Protein AF-0000000079795839 (afdb_homodimer)

InterPro domains:
  IPR001299 Ependymin [PF00811] (88-207)
  IPR001299 Ependymin [PTHR10697] (4-207)

Solvent-accessible surface area (backbone atoms only — not comparable to full-atom values): 24508 Å² total; per-residue (Å²): 135,83,78,79,76,78,74,76,71,75,73,73,67,76,57,66,66,57,57,81,64,79,60,85,72,77,78,72,80,80,47,58,36,77,54,37,26,25,34,35,33,37,37,40,31,35,35,34,30,54,88,81,37,49,69,47,73,44,41,33,40,30,44,35,36,40,30,54,89,74,35,35,35,8,34,41,32,38,34,53,40,96,87,46,48,66,51,49,34,37,38,24,38,33,52,81,77,30,33,29,40,35,32,55,73,82,48,30,34,34,28,32,50,90,66,76,80,72,76,60,42,61,59,88,78,44,42,80,35,47,73,50,31,33,30,50,84,89,54,30,36,50,29,36,31,31,38,32,76,42,82,41,90,98,34,63,28,48,35,37,38,26,22,31,66,86,66,38,35,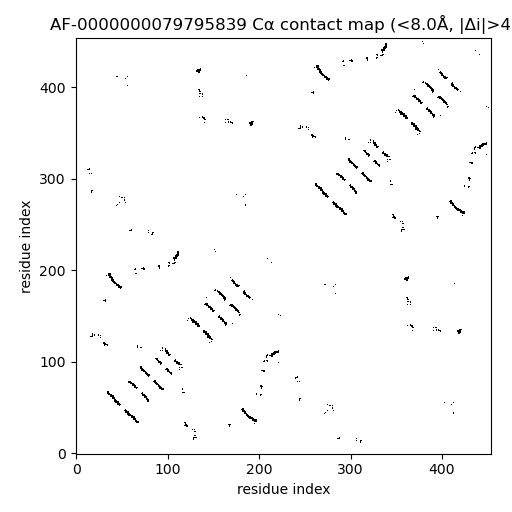56,36,41,35,38,37,42,36,56,52,95,79,14,49,30,33,40,39,37,36,36,26,58,48,37,85,38,68,92,56,64,73,48,68,41,70,54,63,58,54,80,73,46,88,46,45,80,38,57,87,42,82,58,79,82,79,80,128,135,84,78,78,76,76,74,76,72,76,74,76,66,78,56,67,66,58,57,83,65,77,59,86,73,78,77,71,80,80,49,59,36,74,54,37,25,26,33,33,34,37,37,40,31,36,36,32,30,52,88,80,37,50,71,45,73,44,40,35,40,30,43,35,36,42,29,56,90,75,32,35,37,10,33,42,32,38,34,54,40,97,87,46,46,66,50,49,35,37,38,24,38,33,52,80,77,31,33,31,40,36,33,54,74,82,48,29,34,33,27,33,48,90,68,78,80,73,75,59,40,60,58,88,78,44,42,80,38,47,72,48,30,33,30,48,84,89,55,29,37,51,28,37,30,31,36,34,78,42,83,42,88,98,32,63,28,48,33,38,40,27,21,29,66,86,66,39,35,56,36,40,35,37,36,42,36,55,52,96,79,15,48,30,33,40,38,37,37,34,25,57,48,36,84,38,66,91,58,66,72,48,68,42,71,53,63,58,55,80,72,45,88,45,47,80,38,56,89,42,82,56,78,81,79,81,130

Nearest PDB structures (foldseek):
  6e8n-assembly1_B  TM=7.707E-01  e=1.875E-11  Homo sapiens
  6jld-assembly2_C  TM=7.676E-01  e=3.237E-11  Homo sapiens
  6jld-assembly2_D  TM=7.338E-01  e=8.308E-11  Homo sapiens
  6jl9-assembly1_A  TM=7.532E-01  e=9.641E-11  Xenopus tropicalis
  8i34-assembly4_G  TM=8.263E-01  e=1.376E-08  Haliclona sp.

Secondary structure (DSSP, 8-state):
-------------------S--S---PPPP-B--SEEEEEEEEEEEEE-TTT--EEEEEEEEEEEEETTTTEEEEEEEEE-TTS-EEEEEEEEETTTTEEEEEETTEEEEEE--SPPPPSB--TTPEEEEEEEEEETTEEEEEEEEEEEEEETTEEEEEEEEEETTT--EEEEEEEEEETTEEEEEEEEEEEEEES-S-GGGGS--HHHHHS--EE-TTSPPP----/---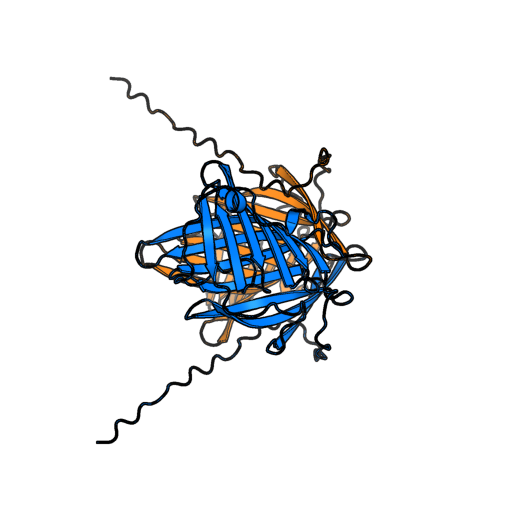----------------S--S---PPPP-B--SEEEEEEEEEEEEE-TTT--EEEEEEEEEEEEETTTTEEEEEEEEE-TTS-EEEEEEEEETTTTEEEEEETTEEEEEE--SPPPPSB--TTPEEEEEEEEEETTEEEEEEEEEEEEEETTEEEEEEEEEETTT--EEEEEEEEEETTEEEEEEEEEEEEEES-S-GGGGS--HHHHHS--EE-TTSPPP----

Foldseek 3Di:
DPPPPPPPPPPPPPPQPQPPDPDPFPDDDWDAADQWKKWKKWKWKKWAFPVVRDMDIWTWIKIWTGHVVQQKIKIWIWTADPVGHTWIKIWMQHQVVQKMWIQGVLAIAIAGHDDGDDGRIDDPQWDWRHKDWPDDDPPIFIKTKTWDWDDAPVDIKIKIWIATPPRRHTAKMWIFDAHPNIGMIMMMGIDPMGGHDPDCCSNDRPVSVVPDDHHYPHVDDDDDDPD/DPPPPPPPPPPPPPPQPQPPDPDPFPDDDWDAADQWKKWKKWKWKKWAFVVVRDMDIWTWIKIWTGHVVQQKIWIWIWTADPVGHTWIKIWMQHQVVQKMWIQGVLAIAIAGHDDGDDGRIDDPQWDWRHKDWPDDDPPIFIKTKTWDWDDAPVDIKIKIWIATPPRRHTAKMWIFDAHPNIGMIMMMGIDPMGGHDPDCVSNDRDPSVVPDDHHYPHVDDDDDDPD

Sequence (454 aa):
MTGLLLALVLNSAVVSITLGQTNPLVEPKKCCLDRQFSVSIGEIGGKAYPITGNSVFLDGVTYLAYDFYKQMIGAESHMRQPDGSDKVTRTLLDYNTMRMYVDDSGVCSILNITEPMEDPCVPANATYMGEVRFGYGTASLEVNTWEFERASGNSRILVRRSYTKTSCVPVIETYYGTVDGASTDVSHFFVNFKPGIDNPSDLVAPSAVAQSYCNDYTGQKPVEIVGMTGLLLALVLNSAVVSITLGQTNPLVEPKKCCLDRQFSVSIGEIGGKAYPITGNSVFLDGVTYLAYDFYKQMIGAESHMRQPDGSDKVTRTLLDYNTMRMYVDDSGVCSILNITEPMEDPCVPANATYMGEVRFGYGTASLEVNTWEFERASGNSRILVRRSYTKTSCVPVIETYYGTVDGASTDVSHFFVNFKPGIDNPSDLVAPSAVAQSYCNDYTGQKPVEIVG

pLDDT: mean 80.65, std 19.66, range [24.48, 97.81]

Organism: Elysia chlorotica (NCBI:txid188477)

Structure (mmCIF, N/CA/C/O backbone):
data_AF-0000000079795839-model_v1
#
loop_
_entity.id
_entity.type
_entity.pdbx_description
1 polymer 'Uncharacterized protein'
#
loop_
_atom_site.group_PDB
_atom_site.id
_atom_site.type_symbol
_atom_site.label_atom_id
_atom_site.label_alt_id
_atom_site.label_comp_id
_atom_site.label_asym_id
_atom_site.label_entity_id
_atom_site.label_seq_id
_atom_site.pdbx_PDB_ins_code
_atom_site.Cartn_x
_atom_site.Cartn_y
_atom_site.Cartn_z
_atom_site.occupancy
_atom_site.B_iso_or_equiv
_atom_site.auth_seq_id
_atom_site.auth_comp_id
_atom_site.auth_asym_id
_atom_site.auth_atom_id
_atom_site.pdbx_PDB_model_num
ATOM 1 N N . MET A 1 1 ? 28.203 33.844 -30.5 1 26.55 1 MET A N 1
ATOM 2 C CA . MET A 1 1 ? 27.859 32.438 -30.516 1 26.55 1 MET A CA 1
ATOM 3 C C . MET A 1 1 ? 26.828 32.094 -29.453 1 26.55 1 MET A C 1
ATOM 5 O O . MET A 1 1 ? 27.094 32.25 -28.25 1 26.55 1 MET A O 1
ATOM 9 N N . THR A 1 2 ? 25.5 32.406 -29.719 1 31.45 2 THR A N 1
ATOM 10 C CA . THR A 1 2 ? 24.25 32.312 -28.969 1 31.45 2 THR A CA 1
ATOM 11 C C . THR A 1 2 ? 24 30.859 -28.547 1 31.45 2 THR A C 1
ATOM 13 O O . THR A 1 2 ? 23.859 29.984 -29.391 1 31.45 2 THR A O 1
ATOM 16 N N . GLY A 1 3 ? 24.609 30.422 -27.5 1 25.08 3 GLY A N 1
ATOM 17 C CA . GLY A 1 3 ? 24.484 29.078 -26.969 1 25.08 3 GLY A CA 1
ATOM 18 C C . GLY A 1 3 ? 23.031 28.672 -26.734 1 25.08 3 GLY A C 1
ATOM 19 O O . GLY A 1 3 ? 22.297 29.344 -26.016 1 25.08 3 GLY A O 1
ATOM 20 N N . LEU A 1 4 ? 22.375 28 -27.766 1 27.27 4 LEU A N 1
ATOM 21 C CA . LEU A 1 4 ? 21.062 27.391 -27.75 1 27.27 4 LEU A CA 1
ATOM 22 C C . LEU A 1 4 ? 20.906 26.453 -26.562 1 27.27 4 LEU A C 1
ATOM 24 O O . LEU A 1 4 ? 21.594 25.438 -26.469 1 27.27 4 LEU A O 1
ATOM 28 N N . LEU A 1 5 ? 20.641 26.969 -25.406 1 25.78 5 LEU A N 1
ATOM 29 C CA . LEU A 1 5 ? 20.266 26.141 -24.266 1 25.78 5 LEU A CA 1
ATOM 30 C C . LEU A 1 5 ? 19.047 25.281 -24.594 1 25.78 5 LEU A C 1
ATOM 32 O O . LEU A 1 5 ? 17.953 25.812 -24.844 1 25.78 5 LEU A O 1
ATOM 36 N N . LEU A 1 6 ? 19.219 24.141 -25.281 1 25.11 6 LEU A N 1
ATOM 37 C CA . LEU A 1 6 ? 18.156 23.156 -25.469 1 25.11 6 LEU A CA 1
ATOM 38 C C . LEU A 1 6 ? 17.578 22.734 -24.125 1 25.11 6 LEU A C 1
ATOM 40 O O . LEU A 1 6 ? 18.266 22.141 -23.297 1 25.11 6 LEU A O 1
ATOM 44 N N . ALA A 1 7 ? 16.672 23.516 -23.609 1 24.88 7 ALA A N 1
ATOM 45 C CA . ALA A 1 7 ? 15.844 23.062 -22.484 1 24.88 7 ALA A CA 1
ATOM 46 C C . ALA A 1 7 ? 15.148 21.75 -22.812 1 24.88 7 ALA A C 1
ATOM 48 O O . ALA A 1 7 ? 14.32 21.672 -23.719 1 24.88 7 ALA A O 1
ATOM 49 N N . LEU A 1 8 ? 15.891 20.641 -22.641 1 25.52 8 LEU A N 1
ATOM 50 C CA . LEU A 1 8 ? 15.219 19.344 -22.641 1 25.52 8 LEU A CA 1
ATOM 51 C C . LEU A 1 8 ? 14.023 19.359 -21.688 1 25.52 8 LEU A C 1
ATOM 53 O O . LEU A 1 8 ? 14.195 19.469 -20.469 1 25.52 8 LEU A O 1
ATOM 57 N N . VAL A 1 9 ? 12.961 19.984 -22.172 1 27.44 9 VAL A N 1
ATOM 58 C CA . VAL A 1 9 ? 11.672 19.797 -21.516 1 27.44 9 VAL A CA 1
ATOM 59 C C . VAL A 1 9 ? 11.414 18.297 -21.297 1 27.44 9 VAL A C 1
ATOM 61 O O . VAL A 1 9 ? 11.344 17.531 -22.266 1 27.44 9 VAL A O 1
ATOM 64 N N . LEU A 1 10 ? 11.953 17.797 -20.25 1 27.61 10 LEU A N 1
ATOM 65 C CA . LEU A 1 10 ? 11.516 16.484 -19.797 1 27.61 10 LEU A CA 1
ATOM 66 C C . LEU A 1 10 ? 9.992 16.406 -19.75 1 27.61 10 LEU A C 1
ATOM 68 O O . LEU A 1 10 ? 9.359 17.062 -18.922 1 27.61 10 LEU A O 1
ATOM 72 N N . ASN A 1 11 ? 9.375 16.266 -20.906 1 30.09 11 ASN A N 1
ATOM 73 C CA . ASN A 1 11 ? 7.988 15.812 -20.969 1 30.09 11 ASN A CA 1
ATOM 74 C C . ASN A 1 11 ? 7.758 14.617 -20.047 1 30.09 11 ASN A C 1
ATOM 76 O O . ASN A 1 11 ? 8.258 13.523 -20.312 1 30.09 11 ASN A O 1
ATOM 80 N N . SER A 1 12 ? 7.617 14.922 -18.812 1 32.09 12 SER A N 1
ATOM 81 C CA . SER A 1 12 ? 7.164 13.867 -17.906 1 32.09 12 SER A CA 1
ATOM 82 C C . SER A 1 12 ? 5.844 13.266 -18.375 1 32.09 12 SER A C 1
ATOM 84 O O . SER A 1 12 ? 4.785 13.867 -18.203 1 32.09 12 SER A O 1
ATOM 86 N N . ALA A 1 13 ? 5.895 12.555 -19.469 1 31.09 13 ALA A N 1
ATOM 87 C CA . ALA A 1 13 ? 4.723 11.734 -19.766 1 31.09 13 ALA A CA 1
ATOM 88 C C . ALA A 1 13 ? 4.242 10.992 -18.516 1 31.09 13 ALA A C 1
ATOM 90 O O . ALA A 1 13 ? 5 10.227 -17.922 1 31.09 13 ALA A O 1
ATOM 91 N N . VAL A 1 14 ? 3.225 11.555 -17.922 1 33.88 14 VAL A N 1
ATOM 92 C CA . VAL A 1 14 ? 2.492 10.938 -16.812 1 33.88 14 VAL A CA 1
ATOM 93 C C . VAL A 1 14 ? 2.115 9.508 -17.188 1 33.88 14 VAL A C 1
ATOM 95 O O . VAL A 1 14 ? 1.392 9.281 -18.156 1 33.88 14 VAL A O 1
ATOM 98 N N . VAL A 1 15 ? 2.973 8.625 -17.031 1 34.72 15 VAL A N 1
ATOM 99 C CA . VAL A 1 15 ? 2.795 7.184 -17.203 1 34.72 15 VAL A CA 1
ATOM 100 C C . VAL A 1 15 ? 1.595 6.707 -16.391 1 34.72 15 VAL A C 1
ATOM 102 O O . VAL A 1 15 ? 1.576 6.844 -15.164 1 34.72 15 VAL A O 1
ATOM 105 N N . SER A 1 16 ? 0.323 6.82 -16.953 1 37.41 16 SER A N 1
ATOM 106 C CA . SER A 1 16 ? -0.933 6.371 -16.359 1 37.41 16 SER A CA 1
ATOM 107 C C . SER A 1 16 ? -0.887 4.887 -16.031 1 37.41 16 SER A C 1
ATOM 109 O O . SER A 1 16 ? -0.554 4.062 -16.891 1 37.41 16 SER A O 1
ATOM 111 N N . ILE A 1 17 ? -0.516 4.574 -14.992 1 39.62 17 ILE A N 1
ATOM 112 C CA . ILE A 1 17 ? -0.891 3.225 -14.586 1 39.62 17 ILE A CA 1
ATOM 113 C C . ILE A 1 17 ? -2.381 3.006 -14.836 1 39.62 17 ILE A C 1
ATOM 115 O O . ILE A 1 17 ? -3.225 3.592 -14.156 1 39.62 17 ILE A O 1
ATOM 119 N N . THR A 1 18 ? -2.762 2.93 -16.156 1 43.28 18 THR A N 1
ATOM 120 C CA . THR A 1 18 ? -4.172 2.619 -16.375 1 43.28 18 THR A CA 1
ATOM 121 C C . THR A 1 18 ? -4.527 1.271 -15.758 1 43.28 18 THR A C 1
ATOM 123 O O . THR A 1 18 ? -3.904 0.254 -16.062 1 43.28 18 THR A O 1
ATOM 126 N N . LEU A 1 19 ? -4.84 1.32 -14.547 1 45.38 19 LEU A N 1
ATOM 127 C CA . LEU A 1 19 ? -5.555 0.113 -14.148 1 45.38 19 LEU A CA 1
ATOM 128 C C . LEU A 1 19 ? -6.504 -0.349 -15.242 1 45.38 19 LEU A C 1
ATOM 130 O O . LEU A 1 19 ? -7.012 0.468 -16.016 1 45.38 19 LEU A O 1
ATOM 134 N N . GLY A 1 20 ? -6.215 -1.463 -15.859 1 42.69 20 GLY A N 1
ATOM 135 C CA . GLY A 1 20 ? -6.82 -2.16 -16.984 1 42.69 20 GLY A CA 1
ATOM 136 C C . GLY A 1 20 ? -8.281 -1.811 -17.188 1 42.69 20 GLY A C 1
ATOM 137 O O . GLY A 1 20 ? -9.055 -2.615 -17.719 1 42.69 20 GLY A O 1
ATOM 138 N N . GLN A 1 21 ? -8.766 -0.779 -16.656 1 44.47 21 GLN A N 1
ATOM 139 C CA . GLN A 1 21 ? -10.188 -0.792 -16.969 1 44.47 21 GLN A CA 1
ATOM 140 C C . GLN A 1 21 ? -10.438 -0.287 -18.391 1 44.47 21 GLN A C 1
ATOM 142 O O . GLN A 1 21 ? -9.891 0.739 -18.797 1 44.47 21 GLN A O 1
ATOM 147 N N . THR A 1 22 ? -10.852 -1.174 -19.234 1 39.97 22 THR A N 1
ATOM 148 C CA . THR A 1 22 ? -11.305 -1.034 -20.625 1 39.97 22 THR A CA 1
ATOM 149 C C . THR A 1 22 ? -12.375 0.049 -20.734 1 39.97 22 THR A C 1
ATOM 151 O O . THR A 1 22 ? -12.797 0.398 -21.844 1 39.97 22 THR A O 1
ATOM 154 N N . ASN A 1 23 ? -13.211 0.194 -19.875 1 46.62 23 ASN A N 1
ATOM 155 C CA . ASN A 1 23 ? -14.359 0.986 -20.297 1 46.62 23 ASN A CA 1
ATOM 156 C C . ASN A 1 23 ? -14.031 2.475 -20.359 1 46.62 23 ASN A C 1
ATOM 158 O O . ASN A 1 23 ? -13.172 2.949 -19.609 1 46.62 23 ASN A O 1
ATOM 162 N N . PRO A 1 24 ? -14.43 3.111 -21.406 1 50.97 24 PRO A N 1
ATOM 163 C CA . PRO A 1 24 ? -14.258 4.566 -21.484 1 50.97 24 PRO A CA 1
ATOM 164 C C . PRO A 1 24 ? -14.5 5.254 -20.141 1 50.97 24 PRO A C 1
ATOM 166 O O . PRO A 1 24 ? -15.586 5.141 -19.562 1 50.97 24 PRO A O 1
ATOM 169 N N . LEU A 1 25 ? -13.539 5.309 -19.312 1 59.69 25 LEU A N 1
ATOM 170 C CA . LEU A 1 25 ? -13.625 5.73 -17.922 1 59.69 25 LEU A CA 1
ATOM 171 C C . LEU A 1 25 ? -14.156 7.152 -17.812 1 59.69 25 LEU A C 1
ATOM 173 O O . LEU A 1 25 ? -13.594 8.078 -18.391 1 59.69 25 LEU A O 1
ATOM 177 N N . VAL A 1 26 ? -15.508 7.348 -17.859 1 78.25 26 VAL A N 1
ATOM 178 C CA . VAL A 1 26 ? -16 8.672 -17.516 1 78.25 26 VAL A CA 1
ATOM 179 C C . VAL A 1 26 ? -15.32 9.156 -16.234 1 78.25 26 VAL A C 1
ATOM 181 O O . VAL A 1 26 ? -15.398 8.508 -15.195 1 78.25 26 VAL A O 1
ATOM 184 N N . GLU A 1 27 ? -14.484 10.219 -16.406 1 89.38 27 GLU A N 1
ATOM 185 C CA . GLU A 1 27 ? -13.812 10.82 -15.266 1 89.38 27 GLU A CA 1
ATOM 186 C C . GLU A 1 27 ? -14.812 11.414 -14.281 1 89.38 27 GLU A C 1
ATOM 188 O O . GLU A 1 27 ? -15.633 12.25 -14.656 1 89.38 27 GLU A O 1
ATOM 193 N N . PRO A 1 28 ? -14.812 10.969 -13.117 1 94 28 PRO A N 1
ATOM 194 C CA . PRO A 1 28 ? -15.711 11.562 -12.125 1 94 28 PRO A CA 1
ATOM 195 C C . PRO A 1 28 ? -15.273 12.969 -11.711 1 94 28 PRO A C 1
ATOM 197 O O . PRO A 1 28 ? -14.133 13.359 -11.953 1 94 28 PRO A O 1
ATOM 200 N N . LYS A 1 29 ? -16.234 13.672 -11.156 1 94.69 29 LYS A N 1
ATOM 201 C CA . LYS A 1 29 ? -15.891 14.961 -10.57 1 94.69 29 LYS A CA 1
ATOM 202 C C . LYS A 1 29 ? -14.969 14.789 -9.367 1 94.69 29 LYS A C 1
ATOM 204 O O . LYS A 1 29 ? -15.164 13.891 -8.555 1 94.69 29 LYS A O 1
ATOM 209 N N . LYS A 1 30 ? -13.992 15.664 -9.305 1 96.94 30 LYS A N 1
ATOM 210 C CA . LYS A 1 30 ? -13.148 15.688 -8.117 1 96.94 30 LYS A CA 1
ATOM 211 C C . LYS A 1 30 ? -13.961 16.031 -6.871 1 96.94 30 LYS A C 1
ATOM 213 O O . LYS A 1 30 ? -14.805 16.938 -6.906 1 96.94 30 LYS A O 1
ATOM 218 N N . CYS A 1 31 ? -13.719 15.352 -5.812 1 97.25 31 CYS A N 1
ATOM 219 C CA . CYS A 1 31 ? -14.562 15.453 -4.629 1 97.25 31 CYS A CA 1
ATOM 220 C C . CYS A 1 31 ? -13.781 16 -3.441 1 97.25 31 CYS A C 1
ATOM 222 O O . CYS A 1 31 ? -12.562 16.156 -3.518 1 97.25 31 CYS A O 1
ATOM 224 N N . CYS A 1 32 ? -14.523 16.328 -2.361 1 96.38 32 CYS A N 1
ATOM 225 C CA . CYS A 1 32 ? -13.945 16.812 -1.111 1 96.38 32 CYS A CA 1
ATOM 226 C C . CYS A 1 32 ? -14.539 16.078 0.083 1 96.38 32 CYS A C 1
ATOM 228 O O . CYS A 1 32 ? -15.656 15.555 0.007 1 96.38 32 CYS A O 1
ATOM 230 N N . LEU A 1 33 ? -13.75 16.016 1.114 1 95.38 33 LEU A N 1
ATOM 231 C CA . LEU A 1 33 ? -14.219 15.531 2.406 1 95.38 33 LEU A CA 1
ATOM 232 C C . LEU A 1 33 ? -14.664 16.688 3.299 1 95.38 33 LEU A C 1
ATOM 234 O O . LEU A 1 33 ? -14.359 17.844 3.014 1 95.38 33 LEU A O 1
ATOM 238 N N . ASP A 1 34 ? -15.359 16.141 4.344 1 92.06 34 ASP A N 1
ATOM 239 C CA . ASP A 1 34 ? -15.594 17.141 5.391 1 92.06 34 ASP A CA 1
ATOM 240 C C . ASP A 1 34 ? -14.273 17.703 5.906 1 92.06 34 ASP A C 1
ATOM 242 O O . ASP A 1 34 ? -13.273 17 5.996 1 92.06 34 ASP A O 1
ATOM 246 N N . ARG A 1 35 ? -14.344 18.875 6.352 1 95.88 35 ARG A N 1
ATOM 247 C CA . ARG A 1 35 ? -13.141 19.656 6.629 1 95.88 35 ARG A CA 1
ATOM 248 C C . ARG A 1 35 ? -12.617 19.375 8.031 1 95.88 35 ARG A C 1
ATOM 250 O O . ARG A 1 35 ? -11.609 19.953 8.453 1 95.88 35 ARG A O 1
ATOM 257 N N . GLN A 1 36 ? -13.25 18.562 8.781 1 95.88 36 GLN A N 1
ATOM 258 C CA . GLN A 1 36 ? -12.773 18.125 10.094 1 95.88 36 GLN A CA 1
ATOM 259 C C . GLN A 1 36 ? -12.922 16.625 10.258 1 95.88 36 GLN A C 1
ATOM 261 O O . GLN A 1 36 ? -14.016 16.078 10.125 1 95.88 36 GLN A O 1
ATOM 266 N N . PHE A 1 37 ? -11.773 15.945 10.57 1 96.38 37 PHE A N 1
ATOM 267 C CA . PHE A 1 37 ? -11.828 14.492 10.711 1 96.38 37 PHE A CA 1
ATOM 268 C C . PHE A 1 37 ? -10.594 13.969 11.438 1 96.38 37 PHE A C 1
ATOM 270 O O . PHE A 1 37 ? -9.625 14.711 11.633 1 96.38 37 PHE A O 1
ATOM 277 N N . SER A 1 38 ? -10.664 12.758 11.898 1 95.19 38 SER A N 1
ATOM 278 C CA . SER A 1 38 ? -9.531 11.992 12.398 1 95.19 38 SER A CA 1
ATOM 279 C C . SER A 1 38 ? -9.344 10.695 11.609 1 95.19 38 SER A C 1
ATOM 281 O O . SER A 1 38 ? -10.305 10.164 11.055 1 95.19 38 SER A O 1
ATOM 283 N N . VAL A 1 39 ? -8.102 10.273 11.578 1 94.94 39 VAL A N 1
ATOM 284 C CA . VAL A 1 39 ? -7.789 9.094 10.789 1 94.94 39 VAL A CA 1
ATOM 285 C C . VAL A 1 39 ? -6.488 8.469 11.281 1 94.94 39 VAL A C 1
ATOM 287 O O . VAL A 1 39 ? -5.641 9.156 11.859 1 94.94 39 VAL A O 1
ATOM 290 N N . SER A 1 40 ? -6.402 7.16 11.172 1 94.5 40 SER A N 1
ATOM 291 C CA . SER A 1 40 ? -5.133 6.469 11.352 1 94.5 40 SER A CA 1
ATOM 292 C C . SER A 1 40 ? -4.473 6.168 10.016 1 94.5 40 SER A C 1
ATOM 294 O O . SER A 1 40 ? -5.137 5.727 9.07 1 94.5 40 SER A O 1
ATOM 296 N N . ILE A 1 41 ? -3.217 6.406 9.953 1 95 41 ILE A N 1
ATOM 297 C CA . ILE A 1 41 ? -2.48 6.207 8.711 1 95 41 ILE A CA 1
ATOM 298 C C . ILE A 1 41 ? -1.365 5.188 8.93 1 95 41 ILE A C 1
ATOM 300 O O . ILE A 1 41 ? -0.355 5.492 9.57 1 95 41 ILE A O 1
ATOM 304 N N . GLY A 1 42 ? -1.625 3.975 8.414 1 90.94 42 GLY A N 1
ATOM 305 C CA . GLY A 1 42 ? -0.506 3.047 8.344 1 90.94 42 GLY A CA 1
ATOM 306 C C . GLY A 1 42 ? 0.529 3.439 7.305 1 90.94 42 GLY A C 1
ATOM 307 O O . GLY A 1 42 ? 0.181 3.904 6.219 1 90.94 42 GLY A O 1
ATOM 308 N N . GLU A 1 43 ? 1.791 3.199 7.648 1 91.56 43 GLU A N 1
ATOM 309 C CA . GLU A 1 43 ? 2.885 3.592 6.766 1 91.56 43 GLU A CA 1
ATOM 310 C C . GLU A 1 43 ? 3.873 2.447 6.57 1 91.56 43 GLU A C 1
ATOM 312 O O . GLU A 1 43 ? 4.309 1.824 7.539 1 91.56 43 GLU A O 1
ATOM 317 N N . ILE A 1 44 ? 4.121 2.16 5.348 1 85.69 44 ILE A N 1
ATOM 318 C CA . ILE A 1 44 ? 5.215 1.263 4.992 1 85.69 44 ILE A CA 1
ATOM 319 C C . ILE A 1 44 ? 6.027 1.87 3.852 1 85.69 44 ILE A C 1
ATOM 321 O O . ILE A 1 44 ? 5.477 2.541 2.975 1 85.69 44 ILE A O 1
ATOM 325 N N . GLY A 1 45 ? 7.336 1.622 3.934 1 86.75 45 GLY A N 1
ATOM 326 C CA . GLY A 1 45 ? 8.148 2.156 2.852 1 86.75 45 GLY A CA 1
ATOM 327 C C . GLY A 1 45 ? 9.633 1.938 3.059 1 86.75 45 GLY A C 1
ATOM 328 O O . GLY A 1 45 ? 10.039 1.089 3.855 1 86.75 45 GLY A O 1
ATOM 329 N N . GLY A 1 46 ? 10.336 2.635 2.186 1 83.38 46 GLY A N 1
ATOM 330 C CA . GLY A 1 46 ? 11.789 2.547 2.256 1 83.38 46 GLY A CA 1
ATOM 331 C C . GLY A 1 46 ? 12.484 3.816 1.801 1 83.38 46 GLY A C 1
ATOM 332 O O . GLY A 1 46 ? 11.945 4.57 0.987 1 83.38 46 GLY A O 1
ATOM 333 N N . LYS A 1 47 ? 13.578 3.977 2.381 1 83.56 47 LYS A N 1
ATOM 334 C CA . LYS A 1 47 ? 14.508 5.027 1.965 1 83.56 47 LYS A CA 1
ATOM 335 C C . LYS A 1 47 ? 15.883 4.453 1.644 1 83.56 47 LYS A C 1
ATOM 337 O O . LYS A 1 47 ? 16.406 3.615 2.385 1 83.56 47 LYS A O 1
ATOM 342 N N . ALA A 1 48 ? 16.359 4.875 0.505 1 82.31 48 ALA A N 1
ATOM 343 C CA . ALA A 1 48 ? 17.703 4.473 0.12 1 82.31 48 ALA A CA 1
ATOM 344 C C . ALA A 1 48 ? 18.609 5.691 -0.08 1 82.31 48 ALA A C 1
ATOM 346 O O . ALA A 1 48 ? 18.266 6.598 -0.846 1 82.31 48 ALA A O 1
ATOM 347 N N . TYR A 1 49 ? 19.656 5.637 0.618 1 80.44 49 TYR A N 1
ATOM 348 C CA . TYR A 1 49 ? 20.625 6.73 0.529 1 80.44 49 TYR A CA 1
ATOM 349 C C . TYR A 1 49 ? 21.766 6.379 -0.421 1 80.44 49 TYR A C 1
ATOM 351 O O . TYR A 1 49 ? 22.625 5.574 -0.082 1 80.44 49 TYR A O 1
ATOM 359 N N . PRO A 1 50 ? 21.781 6.988 -1.541 1 73.31 50 PRO A N 1
ATOM 360 C CA . PRO A 1 50 ? 22.719 6.555 -2.58 1 73.31 50 PRO A CA 1
ATOM 361 C C . PRO A 1 50 ? 24.188 6.785 -2.191 1 73.31 50 PRO A C 1
ATOM 363 O O . PRO A 1 50 ? 25.062 6.051 -2.637 1 73.31 50 PRO A O 1
ATOM 366 N N . ILE A 1 51 ? 24.406 7.809 -1.419 1 73.69 51 ILE A N 1
ATOM 367 C CA . ILE A 1 51 ? 25.797 8.164 -1.093 1 73.69 51 ILE A CA 1
ATOM 368 C C . ILE A 1 51 ? 26.375 7.133 -0.121 1 73.69 51 ILE A C 1
ATOM 370 O O . ILE A 1 51 ? 27.469 6.621 -0.333 1 73.69 51 ILE A O 1
ATOM 374 N N . THR A 1 52 ? 25.641 6.703 0.88 1 74.94 52 THR A N 1
ATOM 375 C CA . THR A 1 52 ? 26.156 5.805 1.906 1 74.94 52 THR A CA 1
ATOM 376 C C . THR A 1 52 ? 25.812 4.355 1.582 1 74.94 52 THR A C 1
ATOM 378 O O . THR A 1 52 ? 26.406 3.43 2.137 1 74.94 52 THR A O 1
ATOM 381 N N . GLY A 1 53 ? 24.859 4.203 0.717 1 72.88 53 GLY A N 1
ATOM 382 C CA . GLY A 1 53 ? 24.391 2.861 0.402 1 72.88 53 GLY A CA 1
ATOM 383 C C . GLY A 1 53 ? 23.453 2.299 1.448 1 72.88 53 GLY A C 1
ATOM 384 O O . GLY A 1 53 ? 23.016 1.149 1.347 1 72.88 53 GLY A O 1
ATOM 385 N N . ASN A 1 54 ? 23.109 3.115 2.496 1 78.5 54 ASN A N 1
ATOM 386 C CA . ASN A 1 54 ? 22.219 2.678 3.564 1 78.5 54 ASN A CA 1
ATOM 387 C C . ASN A 1 54 ? 20.766 2.709 3.127 1 78.5 54 ASN A C 1
ATOM 389 O O . ASN A 1 54 ? 20.375 3.561 2.328 1 78.5 54 ASN A O 1
ATOM 393 N N . SER A 1 55 ? 20 1.641 3.49 1 81.94 55 SER A N 1
ATOM 394 C CA . SER A 1 55 ? 18.562 1.648 3.289 1 81.94 55 SER A CA 1
ATOM 395 C C . SER A 1 55 ? 17.812 1.506 4.613 1 81.94 55 SER A C 1
ATOM 397 O O . SER A 1 55 ? 18.266 0.778 5.504 1 81.94 55 SER A O 1
ATOM 399 N N . VAL A 1 56 ? 16.734 2.234 4.766 1 82.44 56 VAL A N 1
ATOM 400 C CA . VAL A 1 56 ? 15.875 2.203 5.949 1 82.44 56 VAL A CA 1
ATOM 401 C C . VAL A 1 56 ? 14.461 1.782 5.555 1 82.44 56 VAL A C 1
ATOM 403 O O . VAL A 1 56 ? 13.93 2.252 4.547 1 82.44 56 VAL A O 1
ATOM 406 N N . PHE A 1 57 ? 13.984 0.871 6.281 1 84.06 57 PHE A N 1
ATOM 407 C CA . PHE A 1 57 ? 12.586 0.479 6.113 1 84.06 57 PHE A CA 1
ATOM 408 C C . PHE A 1 57 ? 11.68 1.271 7.051 1 84.06 57 PHE A C 1
ATOM 410 O O . PHE A 1 57 ? 12.023 1.481 8.219 1 84.06 57 PHE A O 1
ATOM 417 N N . LEU A 1 58 ? 10.633 1.776 6.496 1 88.31 58 LEU A N 1
ATOM 418 C CA . LEU A 1 58 ? 9.648 2.516 7.277 1 88.31 58 LEU A CA 1
ATOM 419 C C . LEU A 1 58 ? 8.445 1.637 7.613 1 88.31 58 LEU A C 1
ATOM 421 O O . LEU A 1 58 ? 7.953 0.9 6.754 1 88.31 58 LEU A O 1
ATOM 425 N N . ASP A 1 59 ? 8.086 1.604 8.766 1 88.06 59 ASP A N 1
ATOM 426 C CA . ASP A 1 59 ? 6.926 0.884 9.281 1 88.06 59 ASP A CA 1
ATOM 427 C C . ASP A 1 59 ? 6.332 1.599 10.492 1 88.06 59 ASP A C 1
ATOM 429 O O . ASP A 1 59 ? 6.992 1.74 11.523 1 88.06 59 ASP A O 1
ATOM 433 N N . GLY A 1 60 ? 5.098 2.037 10.336 1 91.5 60 GLY A N 1
ATOM 434 C CA . GLY A 1 60 ? 4.531 2.766 11.461 1 91.5 60 GLY A CA 1
ATOM 435 C C . GLY A 1 60 ? 3.078 3.143 11.258 1 91.5 60 GLY A C 1
ATOM 436 O O . GLY A 1 60 ? 2.457 2.732 10.273 1 91.5 60 GLY A O 1
ATOM 437 N N . VAL A 1 61 ? 2.562 3.846 12.266 1 92.06 61 VAL A N 1
ATOM 438 C CA . VAL A 1 61 ? 1.197 4.363 12.227 1 92.06 61 VAL A CA 1
ATOM 439 C C . VAL A 1 61 ? 1.176 5.805 12.727 1 92.06 61 VAL A C 1
ATOM 441 O O . VAL A 1 61 ? 1.917 6.16 13.648 1 92.06 61 VAL A O 1
ATOM 444 N N . THR A 1 62 ? 0.425 6.578 12.109 1 92.94 62 THR A N 1
ATOM 445 C CA . THR A 1 62 ? 0.191 7.953 12.531 1 92.94 62 THR A CA 1
ATOM 446 C C . THR A 1 62 ? -1.287 8.18 12.836 1 92.94 62 THR A C 1
ATOM 448 O O . THR A 1 62 ? -2.15 7.875 12.016 1 92.94 62 THR A O 1
ATOM 451 N N . TYR A 1 63 ? -1.555 8.656 14.008 1 93 63 TYR A N 1
ATOM 452 C CA . TYR A 1 63 ? -2.887 9.148 14.352 1 93 63 TYR A CA 1
ATOM 453 C C . TYR A 1 63 ? -3.021 10.633 14.039 1 93 63 TYR A C 1
ATOM 455 O O . TYR A 1 63 ? -2.316 11.461 14.617 1 93 63 TYR A O 1
ATOM 463 N N . LEU A 1 64 ? -3.932 10.922 13.172 1 94.19 64 LEU A N 1
ATOM 464 C CA . LEU A 1 64 ? -3.982 12.273 12.633 1 94.19 64 LEU A CA 1
ATOM 465 C C . LEU A 1 64 ? -5.336 12.922 12.906 1 94.19 64 LEU A C 1
ATOM 467 O O . LEU A 1 64 ? -6.379 12.281 12.742 1 94.19 64 LEU A O 1
ATOM 471 N N . ALA A 1 65 ? -5.27 14.141 13.344 1 94.69 65 ALA A N 1
ATOM 472 C CA . ALA A 1 65 ? -6.434 15.016 13.438 1 94.69 65 ALA A CA 1
ATOM 473 C C . ALA A 1 65 ? -6.328 16.172 12.445 1 94.69 65 ALA A C 1
ATOM 475 O O . ALA A 1 65 ? -5.344 16.922 12.453 1 94.69 65 ALA A O 1
ATOM 476 N N . TYR A 1 66 ? -7.285 16.297 11.625 1 95.44 66 TYR A N 1
ATOM 477 C CA . TYR A 1 66 ? -7.359 17.344 10.602 1 95.44 66 TYR A CA 1
ATOM 478 C C . TYR A 1 66 ? -8.5 18.312 10.891 1 95.44 66 TYR A C 1
ATOM 480 O O . TYR A 1 66 ? -9.672 17.938 10.836 1 95.44 66 TYR A O 1
ATOM 488 N N . ASP A 1 67 ? -8.156 19.547 11.148 1 95.62 67 ASP A N 1
ATOM 489 C CA . ASP A 1 67 ? -9.164 20.562 11.438 1 95.62 67 ASP A CA 1
ATOM 490 C C . ASP A 1 67 ? -8.945 21.797 10.578 1 95.62 67 ASP A C 1
ATOM 492 O O . ASP A 1 67 ? -8.297 22.75 11.008 1 95.62 67 ASP A O 1
ATOM 496 N N . PHE A 1 68 ? -9.578 21.766 9.461 1 95.56 68 PHE A N 1
ATOM 497 C CA . PHE A 1 68 ? -9.414 22.875 8.531 1 95.56 68 PHE A CA 1
ATOM 498 C C . PHE A 1 68 ? -10.062 24.141 9.078 1 95.56 68 PHE A C 1
ATOM 500 O O . PHE A 1 68 ? -9.602 25.25 8.805 1 95.56 68 PHE A O 1
ATOM 507 N N . TYR A 1 69 ? -11.148 24.031 9.805 1 94.69 69 TYR A N 1
ATOM 508 C CA . TYR A 1 69 ? -11.805 25.203 10.375 1 94.69 69 TYR A CA 1
ATOM 509 C C . TYR A 1 69 ? -10.875 25.938 11.328 1 94.69 69 TYR A C 1
ATOM 511 O O . TYR A 1 69 ? -10.852 27.172 11.352 1 94.69 69 TYR A O 1
ATOM 519 N N . LYS A 1 70 ? -10.086 25.172 12.047 1 94.25 70 LYS A N 1
ATOM 520 C CA . LYS A 1 70 ? -9.141 25.766 12.977 1 94.25 70 LYS A CA 1
ATOM 521 C C . LYS A 1 70 ? -7.789 26.016 12.32 1 94.25 70 LYS A C 1
ATOM 523 O O . LYS A 1 70 ? -6.883 26.578 12.93 1 94.25 70 LYS A O 1
ATOM 528 N N . GLN A 1 71 ? -7.652 25.531 11.086 1 95 71 GLN A N 1
ATOM 529 C CA . GLN A 1 71 ? -6.395 25.625 10.359 1 95 71 GLN A CA 1
ATOM 530 C C . GLN A 1 71 ? -5.254 24.969 11.141 1 95 71 GLN A C 1
ATOM 532 O O . GLN A 1 71 ? -4.195 25.578 11.328 1 95 71 GLN A O 1
ATOM 537 N N . MET A 1 72 ? -5.516 23.688 11.602 1 94.31 72 MET A N 1
ATOM 538 C CA . MET A 1 72 ? -4.535 22.953 12.383 1 94.31 72 MET A CA 1
ATOM 539 C C . MET A 1 72 ? -4.562 21.469 12.016 1 94.31 72 MET A C 1
ATOM 541 O O . MET A 1 72 ? -5.625 20.906 11.742 1 94.31 72 MET A O 1
ATOM 545 N N . ILE A 1 73 ? -3.42 20.859 12.094 1 94.69 73 ILE A N 1
ATOM 546 C CA . ILE A 1 73 ? -3.277 19.406 11.992 1 94.69 73 ILE A CA 1
ATOM 547 C C . ILE A 1 73 ? -2.453 18.891 13.164 1 94.69 73 ILE A C 1
ATOM 549 O O . ILE A 1 73 ? -1.388 19.422 13.469 1 94.69 73 ILE A O 1
ATOM 553 N N . GLY A 1 74 ? -2.959 18 13.867 1 93.19 74 GLY A N 1
ATOM 554 C CA . GLY A 1 74 ? -2.215 17.297 14.891 1 93.19 74 GLY A CA 1
ATOM 555 C C . GLY A 1 74 ? -1.939 15.844 14.531 1 93.19 74 GLY A C 1
ATOM 556 O O . GLY A 1 74 ? -2.791 15.172 13.945 1 93.19 74 GLY A O 1
ATOM 557 N N . ALA A 1 75 ? -0.748 15.375 14.906 1 93.06 75 ALA A N 1
ATOM 558 C CA . ALA A 1 75 ? -0.385 14.008 14.562 1 93.06 75 ALA A CA 1
ATOM 559 C C . ALA A 1 75 ? 0.502 13.383 15.633 1 93.06 75 ALA A C 1
ATOM 561 O O . ALA A 1 75 ? 1.373 14.055 16.188 1 93.06 75 ALA A O 1
ATOM 562 N N . GLU A 1 76 ? 0.24 12.18 15.93 1 90.81 76 GLU A N 1
ATOM 563 C CA . GLU A 1 76 ? 1.127 11.328 16.719 1 90.81 76 GLU A CA 1
ATOM 564 C C . GLU A 1 76 ? 1.565 10.102 15.922 1 90.81 76 GLU A C 1
ATOM 566 O O . GLU A 1 76 ? 0.733 9.289 15.516 1 90.81 76 GLU A O 1
ATOM 571 N N . SER A 1 77 ? 2.852 10.016 15.719 1 91.94 77 SER A N 1
ATOM 572 C CA . SER A 1 77 ? 3.393 8.938 14.898 1 91.94 77 SER A CA 1
ATOM 573 C C . SER A 1 77 ? 4.164 7.934 15.75 1 91.94 77 SER A C 1
ATOM 575 O O . SER A 1 77 ? 4.93 8.32 16.641 1 91.94 77 SER A O 1
ATOM 577 N N . HIS A 1 78 ? 3.887 6.711 15.516 1 91.25 78 HIS A N 1
ATOM 578 C CA . HIS A 1 78 ? 4.621 5.582 16.078 1 91.25 78 HIS A CA 1
ATOM 579 C C . HIS A 1 78 ? 5.375 4.824 14.984 1 91.25 78 HIS A C 1
ATOM 581 O O . HIS A 1 78 ? 4.766 4.141 14.156 1 91.25 78 HIS A O 1
ATOM 587 N N . MET A 1 79 ? 6.703 4.977 14.961 1 90.94 79 MET A N 1
ATOM 588 C CA . MET A 1 79 ? 7.52 4.316 13.938 1 90.94 79 MET A CA 1
ATOM 589 C C . MET A 1 79 ? 8.32 3.174 14.547 1 90.94 79 MET A C 1
ATOM 591 O O . MET A 1 79 ? 9.062 3.371 15.516 1 90.94 79 MET A O 1
ATOM 595 N N . ARG A 1 80 ? 8.227 2.1 13.914 1 88.62 80 ARG A N 1
ATOM 596 C CA . ARG A 1 80 ? 8.922 0.917 14.406 1 88.62 80 ARG A CA 1
ATOM 597 C C . ARG A 1 80 ? 10.422 1.023 14.172 1 88.62 80 ARG A C 1
ATOM 599 O O . ARG A 1 80 ? 10.859 1.377 13.07 1 88.62 80 ARG A O 1
ATOM 606 N N . GLN A 1 81 ? 11.133 0.606 15.211 1 86.94 81 GLN A N 1
ATOM 607 C CA . GLN A 1 81 ? 12.594 0.611 15.133 1 86.94 81 GLN A CA 1
ATOM 608 C C . GLN A 1 81 ? 13.141 -0.804 14.969 1 86.94 81 GLN A C 1
ATOM 610 O O . GLN A 1 81 ? 12.445 -1.781 15.25 1 86.94 81 GLN A O 1
ATOM 615 N N . PRO A 1 82 ? 14.375 -0.914 14.508 1 79.38 82 PRO A N 1
ATOM 616 C CA . PRO A 1 82 ? 14.953 -2.24 14.289 1 79.38 82 PRO A CA 1
ATOM 617 C C . PRO A 1 82 ? 14.961 -3.098 15.555 1 79.38 82 PRO A C 1
ATOM 619 O O . PRO A 1 82 ? 14.867 -4.324 15.469 1 79.38 82 PRO A O 1
ATOM 622 N N . ASP A 1 83 ? 14.992 -2.492 16.719 1 85 83 ASP A N 1
ATOM 623 C CA . ASP A 1 83 ? 15.07 -3.25 17.953 1 85 83 ASP A CA 1
ATOM 624 C C . ASP A 1 83 ? 13.68 -3.639 18.453 1 85 83 ASP A C 1
ATOM 626 O O . ASP A 1 83 ? 13.531 -4.176 19.547 1 85 83 ASP A O 1
ATOM 630 N N . GLY A 1 84 ? 12.727 -3.244 17.719 1 82.5 84 GLY A N 1
ATOM 631 C CA . GLY A 1 84 ? 11.367 -3.645 18.031 1 82.5 84 GLY A CA 1
ATOM 632 C C . GLY A 1 84 ? 10.594 -2.58 18.781 1 82.5 84 GLY A C 1
ATOM 633 O O . GLY A 1 84 ? 9.375 -2.686 18.938 1 82.5 84 GLY A O 1
ATOM 634 N N . SER A 1 85 ? 11.25 -1.594 19.203 1 89.12 85 SER A N 1
ATOM 635 C CA . SER A 1 85 ? 10.562 -0.5 19.875 1 89.12 85 SER A CA 1
ATOM 636 C C . SER A 1 85 ? 9.961 0.48 18.875 1 89.12 85 SER A C 1
ATOM 638 O O . SER A 1 85 ? 10.211 0.378 17.672 1 89.12 85 SER A O 1
ATOM 640 N N . ASP A 1 86 ? 9.094 1.376 19.438 1 89.81 86 ASP A N 1
ATOM 641 C CA . ASP A 1 86 ? 8.539 2.438 18.609 1 89.81 86 ASP A CA 1
ATOM 642 C C . ASP A 1 86 ? 9.141 3.793 18.969 1 89.81 86 ASP A C 1
ATOM 644 O O . ASP A 1 86 ? 9.266 4.125 20.156 1 89.81 86 ASP A O 1
ATOM 648 N N . LYS A 1 87 ? 9.539 4.457 18.031 1 91.56 87 LYS A N 1
ATOM 649 C CA . LYS A 1 87 ? 9.805 5.883 18.203 1 91.56 87 LYS A CA 1
ATOM 650 C C . LYS A 1 87 ? 8.523 6.699 18.062 1 91.56 87 LYS A C 1
ATOM 652 O O . LYS A 1 87 ? 7.848 6.629 17.031 1 91.56 87 LYS A O 1
ATOM 657 N N . VAL A 1 88 ? 8.188 7.5 19.078 1 90.56 88 VAL A N 1
ATOM 658 C CA . VAL A 1 88 ? 6.949 8.273 19.062 1 90.56 88 VAL A CA 1
ATOM 659 C C . VAL A 1 88 ? 7.266 9.742 18.781 1 90.56 88 VAL A C 1
ATOM 661 O O . VAL A 1 88 ? 8.133 10.336 19.438 1 90.56 88 VAL A O 1
ATOM 664 N N . THR A 1 89 ? 6.605 10.344 17.844 1 91.25 89 THR A N 1
ATOM 665 C CA . THR A 1 89 ? 6.738 11.75 17.5 1 91.25 89 THR A CA 1
ATOM 666 C C . THR A 1 89 ? 5.371 12.43 17.453 1 91.25 89 THR A C 1
ATOM 668 O O . THR A 1 89 ? 4.441 11.922 16.828 1 91.25 89 THR A O 1
ATOM 671 N N . ARG A 1 90 ? 5.324 13.547 18.109 1 91.31 90 ARG A N 1
ATOM 672 C CA . ARG A 1 90 ? 4.109 14.352 18.047 1 91.31 90 ARG A CA 1
ATOM 673 C C . ARG A 1 90 ? 4.355 15.648 17.266 1 91.31 90 ARG A C 1
ATOM 675 O O . ARG A 1 90 ? 5.402 16.281 17.422 1 91.31 90 ARG A O 1
ATOM 682 N N . THR A 1 91 ? 3.383 15.969 16.469 1 91.94 91 THR A N 1
ATOM 683 C CA . THR A 1 91 ? 3.508 17.156 15.641 1 91.94 91 THR A CA 1
ATOM 684 C C . THR A 1 91 ? 2.209 17.969 15.656 1 91.94 91 THR A C 1
ATOM 686 O O . THR A 1 91 ? 1.118 17.391 15.617 1 91.94 91 THR A O 1
ATOM 689 N N . LEU A 1 92 ? 2.404 19.234 15.703 1 91.81 92 LEU A N 1
ATOM 690 C CA . LEU A 1 92 ? 1.295 20.156 15.5 1 91.81 92 LEU A CA 1
ATOM 691 C C . LEU A 1 92 ? 1.606 21.156 14.391 1 91.81 92 LEU A C 1
ATOM 693 O O . LEU A 1 92 ? 2.611 21.875 14.445 1 91.81 92 LEU A O 1
ATOM 697 N N . LEU A 1 93 ? 0.808 21.141 13.391 1 92.94 93 LEU A N 1
ATOM 698 C CA . LEU A 1 93 ? 0.863 22.156 12.359 1 92.94 93 LEU A CA 1
ATOM 699 C C . LEU A 1 93 ? -0.189 23.234 12.609 1 92.94 93 LEU A C 1
ATOM 701 O O . LEU A 1 93 ? -1.39 22.953 12.57 1 92.94 93 LEU A O 1
ATOM 705 N N . ASP A 1 94 ? 0.282 24.344 12.852 1 92.44 94 ASP A N 1
ATOM 706 C CA . ASP A 1 94 ? -0.586 25.5 13.055 1 92.44 94 ASP A CA 1
ATOM 707 C C . ASP A 1 94 ? -0.477 26.484 11.891 1 92.44 94 ASP A C 1
ATOM 709 O O . ASP A 1 94 ? 0.458 27.281 11.836 1 92.44 94 ASP A O 1
ATOM 713 N N . TYR A 1 95 ? -1.477 26.516 11.055 1 93.06 95 TYR A N 1
ATOM 714 C CA . TYR A 1 95 ? -1.425 27.312 9.828 1 93.06 95 TYR A CA 1
ATOM 715 C C . TYR A 1 95 ? -1.816 28.75 10.094 1 93.06 95 TYR A C 1
ATOM 717 O O . TYR A 1 95 ? -1.651 29.609 9.227 1 93.06 95 TYR A O 1
ATOM 725 N N . ASN A 1 96 ? -2.287 29.016 11.297 1 93.94 96 ASN A N 1
ATOM 726 C CA . ASN A 1 96 ? -2.514 30.406 11.664 1 93.94 96 ASN A CA 1
ATOM 727 C C . ASN A 1 96 ? -1.199 31.156 11.859 1 93.94 96 ASN A C 1
ATOM 729 O O . ASN A 1 96 ? -1.061 32.281 11.43 1 93.94 96 ASN A O 1
ATOM 733 N N . THR A 1 97 ? -0.294 30.5 12.5 1 91.06 97 THR A N 1
ATOM 734 C CA . THR A 1 97 ? 0.997 31.125 12.773 1 91.06 97 THR A CA 1
ATOM 735 C C . THR A 1 97 ? 2.047 30.656 11.773 1 91.06 97 THR A C 1
ATOM 737 O O . THR A 1 97 ? 3.184 31.141 11.789 1 91.06 97 THR A O 1
ATOM 740 N N . MET A 1 98 ? 1.608 29.656 10.961 1 91.25 98 MET A N 1
ATOM 741 C CA . MET A 1 98 ? 2.5 29.062 9.969 1 91.25 98 MET A CA 1
ATOM 742 C C . MET A 1 98 ? 3.711 28.438 10.641 1 91.25 98 MET A C 1
ATOM 744 O O . MET A 1 98 ? 4.844 28.625 10.195 1 91.25 98 MET A O 1
ATOM 748 N N . ARG A 1 99 ? 3.418 27.75 11.742 1 89.31 99 ARG A N 1
ATOM 749 C CA . ARG A 1 99 ? 4.461 27.078 12.492 1 89.31 99 ARG A CA 1
ATOM 750 C C . ARG A 1 99 ? 4.121 25.594 12.688 1 89.31 99 ARG A C 1
ATOM 752 O O . ARG A 1 99 ? 2.953 25.234 12.852 1 89.31 99 ARG A O 1
ATOM 759 N N . MET A 1 100 ? 5.176 24.812 12.711 1 91.19 100 MET A N 1
ATOM 760 C CA . MET A 1 100 ? 5.102 23.406 13.047 1 91.19 100 MET A CA 1
ATOM 761 C C . MET A 1 100 ? 5.859 23.109 14.344 1 91.19 100 MET A C 1
ATOM 763 O O . MET A 1 100 ? 7.012 23.516 14.5 1 91.19 100 MET A O 1
ATOM 767 N N . TYR A 1 101 ? 5.207 22.5 15.219 1 89.75 101 TYR A N 1
ATOM 768 C CA . TYR A 1 101 ? 5.809 22.062 16.469 1 89.75 101 TYR A CA 1
ATOM 769 C C . TYR A 1 101 ? 6.02 20.562 16.5 1 89.75 101 TYR A C 1
ATOM 771 O O . TYR A 1 101 ? 5.094 19.797 16.219 1 89.75 101 TYR A O 1
ATOM 779 N N . VAL A 1 102 ? 7.223 20.156 16.797 1 89.81 102 VAL A N 1
ATOM 780 C CA . VAL A 1 102 ? 7.547 18.734 16.781 1 89.81 102 VAL A CA 1
ATOM 781 C C . VAL A 1 102 ? 8.125 18.328 18.141 1 89.81 102 VAL A C 1
ATOM 783 O O . VAL A 1 102 ? 9.016 19 18.656 1 89.81 102 VAL A O 1
ATOM 786 N N . ASP A 1 103 ? 7.598 17.328 18.688 1 88.94 103 ASP A N 1
ATOM 787 C CA . ASP A 1 103 ? 8.164 16.656 19.859 1 88.94 103 ASP A CA 1
ATOM 788 C C . ASP A 1 103 ? 8.672 15.258 19.484 1 88.94 103 ASP A C 1
ATOM 790 O O . ASP A 1 103 ? 7.887 14.328 19.297 1 88.94 103 ASP A O 1
ATOM 794 N N . ASP A 1 104 ? 9.898 15.188 19.328 1 87.88 104 ASP A N 1
ATOM 795 C CA . ASP A 1 104 ? 10.547 13.93 18.984 1 87.88 104 ASP A CA 1
ATOM 796 C C . ASP A 1 104 ? 11.125 13.242 20.219 1 87.88 104 ASP A C 1
ATOM 798 O O . ASP A 1 104 ? 12.32 13.352 20.484 1 87.88 104 ASP A O 1
ATOM 802 N N . SER A 1 105 ? 10.242 12.383 20.766 1 80.69 105 SER A N 1
ATOM 803 C CA . SER A 1 105 ? 10.633 11.648 21.969 1 80.69 105 SER A CA 1
ATOM 804 C C . SER A 1 105 ? 11.234 12.578 23.016 1 80.69 105 SER A C 1
ATOM 806 O O . SER A 1 105 ? 12.305 12.312 23.562 1 80.69 105 SER A O 1
ATOM 808 N N . GLY A 1 106 ? 10.68 13.719 23.219 1 79.5 106 GLY A N 1
ATOM 809 C CA . GLY A 1 106 ? 11.055 14.641 24.281 1 79.5 106 GLY A CA 1
ATOM 810 C C . GLY A 1 106 ? 11.852 15.828 23.781 1 79.5 106 GLY A C 1
ATOM 811 O O . GLY A 1 106 ? 12.078 16.781 24.516 1 79.5 106 GLY A O 1
ATOM 812 N N . VAL A 1 107 ? 12.359 15.781 22.562 1 83.19 107 VAL A N 1
ATOM 813 C CA . VAL A 1 107 ? 13.102 16.906 21.984 1 83.19 107 VAL A CA 1
ATOM 814 C C . VAL A 1 107 ? 12.156 17.766 21.156 1 83.19 107 VAL A C 1
ATOM 816 O O . VAL A 1 107 ? 11.609 17.297 20.156 1 83.19 107 VAL A O 1
ATOM 819 N N . CYS A 1 108 ? 12.062 19 21.562 1 86.25 108 CYS A N 1
ATOM 820 C CA . CYS A 1 108 ? 11.109 19.891 20.906 1 86.25 108 CYS A CA 1
ATOM 821 C C . CYS A 1 108 ? 11.797 20.719 19.828 1 86.25 108 CYS A C 1
ATOM 823 O O . CYS A 1 108 ? 12.922 21.188 20.016 1 86.25 108 CYS A O 1
ATOM 825 N N . SER A 1 109 ? 11.117 20.859 18.703 1 87.69 109 SER A N 1
ATOM 826 C CA . SER A 1 109 ? 11.578 21.734 17.609 1 87.69 109 SER A CA 1
ATOM 827 C C . SER A 1 109 ? 10.414 22.516 17.016 1 87.69 109 SER A C 1
ATOM 829 O O . SER A 1 109 ? 9.273 22.062 17.031 1 87.69 109 SER A O 1
ATOM 831 N N . ILE A 1 110 ? 10.812 23.672 16.547 1 88 110 ILE A N 1
ATOM 832 C CA . ILE A 1 110 ? 9.852 24.516 15.852 1 88 110 ILE A CA 1
ATOM 833 C C . ILE A 1 110 ? 10.352 24.797 14.438 1 88 110 ILE A C 1
ATOM 835 O O . ILE A 1 110 ? 11.523 25.125 14.242 1 88 110 ILE A O 1
ATOM 839 N N . LEU A 1 111 ? 9.453 24.594 13.508 1 87.75 111 LEU A N 1
ATOM 840 C CA . LEU A 1 111 ? 9.766 24.859 12.109 1 87.75 111 LEU A CA 1
ATOM 841 C C . LEU A 1 111 ? 8.719 25.766 11.469 1 87.75 111 LEU A C 1
ATOM 843 O O . LEU A 1 111 ? 7.637 25.953 12.031 1 87.75 111 LEU A O 1
ATOM 847 N N . ASN A 1 112 ? 9.078 26.312 10.297 1 88.25 112 ASN A N 1
ATOM 848 C CA . ASN A 1 112 ? 8.109 27.094 9.539 1 88.25 112 ASN A CA 1
ATOM 849 C C . ASN A 1 112 ? 7.324 26.234 8.562 1 88.25 112 ASN A C 1
ATOM 851 O O . ASN A 1 112 ? 7.887 25.312 7.953 1 88.25 112 ASN A O 1
ATOM 855 N N . ILE A 1 113 ? 6.039 26.547 8.5 1 86 113 ILE A N 1
ATOM 856 C CA . ILE A 1 113 ? 5.207 26.016 7.422 1 86 113 ILE A CA 1
ATOM 857 C C . ILE A 1 113 ? 5.207 27 6.25 1 86 113 ILE A C 1
ATOM 859 O O . ILE A 1 113 ? 5.09 28.219 6.445 1 86 113 ILE A O 1
ATOM 863 N N . THR A 1 114 ? 5.371 26.578 5.02 1 83.62 114 THR A N 1
ATOM 864 C CA . THR A 1 114 ? 5.57 27.484 3.9 1 83.62 114 THR A CA 1
ATOM 865 C C . THR A 1 114 ? 4.34 27.516 2.998 1 83.62 114 THR A C 1
ATOM 867 O O . THR A 1 114 ? 4.207 28.391 2.145 1 83.62 114 THR A O 1
ATOM 870 N N . GLU A 1 115 ? 3.441 26.594 3.201 1 83.5 115 GLU A N 1
ATOM 871 C CA . GLU A 1 115 ? 2.23 26.531 2.387 1 83.5 115 GLU A CA 1
ATOM 872 C C . GLU A 1 115 ? 0.979 26.531 3.26 1 83.5 115 GLU A C 1
ATOM 874 O O . GLU A 1 115 ? 0.988 25.969 4.359 1 83.5 115 GLU A O 1
ATOM 879 N N . PRO A 1 116 ? -0.048 27.109 2.732 1 89.12 116 PRO A N 1
ATOM 880 C CA . PRO A 1 116 ? -1.281 27.094 3.523 1 89.12 116 PRO A CA 1
ATOM 881 C C . PRO A 1 116 ? -1.883 25.703 3.662 1 89.12 116 PRO A C 1
ATOM 883 O O . PRO A 1 116 ? -1.54 24.797 2.895 1 89.12 116 PRO A O 1
ATOM 886 N N . MET A 1 117 ? -2.729 25.609 4.613 1 92.62 117 MET A N 1
ATOM 887 C CA . MET A 1 1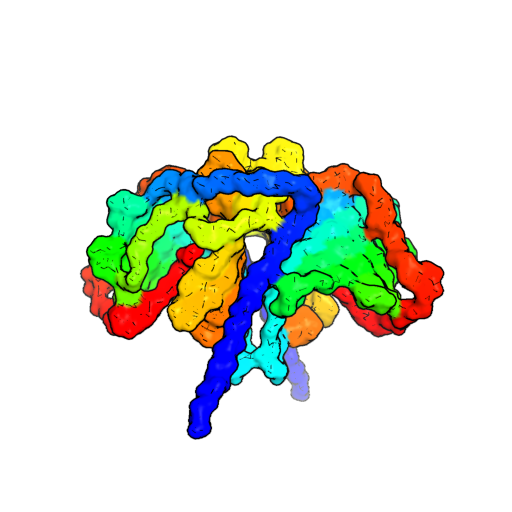17 ? -3.451 24.344 4.777 1 92.62 117 MET A CA 1
ATOM 888 C C . MET A 1 117 ? -4.336 24.062 3.568 1 92.62 117 MET A C 1
ATOM 890 O O . MET A 1 117 ? -4.949 24.984 3.016 1 92.62 117 MET A O 1
ATOM 894 N N . GLU A 1 118 ? -4.453 22.844 3.211 1 89.88 118 GLU A N 1
ATOM 895 C CA . GLU A 1 118 ? -5.227 22.484 2.029 1 89.88 118 GLU A CA 1
ATOM 896 C C . GLU A 1 118 ? -6.598 21.938 2.416 1 89.88 118 GLU A C 1
ATOM 898 O O . GLU A 1 118 ? -6.73 21.219 3.416 1 89.88 118 GLU A O 1
ATOM 903 N N . ASP A 1 119 ? -7.531 22.328 1.509 1 94.06 119 ASP A N 1
ATOM 904 C CA . ASP A 1 119 ? -8.82 21.656 1.622 1 94.06 119 ASP A CA 1
ATOM 905 C C . ASP A 1 119 ? -8.672 20.156 1.346 1 94.06 119 ASP A C 1
ATOM 907 O O . ASP A 1 119 ? -7.926 19.75 0.454 1 94.06 119 ASP A O 1
ATOM 911 N N . PRO A 1 120 ? -9.328 19.391 2.184 1 96.12 120 PRO A N 1
ATOM 912 C CA . PRO A 1 120 ? -9.203 17.938 1.963 1 96.12 120 PRO A CA 1
ATOM 913 C C . PRO A 1 120 ? -10 17.453 0.752 1 96.12 120 PRO A C 1
ATOM 915 O O . PRO A 1 120 ? -10.984 16.734 0.907 1 96.12 120 PRO A O 1
ATOM 918 N N . CYS A 1 121 ? -9.523 17.875 -0.431 1 96.88 121 CYS A N 1
ATOM 919 C CA . CYS A 1 121 ? -10.117 17.531 -1.718 1 96.88 121 CYS A CA 1
ATOM 920 C C . CYS A 1 121 ? -9.117 16.781 -2.594 1 96.88 121 CYS A C 1
ATOM 922 O O . CYS A 1 121 ? -7.918 16.812 -2.334 1 96.88 121 CYS A O 1
ATOM 924 N N . VAL A 1 122 ? -9.664 16.031 -3.555 1 97.06 122 VAL A N 1
ATOM 925 C CA . VAL A 1 122 ? -8.781 15.609 -4.641 1 97.06 122 VAL A CA 1
ATOM 926 C C . VAL A 1 122 ? -8.078 16.828 -5.238 1 97.06 122 VAL A C 1
ATOM 928 O O . VAL A 1 122 ? -8.719 17.812 -5.605 1 97.06 122 VAL A O 1
ATOM 931 N N . PRO A 1 123 ? -6.754 16.781 -5.246 1 94.88 123 PRO A N 1
ATOM 932 C CA . PRO A 1 123 ? -6.027 17.953 -5.734 1 94.88 123 PRO A CA 1
ATOM 933 C C . PRO A 1 123 ? -6.453 18.375 -7.137 1 94.88 123 PRO A C 1
ATOM 935 O O . PRO A 1 123 ? -6.75 17.516 -7.977 1 94.88 123 PRO A O 1
ATOM 938 N N . ALA A 1 124 ? -6.355 19.641 -7.406 1 94.38 124 ALA A N 1
ATOM 939 C CA . ALA A 1 124 ? -6.797 20.203 -8.68 1 94.38 124 ALA A CA 1
ATOM 940 C C . ALA A 1 124 ? -5.953 19.656 -9.836 1 94.38 124 ALA A C 1
ATOM 942 O O . ALA A 1 124 ? -6.457 19.469 -10.945 1 94.38 124 ALA A O 1
ATOM 943 N N . ASN A 1 125 ? -4.723 19.391 -9.633 1 93.69 125 ASN A N 1
ATOM 944 C CA . ASN A 1 125 ? -3.818 18.969 -10.688 1 93.69 125 ASN A CA 1
ATOM 945 C C . ASN A 1 125 ? -3.809 17.438 -10.836 1 93.69 125 ASN A C 1
ATOM 947 O O . ASN A 1 125 ? -2.953 16.891 -11.523 1 93.69 125 ASN A O 1
ATOM 951 N N . ALA A 1 126 ? -4.773 16.781 -10.164 1 95.69 126 ALA A N 1
ATOM 952 C CA . ALA A 1 126 ? -4.773 15.328 -10.188 1 95.69 126 ALA A CA 1
ATOM 953 C C . ALA A 1 126 ? -5.367 14.789 -11.484 1 95.69 126 ALA A C 1
ATOM 955 O O . ALA A 1 126 ? -6.348 15.336 -12 1 95.69 126 ALA A O 1
ATOM 956 N N . THR A 1 127 ? -4.777 13.734 -12.055 1 94.38 127 THR A N 1
ATOM 957 C CA . THR A 1 127 ? -5.262 13.016 -13.227 1 94.38 127 THR A CA 1
ATOM 958 C C . THR A 1 127 ? -5.961 11.727 -12.82 1 94.38 127 THR A C 1
ATOM 960 O O . THR A 1 127 ? -5.438 10.961 -12.008 1 94.38 127 THR A O 1
ATOM 963 N N . TYR A 1 128 ? -7.059 11.523 -13.398 1 95.25 128 TYR A N 1
ATOM 964 C CA . TYR A 1 128 ? -7.844 10.336 -13.07 1 95.25 128 TYR A CA 1
ATOM 965 C C . TYR A 1 128 ? -7.199 9.086 -13.656 1 95.25 128 TYR A C 1
ATOM 967 O O . TYR A 1 128 ? -6.895 9.039 -14.852 1 95.25 128 TYR A O 1
ATOM 975 N N . MET A 1 129 ? -7 8.094 -12.805 1 91.75 129 MET A N 1
ATOM 976 C CA . MET A 1 129 ? -6.332 6.871 -13.234 1 91.75 129 MET A CA 1
ATOM 977 C C . MET A 1 129 ? -7.344 5.75 -13.461 1 91.75 129 MET A C 1
ATOM 979 O O . MET A 1 129 ? -7.098 4.836 -14.25 1 91.75 129 MET A O 1
ATOM 983 N N . GLY A 1 130 ? -8.461 5.762 -12.688 1 92.56 130 GLY A N 1
ATOM 984 C CA . GLY A 1 130 ? -9.461 4.73 -12.883 1 92.56 130 GLY A CA 1
ATOM 985 C C . GLY A 1 130 ? -10.148 4.32 -11.594 1 92.56 130 GLY A C 1
ATOM 986 O O . GLY A 1 130 ? -9.875 4.883 -10.531 1 92.56 130 GLY A O 1
ATOM 987 N N . GLU A 1 131 ? -11.094 3.387 -11.82 1 94.38 131 GLU A N 1
ATOM 988 C CA . GLU A 1 131 ? -11.875 2.838 -10.719 1 94.38 131 GLU A CA 1
ATOM 989 C C . GLU A 1 131 ? -11.547 1.366 -10.484 1 94.38 131 GLU A C 1
ATOM 991 O O . GLU A 1 131 ? -11.383 0.601 -11.438 1 94.38 131 GLU A O 1
ATOM 996 N N . VAL A 1 132 ? -11.359 1.059 -9.195 1 94.44 132 VAL A N 1
ATOM 997 C CA . VAL A 1 132 ? -11.18 -0.351 -8.867 1 94.44 132 VAL A CA 1
ATOM 998 C C . VAL A 1 132 ? -12.023 -0.708 -7.645 1 94.44 132 VAL A C 1
ATOM 1000 O O . VAL A 1 132 ? -12.555 0.176 -6.969 1 94.44 132 VAL A O 1
ATOM 1003 N N . ARG A 1 133 ? -12.156 -2.014 -7.477 1 96.44 133 ARG A N 1
ATOM 1004 C CA . ARG A 1 133 ? -12.922 -2.529 -6.348 1 96.44 133 ARG A CA 1
ATOM 1005 C C . ARG A 1 133 ? -12.062 -3.424 -5.461 1 96.44 133 ARG A C 1
ATOM 1007 O O . ARG A 1 133 ? -11.477 -4.395 -5.938 1 96.44 133 ARG A O 1
ATOM 1014 N N . PHE A 1 134 ? -11.984 -3.074 -4.172 1 96.81 134 PHE A N 1
ATOM 1015 C CA . PHE A 1 134 ? -11.406 -3.961 -3.168 1 96.81 134 PHE A CA 1
ATOM 1016 C C . PHE A 1 134 ? -12.453 -4.934 -2.641 1 96.81 134 PHE A C 1
ATOM 1018 O O . PHE A 1 134 ? -13.625 -4.578 -2.504 1 96.81 134 PHE A O 1
ATOM 1025 N N . GLY A 1 135 ? -11.992 -6.109 -2.33 1 96.56 135 GLY A N 1
ATOM 1026 C CA . GLY A 1 135 ? -12.914 -7.094 -1.787 1 96.56 135 GLY A CA 1
ATOM 1027 C C . GLY A 1 135 ? -13.836 -7.699 -2.836 1 96.56 135 GLY A C 1
ATOM 1028 O O . GLY A 1 135 ? -13.492 -7.73 -4.02 1 96.56 135 GLY A O 1
ATOM 1029 N N . TYR A 1 136 ? -14.922 -8.195 -2.301 1 95.44 136 TYR A N 1
ATOM 1030 C CA . TYR A 1 136 ? -15.859 -8.883 -3.184 1 95.44 136 TYR A CA 1
ATOM 1031 C C . TYR A 1 136 ? -17.234 -8.969 -2.549 1 95.44 136 TYR A C 1
ATOM 1033 O O . TYR A 1 136 ? -17.359 -9.031 -1.323 1 95.44 136 TYR A O 1
ATOM 1041 N N . GLY A 1 137 ? -18.266 -8.945 -3.449 1 93.19 137 GLY A N 1
ATOM 1042 C CA . GLY A 1 137 ? -19.625 -9.055 -2.969 1 93.19 137 GLY A CA 1
ATOM 1043 C C . GLY A 1 137 ? -20.031 -7.91 -2.062 1 93.19 137 GLY A C 1
ATOM 1044 O O . GLY A 1 137 ? -19.844 -6.742 -2.4 1 93.19 137 GLY A O 1
ATOM 1045 N N . THR A 1 138 ? -20.578 -8.242 -0.891 1 91.44 138 THR A N 1
ATOM 1046 C CA . THR A 1 138 ? -21.062 -7.219 0.025 1 91.44 138 THR A CA 1
ATOM 1047 C C . THR A 1 138 ? -19.906 -6.617 0.83 1 91.44 138 THR A C 1
ATOM 1049 O O . THR A 1 138 ? -20.047 -5.539 1.408 1 91.44 138 THR A O 1
ATOM 1052 N N . ALA A 1 139 ? -18.891 -7.391 0.888 1 93.25 139 ALA A N 1
ATOM 1053 C CA . ALA A 1 139 ? -17.688 -6.883 1.536 1 93.25 139 ALA A CA 1
ATOM 1054 C C . ALA A 1 139 ? -16.719 -6.305 0.512 1 93.25 139 ALA A C 1
ATOM 1056 O O . ALA A 1 139 ? -15.695 -6.926 0.195 1 93.25 139 ALA A O 1
ATOM 1057 N N . SER A 1 140 ? -17.141 -5.129 0.023 1 95.94 140 SER A N 1
ATOM 1058 C CA . SER A 1 140 ? -16.312 -4.512 -1.017 1 95.94 140 SER A CA 1
ATOM 1059 C C . SER A 1 140 ? -16.312 -2.992 -0.89 1 95.94 140 SER A C 1
ATOM 1061 O O . SER A 1 140 ? -17.156 -2.418 -0.206 1 95.94 140 SER A O 1
ATOM 1063 N N . LEU A 1 141 ? -15.375 -2.402 -1.436 1 97.31 141 LEU A N 1
ATOM 1064 C CA . LEU A 1 141 ? -15.18 -0.957 -1.423 1 97.31 141 LEU A CA 1
ATOM 1065 C C . LEU A 1 141 ? -14.68 -0.465 -2.777 1 97.31 141 LEU A C 1
ATOM 1067 O O . LEU A 1 141 ? -13.602 -0.853 -3.225 1 97.31 141 LEU A O 1
ATOM 1071 N N . GLU A 1 142 ? -15.453 0.331 -3.426 1 96.62 142 GLU A N 1
ATOM 1072 C CA . GLU A 1 142 ? -15.039 0.928 -4.691 1 96.62 142 GLU A CA 1
ATOM 1073 C C . GLU A 1 142 ? -14.289 2.238 -4.469 1 96.62 142 GLU A C 1
ATOM 1075 O O . GLU A 1 142 ? -14.703 3.062 -3.648 1 96.62 142 GLU A O 1
ATOM 1080 N N . VAL A 1 143 ? -13.188 2.359 -5.219 1 97 143 VAL A N 1
ATOM 1081 C CA . VAL A 1 143 ? -12.383 3.561 -5.039 1 97 143 VAL A CA 1
ATOM 1082 C C . VAL A 1 143 ? -12.008 4.145 -6.402 1 97 143 VAL A C 1
ATOM 1084 O O . VAL A 1 143 ? -11.938 3.418 -7.395 1 97 143 VAL A O 1
ATOM 1087 N N . ASN A 1 144 ? -11.859 5.469 -6.457 1 96.06 144 ASN A N 1
ATOM 1088 C CA . ASN A 1 144 ? -11.234 6.184 -7.566 1 96.06 144 ASN A CA 1
ATOM 1089 C C . ASN A 1 144 ? -9.797 6.566 -7.254 1 96.06 144 ASN A C 1
ATOM 1091 O O . ASN A 1 144 ? -9.508 7.082 -6.168 1 96.06 144 ASN A O 1
ATOM 1095 N N . THR A 1 145 ? -8.977 6.305 -8.188 1 95.12 145 THR A N 1
ATOM 1096 C CA . THR A 1 145 ? -7.566 6.613 -7.977 1 95.12 145 THR A CA 1
ATOM 1097 C C . THR A 1 145 ? -7.129 7.781 -8.859 1 95.12 145 THR A C 1
ATOM 1099 O O . THR A 1 145 ? -7.52 7.867 -10.023 1 95.12 145 THR A O 1
ATOM 1102 N N . TRP A 1 146 ? -6.328 8.648 -8.227 1 95.56 146 TRP A N 1
ATOM 1103 C CA . TRP A 1 146 ? -5.805 9.844 -8.875 1 95.56 146 TRP A CA 1
ATOM 1104 C C . TRP A 1 146 ? -4.289 9.922 -8.734 1 95.56 146 TRP A C 1
ATOM 1106 O O . TRP A 1 146 ? -3.732 9.484 -7.723 1 95.56 146 TRP A O 1
ATOM 1116 N N . GLU A 1 147 ? -3.658 10.5 -9.719 1 92.56 147 GLU A N 1
ATOM 1117 C CA . GLU A 1 147 ? -2.219 10.742 -9.703 1 92.56 147 GLU A CA 1
ATOM 1118 C C . GLU A 1 147 ? -1.907 12.234 -9.812 1 92.56 147 GLU A C 1
ATOM 1120 O O . GLU A 1 147 ? -2.533 12.945 -10.602 1 92.56 147 GLU A O 1
ATOM 1125 N N . PHE A 1 148 ? -0.956 12.68 -9 1 92.94 148 PHE A N 1
ATOM 1126 C CA . PHE A 1 148 ? -0.576 14.086 -9.039 1 92.94 148 PHE A CA 1
ATOM 1127 C C . PHE A 1 148 ? 0.833 14.281 -8.492 1 92.94 148 PHE A C 1
ATOM 1129 O O . PHE A 1 148 ? 1.389 13.383 -7.859 1 92.94 148 PHE A O 1
ATOM 1136 N N . GLU A 1 149 ? 1.364 15.445 -8.766 1 88.44 149 GLU A N 1
ATOM 1137 C CA . GLU A 1 149 ? 2.666 15.82 -8.219 1 88.44 149 GLU A CA 1
ATOM 1138 C C . GLU A 1 149 ? 2.516 16.75 -7.016 1 88.44 149 GLU A C 1
ATOM 1140 O O . GLU A 1 149 ? 1.6 17.562 -6.973 1 88.44 149 GLU A O 1
ATOM 1145 N N . ARG A 1 150 ? 3.367 16.484 -6.07 1 84.5 150 ARG A N 1
ATOM 1146 C CA . ARG A 1 150 ? 3.424 17.359 -4.906 1 84.5 150 ARG A CA 1
ATOM 1147 C C . ARG A 1 150 ? 4.848 17.828 -4.645 1 84.5 150 ARG A C 1
ATOM 1149 O O . ARG A 1 150 ? 5.809 17.109 -4.922 1 84.5 150 ARG A O 1
ATOM 1156 N N . ALA A 1 151 ? 4.922 19.047 -4.18 1 76.5 151 ALA A N 1
ATOM 1157 C CA . ALA A 1 151 ? 6.234 19.594 -3.84 1 76.5 151 ALA A CA 1
ATOM 1158 C C . ALA A 1 151 ? 6.816 18.891 -2.615 1 76.5 151 ALA A C 1
ATOM 1160 O O . ALA A 1 151 ? 6.094 18.594 -1.663 1 76.5 151 ALA A O 1
ATOM 1161 N N . SER A 1 152 ? 8.008 18.5 -2.652 1 74 152 SER A N 1
ATOM 1162 C CA . SER A 1 152 ? 8.797 17.969 -1.542 1 74 152 SER A CA 1
ATOM 1163 C C . SER A 1 152 ? 10.172 18.625 -1.488 1 74 152 SER A C 1
ATOM 1165 O O . SER A 1 152 ? 11.117 18.156 -2.123 1 74 152 SER A O 1
ATOM 1167 N N . GLY A 1 153 ? 10.25 19.609 -0.609 1 68.38 153 GLY A N 1
ATOM 1168 C CA . GLY A 1 153 ? 11.469 20.406 -0.645 1 68.38 153 GLY A CA 1
ATOM 1169 C C . GLY A 1 153 ? 11.758 21 -2.014 1 68.38 153 GLY A C 1
ATOM 1170 O O . GLY A 1 153 ? 10.914 21.688 -2.588 1 68.38 153 GLY A O 1
ATOM 1171 N N . ASN A 1 154 ? 13.023 20.625 -2.496 1 67.25 154 ASN A N 1
ATOM 1172 C CA . ASN A 1 154 ? 13.445 21.141 -3.793 1 67.25 154 ASN A CA 1
ATOM 1173 C C . ASN A 1 154 ? 13.086 20.172 -4.922 1 67.25 154 ASN A C 1
ATOM 1175 O O . ASN A 1 154 ? 13.523 20.359 -6.059 1 67.25 154 ASN A O 1
ATOM 1179 N N . SER A 1 155 ? 12.289 19.203 -4.527 1 75.38 155 SER A N 1
ATOM 1180 C CA . SER A 1 155 ? 11.93 18.203 -5.523 1 75.38 155 SER A CA 1
ATOM 1181 C C . SER A 1 155 ? 10.422 18.016 -5.602 1 75.38 155 SER A C 1
ATOM 1183 O O . SER A 1 155 ? 9.664 18.75 -4.961 1 75.38 155 SER A O 1
ATOM 1185 N N . ARG A 1 156 ? 10.078 17.328 -6.602 1 80.19 156 ARG A N 1
ATOM 1186 C CA . ARG A 1 156 ? 8.688 16.922 -6.73 1 80.19 156 ARG A CA 1
ATOM 1187 C C . ARG A 1 156 ? 8.555 15.398 -6.625 1 80.19 156 ARG A C 1
ATOM 1189 O O . ARG A 1 156 ? 9.438 14.664 -7.07 1 80.19 156 ARG A O 1
ATOM 1196 N N . ILE A 1 157 ? 7.41 15.031 -5.949 1 85.5 157 ILE A N 1
ATOM 1197 C CA . ILE A 1 157 ? 7.168 13.594 -5.852 1 85.5 157 ILE A CA 1
ATOM 1198 C C . ILE A 1 157 ? 5.84 13.25 -6.527 1 85.5 157 ILE A C 1
ATOM 1200 O O . ILE A 1 157 ? 4.926 14.078 -6.57 1 85.5 157 ILE A O 1
ATOM 1204 N N . LEU A 1 158 ? 5.855 12.117 -7.133 1 86.44 158 LEU A N 1
ATOM 1205 C CA . LEU A 1 158 ? 4.637 11.586 -7.734 1 86.44 158 LEU A CA 1
ATOM 1206 C C . LEU A 1 158 ? 3.797 10.844 -6.695 1 86.44 158 LEU A C 1
ATOM 1208 O O . LEU A 1 158 ? 4.293 9.945 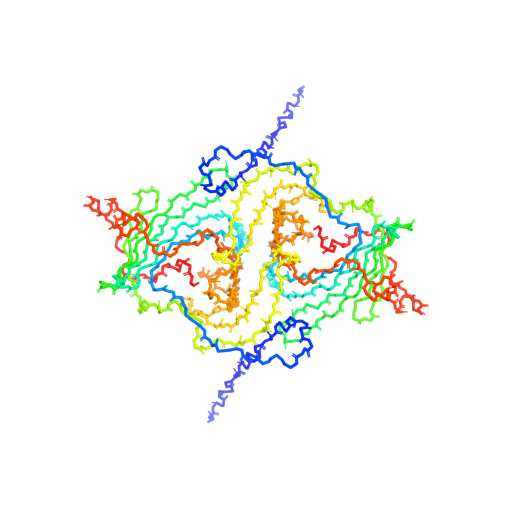-6.016 1 86.44 158 LEU A O 1
ATOM 1212 N N . VAL A 1 159 ? 2.529 11.258 -6.598 1 91.69 159 VAL A N 1
ATOM 1213 C CA . VAL A 1 159 ? 1.626 10.695 -5.598 1 91.69 159 VAL A CA 1
ATOM 1214 C C . VAL A 1 159 ? 0.43 10.047 -6.289 1 91.69 159 VAL A C 1
ATOM 1216 O O . VAL A 1 159 ? -0.124 10.602 -7.238 1 91.69 159 VAL A O 1
ATOM 1219 N N . ARG A 1 160 ? 0.132 8.922 -5.902 1 92 160 ARG A N 1
ATOM 1220 C CA . ARG A 1 160 ? -1.135 8.281 -6.246 1 92 160 ARG A CA 1
ATOM 1221 C C . ARG A 1 160 ? -1.996 8.07 -5.004 1 92 160 ARG A C 1
ATOM 1223 O O . ARG A 1 160 ? -1.52 7.551 -3.994 1 92 160 ARG A O 1
ATOM 1230 N N . ARG A 1 161 ? -3.186 8.531 -5.137 1 95.88 161 ARG A N 1
ATOM 1231 C CA . ARG A 1 161 ? -4.09 8.398 -4 1 95.88 161 ARG A CA 1
ATOM 1232 C C . ARG A 1 161 ? -5.465 7.91 -4.445 1 95.88 161 ARG A C 1
ATOM 1234 O O . ARG A 1 161 ? -5.98 8.352 -5.473 1 95.88 161 ARG A O 1
ATOM 1241 N N . SER A 1 162 ? -5.992 7.02 -3.693 1 96.31 162 SER A N 1
ATOM 1242 C CA . SER A 1 162 ? -7.34 6.516 -3.934 1 96.31 162 SER A CA 1
ATOM 1243 C C . SER A 1 162 ? -8.328 7.055 -2.902 1 96.31 162 SER A C 1
ATOM 1245 O O . SER A 1 162 ? -7.992 7.18 -1.722 1 96.31 162 SER A O 1
ATOM 1247 N N . TYR A 1 163 ? -9.477 7.32 -3.398 1 97.5 163 TYR A N 1
ATOM 1248 C CA . TYR A 1 163 ? -10.586 7.773 -2.57 1 97.5 163 TYR A CA 1
ATOM 1249 C C . TYR A 1 163 ? -11.805 6.883 -2.762 1 97.5 163 TYR A C 1
ATOM 1251 O O . TYR A 1 163 ? -12.07 6.406 -3.869 1 97.5 163 TYR A O 1
ATOM 1259 N N . THR A 1 164 ? -12.523 6.723 -1.605 1 97.81 164 THR A N 1
ATOM 1260 C CA . THR A 1 164 ? -13.797 6.027 -1.793 1 97.81 164 THR A CA 1
ATOM 1261 C C . THR A 1 164 ? -14.656 6.75 -2.822 1 97.81 164 THR A C 1
ATOM 1263 O O . THR A 1 164 ? -14.695 7.984 -2.854 1 97.81 164 THR A O 1
ATOM 1266 N N . LYS A 1 165 ? -15.305 6 -3.619 1 94.56 165 LYS A N 1
ATOM 1267 C CA . LYS A 1 165 ? -16.109 6.543 -4.711 1 94.56 165 LYS A CA 1
ATOM 1268 C C . LYS A 1 165 ? -17.25 7.398 -4.184 1 94.56 165 LYS A C 1
ATOM 1270 O O . LYS A 1 165 ? -17.578 8.438 -4.762 1 94.56 165 LYS A O 1
ATOM 1275 N N . THR A 1 166 ? -17.828 7.062 -3.066 1 91.88 166 THR A N 1
ATOM 1276 C CA . THR A 1 166 ? -19.078 7.707 -2.65 1 91.88 166 THR A CA 1
ATOM 1277 C C . THR A 1 166 ? -18.797 8.758 -1.579 1 91.88 166 THR A C 1
ATOM 1279 O O . THR A 1 166 ? -19.438 9.812 -1.557 1 91.88 166 THR A O 1
ATOM 1282 N N . SER A 1 167 ? -17.812 8.547 -0.708 1 93.19 167 SER A N 1
ATOM 1283 C CA . SER A 1 167 ? -17.656 9.43 0.439 1 93.19 167 SER A CA 1
ATOM 1284 C C . SER A 1 167 ? -16.344 10.203 0.355 1 93.19 167 SER A C 1
ATOM 1286 O O . SER A 1 167 ? -16.047 11.031 1.214 1 93.19 167 SER A O 1
ATOM 1288 N N . CYS A 1 168 ? -15.57 9.969 -0.541 1 96.88 168 CYS A N 1
ATOM 1289 C CA . CYS A 1 168 ? -14.328 10.656 -0.848 1 96.88 168 CYS A CA 1
ATOM 1290 C C . CYS A 1 168 ? -13.32 10.5 0.286 1 96.88 168 CYS A C 1
ATOM 1292 O O . CYS A 1 168 ? -12.484 11.375 0.509 1 96.88 168 CYS A O 1
ATOM 1294 N N . VAL A 1 169 ? -13.438 9.461 1.062 1 97.5 169 VAL A N 1
ATOM 1295 C CA . VAL A 1 169 ? -12.477 9.156 2.113 1 97.5 169 VAL A CA 1
ATOM 1296 C C . VAL A 1 169 ? -11.211 8.562 1.498 1 97.5 169 VAL A C 1
ATOM 1298 O O . VAL A 1 169 ? -11.281 7.637 0.69 1 97.5 169 VAL A O 1
ATOM 1301 N N . PRO A 1 170 ? -10.008 9.141 1.823 1 97.38 170 PRO A N 1
ATOM 1302 C CA . PRO A 1 170 ? -8.789 8.508 1.304 1 97.38 170 PRO A CA 1
ATOM 1303 C C . PRO A 1 170 ? -8.617 7.074 1.791 1 97.38 170 PRO A C 1
ATOM 13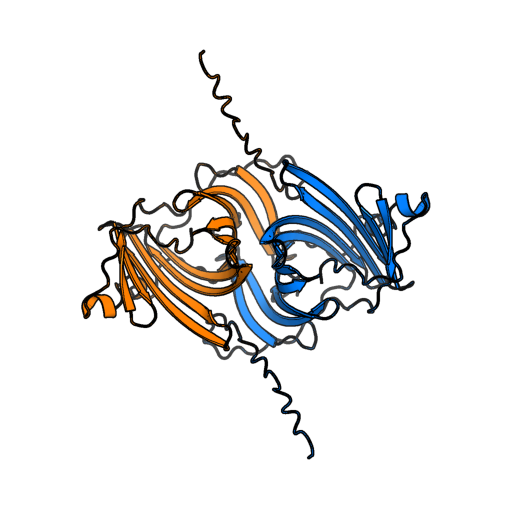05 O O . PRO A 1 170 ? -8.992 6.75 2.92 1 97.38 170 PRO A O 1
ATOM 1308 N N . VAL A 1 171 ? -8.055 6.273 0.932 1 96.88 171 VAL A N 1
ATOM 1309 C CA . VAL A 1 171 ? -7.91 4.859 1.266 1 96.88 171 VAL A CA 1
ATOM 1310 C C . VAL A 1 171 ? -6.434 4.465 1.216 1 96.88 171 VAL A C 1
ATOM 1312 O O . VAL A 1 171 ? -5.883 3.977 2.205 1 96.88 171 VAL A O 1
ATOM 1315 N N . ILE A 1 172 ? -5.777 4.715 0.082 1 94.94 172 ILE A N 1
ATOM 1316 C CA . ILE A 1 172 ? -4.371 4.387 -0.124 1 94.94 172 ILE A CA 1
ATOM 1317 C C . ILE A 1 172 ? -3.66 5.559 -0.795 1 94.94 172 ILE A C 1
ATOM 1319 O O . ILE A 1 172 ? -4.215 6.203 -1.688 1 94.94 172 ILE A O 1
ATOM 1323 N N . GLU A 1 173 ? -2.449 5.77 -0.343 1 94.31 173 GLU A N 1
ATOM 1324 C CA . GLU A 1 173 ? -1.561 6.727 -0.996 1 94.31 173 GLU A CA 1
ATOM 1325 C C . GLU A 1 173 ? -0.162 6.145 -1.18 1 94.31 173 GLU A C 1
ATOM 1327 O O . GLU A 1 173 ? 0.372 5.5 -0.273 1 94.31 173 GLU A O 1
ATOM 1332 N N . THR A 1 174 ? 0.328 6.254 -2.32 1 89.88 174 THR A N 1
ATOM 1333 C CA . THR A 1 174 ? 1.716 5.883 -2.57 1 89.88 174 THR A CA 1
ATOM 1334 C C . THR A 1 174 ? 2.484 7.051 -3.186 1 89.88 174 THR A C 1
ATOM 1336 O O . THR A 1 174 ? 1.928 7.824 -3.969 1 89.88 174 THR A O 1
ATOM 1339 N N . TYR A 1 175 ? 3.688 7.152 -2.775 1 87.69 175 TYR A N 1
ATOM 1340 C CA . TYR A 1 175 ? 4.508 8.141 -3.465 1 87.69 175 TYR A CA 1
ATOM 1341 C C . TYR A 1 175 ? 5.949 7.66 -3.588 1 87.69 175 TYR A C 1
ATOM 1343 O O . TYR A 1 175 ? 6.402 6.824 -2.799 1 87.69 175 TYR A O 1
ATOM 1351 N N . TYR A 1 176 ? 6.527 8.133 -4.586 1 83.44 176 TYR A N 1
ATOM 1352 C CA . TYR A 1 176 ? 7.93 7.824 -4.844 1 83.44 176 TYR A CA 1
ATOM 1353 C C . TYR A 1 176 ? 8.672 9.047 -5.371 1 83.44 176 TYR A C 1
ATOM 1355 O O . TYR A 1 176 ? 8.086 9.883 -6.07 1 83.44 176 TYR A O 1
ATOM 1363 N N . GLY A 1 177 ? 9.922 9.094 -5.004 1 82 177 GLY A N 1
ATOM 1364 C CA . GLY A 1 177 ? 10.797 10.172 -5.43 1 82 177 GLY A CA 1
ATOM 1365 C C . GLY A 1 177 ? 11.961 10.406 -4.484 1 82 177 GLY A C 1
ATOM 1366 O O . GLY A 1 177 ? 12.297 9.531 -3.684 1 82 177 GLY A O 1
ATOM 1367 N N . THR A 1 178 ? 12.594 11.477 -4.734 1 81.88 178 THR A N 1
ATOM 1368 C CA . THR A 1 178 ? 13.68 11.852 -3.842 1 81.88 178 THR A CA 1
ATOM 1369 C C . THR A 1 178 ? 13.18 12.758 -2.719 1 81.88 178 THR A C 1
ATOM 1371 O O . THR A 1 178 ? 12.625 13.828 -2.977 1 81.88 178 THR A O 1
ATOM 1374 N N . VAL A 1 179 ? 13.281 12.25 -1.485 1 80.25 179 VAL A N 1
ATOM 1375 C CA . VAL A 1 179 ? 12.922 13.008 -0.293 1 80.25 179 VAL A CA 1
ATOM 1376 C C . VAL A 1 179 ? 14.133 13.148 0.621 1 80.25 179 VAL A C 1
ATOM 1378 O O . VAL A 1 179 ? 14.711 12.148 1.057 1 80.25 179 VAL A O 1
ATOM 1381 N N . ASP A 1 180 ? 14.5 14.422 0.861 1 77.62 180 ASP A N 1
ATOM 1382 C CA . ASP A 1 180 ? 15.648 14.703 1.719 1 77.62 180 ASP A CA 1
ATOM 1383 C C . ASP A 1 180 ? 16.891 13.938 1.25 1 77.62 180 ASP A C 1
ATOM 1385 O O . ASP A 1 180 ? 17.562 13.289 2.053 1 77.62 180 ASP A O 1
ATOM 1389 N N . GLY A 1 181 ? 17.094 13.797 0.022 1 77.19 181 GLY A N 1
ATOM 1390 C CA . GLY A 1 181 ? 18.281 13.211 -0.584 1 77.19 181 GLY A CA 1
ATOM 1391 C C . GLY A 1 181 ? 18.219 11.703 -0.693 1 77.19 181 GLY A C 1
ATOM 1392 O O . GLY A 1 181 ? 19.141 11.07 -1.183 1 77.19 181 GLY A O 1
ATOM 1393 N N . ALA A 1 182 ? 17.141 11.164 -0.266 1 82.62 182 ALA A N 1
ATOM 1394 C CA . ALA A 1 182 ? 17 9.711 -0.3 1 82.62 182 ALA A CA 1
ATOM 1395 C C . ALA A 1 182 ? 15.953 9.289 -1.32 1 82.62 182 ALA A C 1
ATOM 1397 O O . ALA A 1 182 ? 14.906 9.93 -1.451 1 82.62 182 ALA A O 1
ATOM 1398 N N . SER A 1 183 ? 16.312 8.266 -2.146 1 82.81 183 SER A N 1
ATOM 1399 C CA . SER A 1 183 ? 15.258 7.617 -2.926 1 82.81 183 SER A CA 1
ATOM 1400 C C . SER A 1 183 ? 14.211 6.988 -2.02 1 82.81 183 SER A C 1
ATOM 1402 O O . SER A 1 183 ? 14.523 6.133 -1.191 1 82.81 183 SER A O 1
ATOM 1404 N N . THR A 1 184 ? 12.992 7.457 -2.166 1 85.44 184 THR A N 1
ATOM 1405 C CA . THR A 1 184 ? 11.969 7.133 -1.177 1 85.44 184 THR A CA 1
ATOM 1406 C C . THR A 1 184 ? 10.727 6.555 -1.851 1 85.44 184 THR A C 1
ATOM 1408 O O . THR A 1 184 ? 10.305 7.039 -2.904 1 85.44 184 THR A O 1
ATOM 1411 N N . ASP A 1 185 ? 10.227 5.52 -1.357 1 85.31 185 ASP A N 1
ATOM 1412 C CA . ASP A 1 185 ? 8.914 4.984 -1.694 1 85.31 185 ASP A CA 1
ATOM 1413 C C . ASP A 1 185 ? 8.102 4.695 -0.436 1 85.31 185 ASP A C 1
ATOM 1415 O O . ASP A 1 185 ? 8.57 4.012 0.474 1 85.31 185 ASP A O 1
ATOM 1419 N N . VAL A 1 186 ? 6.93 5.254 -0.38 1 89.62 186 VAL A N 1
ATOM 1420 C CA . VAL A 1 186 ? 6.121 5.113 0.825 1 89.62 186 VAL A CA 1
ATOM 1421 C C . VAL A 1 186 ? 4.668 4.844 0.441 1 89.62 186 VAL A C 1
ATOM 1423 O O . VAL A 1 186 ? 4.152 5.422 -0.52 1 89.62 186 VAL A O 1
ATOM 1426 N N . SER A 1 187 ? 4.062 3.934 1.119 1 89.44 187 SER A N 1
ATOM 1427 C CA . SER A 1 187 ? 2.627 3.686 1.019 1 89.44 187 SER A CA 1
ATOM 1428 C C . SER A 1 187 ? 1.914 4.023 2.324 1 89.44 187 SER A C 1
ATOM 1430 O O . SER A 1 187 ? 2.365 3.629 3.402 1 89.44 187 SER A O 1
ATOM 1432 N N . HIS A 1 188 ? 0.852 4.738 2.186 1 93.25 188 HIS A N 1
ATOM 1433 C CA . HIS A 1 188 ? -0.018 5.074 3.307 1 93.25 188 HIS A CA 1
ATOM 1434 C C . HIS A 1 188 ? -1.362 4.367 3.193 1 93.25 188 HIS A C 1
ATOM 1436 O O . HIS A 1 188 ? -1.945 4.297 2.109 1 93.25 188 HIS A O 1
ATOM 1442 N N . PHE A 1 189 ? -1.804 3.879 4.297 1 94 189 PHE A N 1
ATOM 1443 C CA . PHE A 1 189 ? -3.121 3.264 4.418 1 94 189 PHE A CA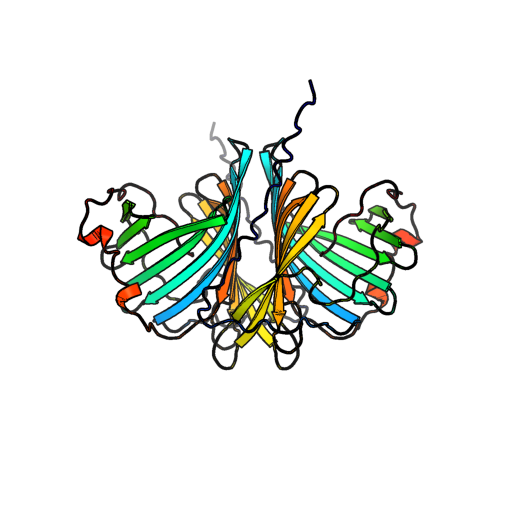 1
ATOM 1444 C C . PHE A 1 189 ? -3.994 4.035 5.398 1 94 189 PHE A C 1
ATOM 1446 O O . PHE A 1 189 ? -3.707 4.074 6.598 1 94 189 PHE A O 1
ATOM 1453 N N . PHE A 1 190 ? -5.047 4.605 4.867 1 96.31 190 PHE A N 1
ATOM 1454 C CA . PHE A 1 190 ? -5.934 5.398 5.711 1 96.31 190 PHE A CA 1
ATOM 1455 C C . PHE A 1 190 ? -7.043 4.531 6.297 1 96.31 190 PHE A C 1
ATOM 1457 O O . PHE A 1 190 ? -7.895 4.027 5.562 1 96.31 190 PHE A O 1
ATOM 1464 N N . VAL A 1 191 ? -7.039 4.465 7.605 1 96.06 191 VAL A N 1
ATOM 1465 C CA . VAL A 1 191 ? -7.988 3.543 8.219 1 96.06 191 VAL A CA 1
ATOM 1466 C C . VAL A 1 191 ? -8.641 4.203 9.43 1 96.06 191 VAL A C 1
ATOM 1468 O O . VAL A 1 191 ? -8.141 5.199 9.953 1 96.06 191 VAL A O 1
ATOM 1471 N N . ASN A 1 192 ? -9.758 3.68 9.805 1 95.38 192 ASN A N 1
ATOM 1472 C CA . ASN A 1 192 ? -10.508 4.117 10.969 1 95.38 192 ASN A CA 1
ATOM 1473 C C . ASN A 1 192 ? -10.844 5.605 10.898 1 95.38 192 ASN A C 1
ATOM 1475 O O . ASN A 1 192 ? -10.664 6.332 11.883 1 95.38 192 ASN A O 1
ATOM 1479 N N . PHE A 1 193 ? -11.227 5.957 9.719 1 96.06 193 PHE A N 1
ATOM 1480 C CA . PHE A 1 193 ? -11.648 7.336 9.484 1 96.06 193 PHE A CA 1
ATOM 1481 C C . PHE A 1 193 ? -12.875 7.68 10.32 1 96.06 193 PHE A C 1
ATOM 1483 O O . PHE A 1 193 ? -13.797 6.871 10.438 1 96.06 193 PHE A O 1
ATOM 1490 N N . LYS A 1 194 ? -12.906 8.906 10.852 1 94.88 194 LYS A N 1
ATOM 1491 C CA . LYS A 1 194 ? -14.047 9.43 11.602 1 94.88 194 LYS A CA 1
ATOM 1492 C C . LYS A 1 194 ? -14.25 10.914 11.336 1 94.88 194 LYS A C 1
ATOM 1494 O O . LYS A 1 194 ? -13.328 11.719 11.539 1 94.88 194 LYS A O 1
ATOM 1499 N N . PRO A 1 195 ? -15.5 11.195 10.867 1 94.56 195 PRO A N 1
ATOM 1500 C CA . PRO A 1 195 ? -15.773 12.633 10.828 1 94.56 195 PRO A CA 1
ATOM 1501 C C . PRO A 1 195 ? -15.703 13.281 12.211 1 94.56 195 PRO A C 1
ATOM 1503 O O . PRO A 1 195 ? -16.109 12.68 13.203 1 94.56 195 PRO A O 1
ATOM 1506 N N . GLY A 1 196 ? -15.117 14.391 12.227 1 93.81 196 GLY A N 1
ATOM 1507 C CA . GLY A 1 196 ? -14.953 15.094 13.492 1 93.81 196 GLY A CA 1
ATOM 1508 C C . GLY A 1 196 ? -13.711 14.68 14.25 1 93.81 196 GLY A C 1
ATOM 1509 O O . GLY A 1 196 ? -12.938 13.844 13.781 1 93.81 196 GLY A O 1
ATOM 1510 N N . ILE A 1 197 ? -13.453 15.352 15.281 1 91.75 197 ILE A N 1
ATOM 1511 C CA . ILE A 1 197 ? -12.32 15.078 16.156 1 91.75 197 ILE A CA 1
ATOM 1512 C C . ILE A 1 197 ? -12.805 14.867 17.578 1 91.75 197 ILE A C 1
ATOM 1514 O O . ILE A 1 197 ? -13.383 15.773 18.188 1 91.75 197 ILE A O 1
ATOM 1518 N N . ASP A 1 198 ? -12.602 13.672 18.094 1 81.38 198 ASP A N 1
ATOM 1519 C CA . ASP A 1 198 ? -13.102 13.344 19.422 1 81.38 198 ASP A CA 1
ATOM 1520 C C . ASP A 1 198 ? -12.227 13.961 20.5 1 81.38 198 ASP A C 1
ATOM 1522 O O . ASP A 1 198 ? -12.727 14.391 21.547 1 81.38 198 ASP A O 1
ATOM 1526 N N . ASN A 1 199 ? -10.883 13.953 20.25 1 77.62 199 ASN A N 1
ATOM 1527 C CA . ASN A 1 199 ? -9.938 14.43 21.25 1 77.62 199 ASN A CA 1
ATOM 1528 C C . ASN A 1 199 ? -9.219 15.695 20.797 1 77.62 199 ASN A C 1
ATOM 1530 O O . ASN A 1 199 ? -8.148 15.617 20.188 1 77.62 199 ASN A O 1
ATOM 1534 N N . PRO A 1 200 ? -9.781 16.75 21.188 1 70.31 200 PRO A N 1
ATOM 1535 C CA . PRO A 1 200 ? -9.18 18.016 20.75 1 70.31 200 PRO A CA 1
ATOM 1536 C C . PRO A 1 200 ? -7.734 18.172 21.203 1 70.31 200 PRO A C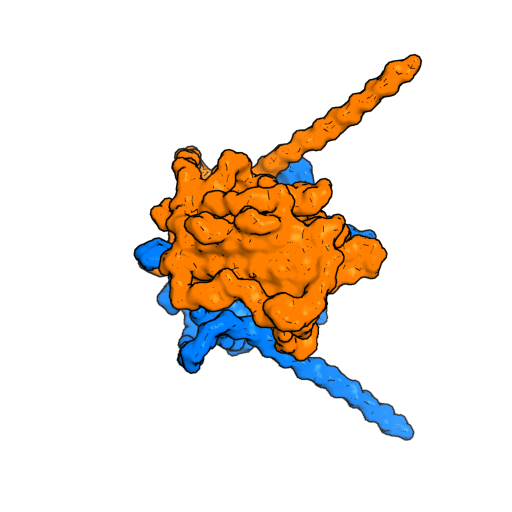 1
ATOM 1538 O O . PRO A 1 200 ? -6.988 18.969 20.625 1 70.31 200 PRO A O 1
ATOM 1541 N N . SER A 1 201 ? -7.379 17.422 22.266 1 70.38 201 SER A N 1
ATOM 1542 C CA . SER A 1 201 ? -6.004 17.531 22.734 1 70.38 201 SER A CA 1
ATOM 1543 C C . SER A 1 201 ? -5.012 17.094 21.656 1 70.38 201 SER A C 1
ATOM 1545 O O . SER A 1 201 ? -3.824 17.406 21.734 1 70.38 201 SER A O 1
ATOM 1547 N N . ASP A 1 202 ? -5.602 16.547 20.609 1 71.56 202 ASP A N 1
ATOM 1548 C CA . ASP A 1 202 ? -4.742 16.125 19.5 1 71.56 202 ASP A CA 1
ATOM 1549 C C . ASP A 1 202 ? -4.258 17.328 18.688 1 71.56 202 ASP A C 1
ATOM 1551 O O . ASP A 1 202 ? -3.303 17.219 17.922 1 71.56 202 ASP A O 1
ATOM 1555 N N . LEU A 1 203 ? -4.945 18.438 18.938 1 77.12 203 LEU A N 1
ATOM 1556 C CA . LEU A 1 203 ? -4.613 19.656 18.203 1 77.12 203 LEU A CA 1
ATOM 1557 C C . LEU A 1 203 ? -3.957 20.688 19.125 1 77.12 203 LEU A C 1
ATOM 1559 O O . LEU A 1 203 ? -4.211 21.875 19 1 77.12 203 LEU A O 1
ATOM 1563 N N . VAL A 1 204 ? -3.303 20.125 20.094 1 72.69 204 VAL A N 1
ATOM 1564 C CA . VAL A 1 204 ? -2.572 21.016 20.984 1 72.69 204 VAL A CA 1
ATOM 1565 C C . VAL A 1 204 ? -1.076 20.734 20.906 1 72.69 204 VAL A C 1
ATOM 1567 O O . VAL A 1 204 ? -0.668 19.594 20.703 1 72.69 204 VAL A O 1
ATOM 1570 N N . ALA A 1 205 ? -0.422 21.906 20.953 1 73.25 205 ALA A N 1
ATOM 1571 C CA . ALA A 1 205 ? 1.032 21.781 20.906 1 73.25 205 ALA A CA 1
ATOM 1572 C C . ALA A 1 205 ? 1.526 20.844 22.016 1 73.25 205 ALA A C 1
ATOM 1574 O O . ALA A 1 205 ? 0.983 20.828 23.109 1 73.25 205 ALA A O 1
ATOM 1575 N N . PRO A 1 206 ? 2.404 20.062 21.594 1 71.06 206 PRO A N 1
ATOM 1576 C CA . PRO A 1 206 ? 2.93 19.141 22.625 1 71.06 206 PRO A CA 1
ATOM 1577 C C . PRO A 1 206 ? 3.48 19.875 23.844 1 71.06 206 PRO A C 1
ATOM 1579 O O . PRO A 1 206 ? 3.959 21.016 23.719 1 71.06 206 PRO A O 1
ATOM 1582 N N . SER A 1 207 ? 3.119 19.328 24.922 1 60.81 207 SER A N 1
ATOM 1583 C CA . SER A 1 207 ? 3.449 19.938 26.219 1 60.81 207 SER A CA 1
ATOM 1584 C C . SER A 1 207 ? 4.918 20.344 26.266 1 60.81 207 SER A C 1
ATOM 1586 O O . SER A 1 207 ? 5.262 21.375 26.875 1 60.81 207 SER A O 1
ATOM 1588 N N . ALA A 1 208 ? 5.715 19.516 25.75 1 56.12 208 ALA A N 1
ATOM 1589 C CA . ALA A 1 208 ? 7.129 19.875 25.812 1 56.12 208 ALA A CA 1
ATOM 1590 C C . ALA A 1 208 ? 7.359 21.266 25.234 1 56.12 208 ALA A C 1
ATOM 1592 O O . ALA A 1 208 ? 8.258 21.984 25.672 1 56.12 208 ALA A O 1
ATOM 1593 N N . VAL A 1 209 ? 6.543 21.562 24.281 1 59.22 209 VAL A N 1
ATOM 1594 C CA . VAL A 1 209 ? 6.738 22.859 23.656 1 59.22 209 VAL A CA 1
ATOM 1595 C C . VAL A 1 209 ? 6.348 23.969 24.641 1 59.22 209 VAL A C 1
ATOM 1597 O O . VAL A 1 209 ? 7.02 25 24.719 1 59.22 209 VAL A O 1
ATOM 1600 N N . ALA A 1 210 ? 5.332 23.766 25.422 1 56.78 210 ALA A N 1
ATOM 1601 C CA . ALA A 1 210 ? 4.871 24.781 26.375 1 56.78 210 ALA A CA 1
ATOM 1602 C C . ALA A 1 210 ? 5.855 24.953 27.516 1 56.78 210 ALA A C 1
ATOM 1604 O O . ALA A 1 210 ? 5.891 26 28.172 1 56.78 210 ALA A O 1
ATOM 1605 N N . GLN A 1 211 ? 6.633 23.969 27.688 1 53.69 211 GLN A N 1
ATOM 1606 C CA . GLN A 1 211 ? 7.441 24.047 28.906 1 53.69 211 GLN A CA 1
ATOM 1607 C C . GLN A 1 211 ? 8.898 24.359 28.578 1 53.69 211 GLN A C 1
ATOM 1609 O O . GLN A 1 211 ? 9.586 25.031 29.344 1 53.69 211 GLN A O 1
ATOM 1614 N N . SER A 1 212 ? 9.477 23.703 27.453 1 60.5 212 SER A N 1
ATOM 1615 C CA . SER A 1 212 ? 10.922 23.734 27.266 1 60.5 212 SER A CA 1
ATOM 1616 C C . SER A 1 212 ? 11.305 24.562 26.047 1 60.5 212 SER A C 1
ATOM 1618 O O . SER A 1 212 ? 10.438 24.953 25.266 1 60.5 212 SER A O 1
ATOM 1620 N N . TYR A 1 213 ? 12.617 24.891 26.062 1 69.56 213 TYR A N 1
ATOM 1621 C CA . TYR A 1 213 ? 13.273 25.562 24.938 1 69.56 213 TYR A CA 1
ATOM 1622 C C . TYR A 1 213 ? 13.312 24.672 23.719 1 69.56 213 TYR A C 1
ATOM 1624 O O . TYR A 1 213 ? 13.883 23.578 23.75 1 69.56 213 TYR A O 1
ATOM 1632 N N . CYS A 1 214 ? 12.438 24.828 22.828 1 80.81 214 CYS A N 1
ATOM 1633 C CA . CYS A 1 214 ? 12.445 24.125 21.562 1 80.81 214 CYS A CA 1
ATOM 1634 C C . CYS A 1 214 ? 13.578 24.609 20.656 1 80.81 214 CYS A C 1
ATOM 1636 O O . CYS A 1 214 ? 13.938 25.781 20.688 1 80.81 214 CYS A O 1
ATOM 1638 N N . ASN A 1 215 ? 14.211 23.547 20.078 1 83.19 215 ASN A N 1
ATOM 1639 C CA . ASN A 1 215 ? 15.117 23.953 19 1 83.19 215 ASN A CA 1
ATOM 1640 C C . ASN A 1 215 ? 14.391 24.75 17.922 1 83.19 215 ASN A C 1
ATOM 1642 O O . ASN A 1 215 ? 13.289 24.375 17.5 1 83.19 215 ASN A O 1
ATOM 1646 N N . ASP A 1 216 ? 14.969 25.922 17.609 1 79 216 ASP A N 1
ATOM 1647 C CA . ASP A 1 216 ? 14.375 26.766 16.578 1 79 216 ASP A CA 1
ATOM 1648 C C . ASP A 1 216 ? 14.984 26.484 15.211 1 79 216 ASP A C 1
ATOM 1650 O O . ASP A 1 216 ? 16.125 26.859 14.938 1 79 216 ASP A O 1
ATOM 1654 N N . TYR A 1 217 ? 14.195 25.719 14.438 1 75.94 217 TYR A N 1
ATOM 1655 C CA . TYR A 1 217 ? 14.641 25.406 13.086 1 75.94 217 TYR A CA 1
ATOM 1656 C C . TYR A 1 217 ? 13.836 26.172 12.055 1 75.94 217 TYR A C 1
ATOM 1658 O O . TYR A 1 217 ? 13.648 25.719 10.922 1 75.94 217 TYR A O 1
ATOM 1666 N N . THR A 1 218 ? 13.305 27.281 12.359 1 72.56 218 THR A N 1
ATOM 1667 C CA . THR A 1 218 ? 12.453 28.094 11.484 1 72.56 218 THR A CA 1
ATOM 1668 C C . THR A 1 218 ? 13.211 28.5 10.227 1 72.56 218 THR A C 1
ATOM 1670 O O . THR A 1 218 ? 12.594 28.844 9.211 1 72.56 218 THR A O 1
ATOM 1673 N N . GLY A 1 219 ? 14.43 28.281 10.258 1 63.62 219 GLY A N 1
ATOM 1674 C CA . GLY A 1 219 ? 15.195 28.547 9.055 1 63.62 219 GLY A CA 1
ATOM 1675 C C . GLY A 1 219 ? 15.359 27.344 8.156 1 63.62 219 GLY A C 1
ATOM 1676 O O . GLY A 1 219 ? 15.875 27.438 7.043 1 63.62 219 GLY A O 1
ATOM 1677 N N . GLN A 1 220 ? 14.797 26.203 8.664 1 61.16 220 GLN A N 1
ATOM 1678 C CA . GLN A 1 220 ? 14.961 24.953 7.91 1 61.16 220 GLN A CA 1
ATOM 1679 C C . GLN A 1 220 ? 13.664 24.547 7.23 1 61.16 220 GLN A C 1
ATOM 1681 O O . GLN A 1 220 ? 12.594 25.078 7.551 1 61.16 220 GLN A O 1
ATOM 1686 N N . LYS A 1 221 ? 13.781 23.734 6.234 1 60.22 221 LYS A N 1
ATOM 1687 C CA . LYS A 1 221 ? 12.617 23.281 5.469 1 60.22 221 LYS A CA 1
ATOM 1688 C C . LYS A 1 221 ? 11.742 22.344 6.297 1 60.22 221 LYS A C 1
ATOM 1690 O O . LYS A 1 221 ? 12.25 21.5 7.031 1 60.22 221 LYS A O 1
ATOM 1695 N N . PRO A 1 222 ? 10.469 22.656 6.156 1 53.84 222 PRO A N 1
ATOM 1696 C CA . PRO A 1 222 ? 9.531 21.859 6.961 1 53.84 222 PRO A CA 1
ATOM 1697 C C . PRO A 1 222 ? 9.57 20.375 6.605 1 53.84 222 PRO A C 1
ATOM 1699 O O . PRO A 1 222 ? 9.93 20.016 5.484 1 53.84 222 PRO A O 1
ATOM 1702 N N . VAL A 1 223 ? 9.383 19.516 7.738 1 51.75 223 VAL A N 1
ATOM 1703 C CA . VAL A 1 223 ? 9.258 18.078 7.559 1 51.75 223 VAL A CA 1
ATOM 1704 C C . VAL A 1 223 ? 7.895 17.75 6.949 1 51.75 223 VAL A C 1
ATOM 1706 O O . VAL A 1 223 ? 6.887 18.375 7.289 1 51.75 223 VAL A O 1
ATOM 1709 N N . GLU A 1 224 ? 7.98 17 5.836 1 52.69 224 GLU A N 1
ATOM 1710 C CA . GLU A 1 224 ? 6.727 16.562 5.23 1 52.69 224 GLU A CA 1
ATOM 1711 C C . GLU A 1 224 ? 6.02 15.547 6.113 1 52.69 224 GLU A C 1
ATOM 1713 O O . GLU A 1 224 ? 6.621 14.555 6.527 1 52.69 224 GLU A O 1
ATOM 1718 N N . ILE A 1 225 ? 5.07 16.031 6.836 1 45.91 225 ILE A N 1
ATOM 1719 C CA . ILE A 1 225 ? 4.348 15.008 7.586 1 45.91 225 ILE A CA 1
ATOM 1720 C C . ILE A 1 225 ? 3.715 14.008 6.617 1 45.91 225 ILE A C 1
ATOM 1722 O O . ILE A 1 225 ? 4.043 12.82 6.633 1 45.91 225 ILE A O 1
ATOM 1726 N N . VAL A 1 226 ? 2.373 13.852 6.449 1 42.81 226 VAL A N 1
ATOM 1727 C CA . VAL A 1 226 ? 1.59 13.07 5.496 1 42.81 226 VAL A CA 1
ATOM 1728 C C . VAL A 1 226 ? 1.078 13.984 4.383 1 42.81 226 VAL A C 1
ATOM 1730 O O . VAL A 1 226 ? 0.637 15.102 4.641 1 42.81 226 VAL A O 1
ATOM 1733 N N . GLY A 1 227 ? 1.865 14.023 3.225 1 40.91 227 GLY A N 1
ATOM 1734 C CA . GLY A 1 227 ? 1.295 14.969 2.277 1 40.91 227 GLY A CA 1
ATOM 1735 C C . GLY A 1 227 ? 0.012 14.469 1.639 1 40.91 227 GLY A C 1
ATOM 1736 O O . GLY A 1 227 ? -0.25 13.266 1.613 1 40.91 227 GLY A O 1
ATOM 1737 N N . MET B 1 1 ? 40.469 -26.281 23.281 1 27.27 1 MET B N 1
ATOM 1738 C CA . MET B 1 1 ? 39.906 -24.938 23.359 1 27.27 1 MET B CA 1
ATOM 1739 C C . MET B 1 1 ? 38.594 -24.875 22.562 1 27.27 1 MET B C 1
ATOM 1741 O O . MET B 1 1 ? 38.594 -25.031 21.344 1 27.27 1 MET B O 1
ATOM 1745 N N . THR B 1 2 ? 37.438 -25.422 23.156 1 31.98 2 THR B N 1
ATOM 1746 C CA . THR B 1 2 ? 36.062 -25.609 22.734 1 31.98 2 THR B CA 1
ATOM 1747 C C . THR B 1 2 ? 35.438 -24.266 22.406 1 31.98 2 THR B C 1
ATOM 1749 O O . THR B 1 2 ? 35.312 -23.391 23.266 1 31.98 2 THR B O 1
ATOM 1752 N N . GLY B 1 3 ? 35.688 -23.75 21.25 1 25.28 3 GLY B N 1
ATOM 1753 C CA . GLY B 1 3 ? 35.156 -22.469 20.797 1 25.28 3 GLY B CA 1
ATOM 1754 C C . GLY B 1 3 ? 33.656 -22.375 20.891 1 25.28 3 GLY B C 1
ATOM 1755 O O . GLY B 1 3 ? 32.938 -23.219 20.344 1 25.28 3 GLY B O 1
ATOM 1756 N N . LEU B 1 4 ? 33.094 -21.828 22.031 1 27.33 4 LEU B N 1
ATOM 1757 C CA . LEU B 1 4 ? 31.719 -21.484 22.344 1 27.33 4 LEU B CA 1
ATOM 1758 C C . LEU B 1 4 ? 31.109 -20.656 21.219 1 27.33 4 LEU B C 1
ATOM 1760 O O . LEU B 1 4 ? 31.531 -19.516 20.984 1 27.33 4 LEU B O 1
ATOM 1764 N N . LEU B 1 5 ? 30.719 -21.25 20.156 1 25.72 5 LEU B N 1
ATOM 1765 C CA . LEU B 1 5 ? 29.938 -20.547 19.125 1 25.72 5 LEU B CA 1
ATOM 1766 C C . LEU B 1 5 ? 28.641 -20 19.719 1 25.72 5 LEU B C 1
ATOM 1768 O O . LEU B 1 5 ? 27.781 -20.766 20.172 1 25.72 5 LEU B O 1
ATOM 1772 N N . LEU B 1 6 ? 28.703 -18.828 20.406 1 25.58 6 LEU B N 1
ATOM 1773 C CA . LEU B 1 6 ? 27.5 -18.094 20.828 1 25.58 6 LEU B CA 1
ATOM 1774 C C . LEU B 1 6 ? 26.578 -17.844 19.641 1 25.58 6 LEU B C 1
ATOM 1776 O O . LEU B 1 6 ? 26.938 -17.125 18.703 1 25.58 6 LEU B O 1
ATOM 1780 N N . ALA B 1 7 ? 25.781 -18.828 19.312 1 24.48 7 ALA B N 1
ATOM 1781 C CA . ALA B 1 7 ? 24.672 -18.609 18.391 1 24.48 7 ALA B CA 1
ATOM 1782 C C . ALA B 1 7 ? 23.781 -17.453 18.875 1 24.48 7 ALA B C 1
ATOM 1784 O O . ALA B 1 7 ? 23.172 -17.531 19.938 1 24.48 7 ALA B O 1
ATOM 1785 N N . LEU B 1 8 ? 24.234 -16.219 18.562 1 25.31 8 LEU B N 1
ATOM 1786 C CA . LEU B 1 8 ? 23.312 -15.102 18.719 1 25.31 8 LEU B CA 1
ATOM 1787 C C . LEU B 1 8 ? 21.969 -15.391 18.062 1 25.31 8 LEU B C 1
ATOM 1789 O O . LEU B 1 8 ? 21.891 -15.523 16.844 1 25.31 8 LEU B O 1
ATOM 1793 N N . VAL B 1 9 ? 21.188 -16.188 18.75 1 26.84 9 VAL B N 1
ATOM 1794 C CA . VAL B 1 9 ? 19.766 -16.312 18.391 1 26.84 9 VAL B CA 1
ATOM 1795 C C . VAL B 1 9 ? 19.156 -14.93 18.219 1 26.84 9 VAL B C 1
ATOM 1797 O O . VAL B 1 9 ? 19.109 -14.148 19.172 1 26.84 9 VAL B O 1
ATOM 1800 N N . LEU B 1 10 ? 19.359 -14.367 17.078 1 26.91 10 LEU B N 1
ATOM 1801 C CA . LEU B 1 10 ? 18.562 -13.188 16.734 1 26.91 10 LEU B CA 1
ATOM 1802 C C . LEU B 1 10 ? 17.078 -13.445 17 1 26.91 10 LEU B C 1
ATOM 1804 O O . LEU B 1 10 ? 16.453 -14.266 16.312 1 26.91 10 LEU B O 1
ATOM 1808 N N . ASN B 1 11 ? 16.672 -13.406 18.234 1 30.11 11 ASN B N 1
ATOM 1809 C CA . ASN B 1 11 ? 15.25 -13.281 18.562 1 30.11 11 ASN B CA 1
ATOM 1810 C C . ASN B 1 11 ? 14.586 -12.195 17.719 1 30.11 11 ASN B C 1
ATOM 1812 O O . ASN B 1 11 ? 14.875 -11.008 17.891 1 30.11 11 ASN B O 1
ATOM 1816 N N . SER B 1 12 ? 14.266 -12.57 16.531 1 31.81 12 SER B N 1
ATOM 1817 C CA . SER B 1 12 ? 13.43 -11.68 15.727 1 31.81 12 SER B CA 1
ATOM 1818 C C . SER B 1 12 ? 12.133 -11.344 16.453 1 31.81 12 SER B C 1
ATOM 1820 O O . SER B 1 12 ? 11.219 -12.172 16.516 1 31.81 12 SER B O 1
ATOM 1822 N N . ALA B 1 13 ? 12.266 -10.602 17.516 1 31.36 13 ALA B N 1
ATOM 1823 C CA . ALA B 1 13 ? 11.031 -10.039 18.047 1 31.36 13 ALA B CA 1
ATOM 1824 C C . ALA B 1 13 ? 10.156 -9.461 16.938 1 31.36 13 ALA B C 1
ATOM 1826 O O . ALA B 1 13 ? 10.586 -8.562 16.203 1 31.36 13 ALA B O 1
ATOM 1827 N N . VAL B 1 14 ? 9.141 -10.211 16.562 1 33.84 14 VAL B N 1
ATOM 1828 C CA . VAL B 1 14 ? 8.078 -9.82 15.648 1 33.84 14 VAL B CA 1
ATOM 1829 C C . VAL B 1 14 ? 7.477 -8.484 16.078 1 33.84 14 VAL B C 1
ATOM 1831 O O . VAL B 1 14 ? 6.934 -8.375 17.188 1 33.84 14 VAL B O 1
ATOM 1834 N N . VAL B 1 15 ? 8.07 -7.457 15.766 1 34.59 15 VAL B N 1
ATOM 1835 C CA . VAL B 1 15 ? 7.621 -6.086 15.984 1 34.59 15 VAL B CA 1
ATOM 1836 C C . VAL B 1 15 ? 6.207 -5.91 15.445 1 34.59 15 VAL B C 1
ATOM 1838 O O . VAL B 1 15 ? 5.965 -6.086 14.25 1 34.59 15 VAL B O 1
ATOM 1841 N N . SER B 1 16 ? 5.133 -6.262 16.266 1 37.25 16 SER B N 1
ATOM 1842 C CA . SER B 1 16 ? 3.715 -6.117 15.953 1 37.25 16 SER B CA 1
ATOM 1843 C C . SER B 1 16 ? 3.365 -4.672 15.625 1 37.25 16 SER B C 1
ATOM 1845 O O . SER B 1 16 ? 3.686 -3.76 16.391 1 37.25 16 SER B O 1
ATOM 1847 N N . ILE B 1 17 ? 3.426 -4.332 14.523 1 39.62 17 ILE B N 1
ATOM 1848 C CA . ILE B 1 17 ? 2.686 -3.115 14.211 1 39.62 17 ILE B CA 1
ATOM 1849 C C . ILE B 1 17 ? 1.276 -3.205 14.789 1 39.62 17 ILE B C 1
ATOM 1851 O O . ILE B 1 17 ? 0.447 -3.979 14.312 1 39.62 17 ILE B O 1
ATOM 1855 N N . THR B 1 18 ? 1.183 -3.156 16.141 1 43.16 18 THR B N 1
ATOM 1856 C CA . THR B 1 18 ? -0.173 -3.148 16.688 1 43.16 18 THR B CA 1
ATOM 1857 C C . THR B 1 18 ? -0.947 -1.931 16.188 1 43.16 18 THR B C 1
ATOM 1859 O O . THR B 1 18 ? -0.519 -0.792 16.391 1 43.16 18 THR B O 1
ATOM 1862 N N . LEU B 1 19 ? -1.481 -2.074 15.062 1 45.19 19 LEU B N 1
ATOM 1863 C CA . LEU B 1 19 ? -2.523 -1.077 14.844 1 45.19 19 LEU B CA 1
ATOM 1864 C C . LEU B 1 19 ? -3.316 -0.829 16.125 1 45.19 19 LEU B C 1
ATOM 1866 O O . LEU B 1 19 ? -3.488 -1.737 16.938 1 45.19 19 LEU B O 1
ATOM 1870 N N . GLY B 1 20 ? -3.127 0.323 16.734 1 42.19 20 GLY B N 1
ATOM 1871 C CA . GLY B 1 20 ? -3.641 0.868 17.969 1 42.19 20 GLY B CA 1
ATOM 1872 C C . GLY B 1 20 ? -4.953 0.24 18.406 1 42.19 20 GLY B C 1
ATOM 1873 O O . GLY B 1 20 ? -5.754 0.873 19.094 1 42.19 20 GLY B O 1
ATOM 1874 N N . GLN B 1 21 ? -5.297 -0.873 17.953 1 44.59 21 GLN B N 1
ATOM 1875 C CA . GLN B 1 21 ? -6.617 -1.149 18.5 1 44.59 21 GLN B CA 1
ATOM 1876 C C . GLN B 1 21 ? -6.516 -1.626 19.953 1 44.59 21 GLN B C 1
ATOM 1878 O O . GLN B 1 21 ? -5.68 -2.475 20.281 1 44.59 21 GLN B O 1
ATOM 1883 N N . THR B 1 22 ? -7.004 -0.825 20.844 1 39.53 22 THR B N 1
ATOM 1884 C CA . THR B 1 22 ? -7.188 -0.995 22.281 1 39.53 22 THR B CA 1
ATOM 1885 C C . THR B 1 22 ? -7.93 -2.297 22.578 1 39.53 22 THR B C 1
ATOM 1887 O O . THR B 1 22 ? -8.062 -2.686 23.734 1 39.53 22 THR B O 1
ATOM 1890 N N . ASN B 1 23 ? -8.844 -2.688 21.891 1 46.62 23 ASN B N 1
ATOM 1891 C CA . ASN B 1 23 ? -9.695 -3.699 22.516 1 46.62 23 ASN B CA 1
ATOM 1892 C C . ASN B 1 23 ? -9.031 -5.074 22.5 1 46.62 23 ASN B C 1
ATOM 1894 O O . ASN B 1 23 ? -8.234 -5.371 21.594 1 46.62 23 ASN B O 1
ATOM 1898 N N . PRO B 1 24 ? -9.102 -5.758 23.609 1 50.69 24 PRO B N 1
ATOM 1899 C CA . PRO B 1 24 ? -8.609 -7.141 23.625 1 50.69 24 PRO B CA 1
ATOM 1900 C C . PRO B 1 24 ? -8.922 -7.898 22.344 1 50.69 24 PRO B C 1
ATOM 1902 O O . PRO B 1 24 ? -10.086 -8.031 21.953 1 50.69 24 PRO B O 1
ATOM 1905 N N . LEU B 1 25 ? -8.109 -7.797 21.359 1 59.91 25 LEU B N 1
ATOM 1906 C CA . LEU B 1 25 ? -8.312 -8.258 19.984 1 59.91 25 LEU B CA 1
ATOM 1907 C C . LEU B 1 25 ? -8.578 -9.758 19.953 1 59.91 25 LEU B C 1
ATOM 1909 O O . LEU B 1 25 ? -7.754 -10.547 20.422 1 59.91 25 LEU B O 1
ATOM 1913 N N . VAL B 1 26 ? -9.828 -10.219 20.25 1 78.31 26 VAL B N 1
ATOM 1914 C CA . VAL B 1 26 ? -10.102 -11.625 19.969 1 78.31 26 VAL B CA 1
ATOM 1915 C C . VAL B 1 26 ? -9.594 -11.984 18.578 1 78.31 26 VAL B C 1
ATOM 1917 O O . VAL B 1 26 ? -10.008 -11.383 17.578 1 78.31 26 VAL B O 1
ATOM 1920 N N . GLU B 1 27 ? -8.539 -12.859 18.562 1 89.5 27 GLU B N 1
ATOM 1921 C CA . GLU B 1 27 ? -7.992 -13.32 17.297 1 89.5 27 GLU B CA 1
ATOM 1922 C C . GLU B 1 27 ? -9.023 -14.133 16.516 1 89.5 27 GLU B C 1
ATOM 1924 O O . GLU B 1 27 ? -9.555 -15.125 17.031 1 89.5 27 GLU B O 1
ATOM 1929 N N . PRO B 1 28 ? -9.336 -13.711 15.391 1 94.06 28 PRO B N 1
ATOM 1930 C CA . PRO B 1 28 ? -10.258 -14.508 14.578 1 94.06 28 PRO B CA 1
ATOM 1931 C C . PRO B 1 28 ? -9.633 -15.797 14.055 1 94.06 28 PRO B C 1
ATOM 1933 O O . PRO B 1 28 ? -8.406 -15.93 14.055 1 94.06 28 PRO B O 1
ATOM 1936 N N . LYS B 1 29 ? -10.516 -16.703 13.695 1 94.69 29 LYS B N 1
ATOM 1937 C CA . LYS B 1 29 ? -10.023 -17.906 13.023 1 94.69 29 LYS B CA 1
ATOM 1938 C C . LYS B 1 29 ? -9.406 -17.562 11.664 1 94.69 29 LYS B C 1
ATOM 1940 O O . LYS B 1 29 ? -9.945 -16.734 10.922 1 94.69 29 LYS B O 1
ATOM 1945 N N . LYS B 1 30 ? -8.297 -18.219 11.406 1 96.94 30 LYS B N 1
ATOM 1946 C CA . LYS B 1 30 ? -7.715 -18.078 10.07 1 96.94 30 LYS B CA 1
ATOM 1947 C C . LYS B 1 30 ? -8.656 -18.625 9 1 96.94 30 LYS B C 1
ATOM 1949 O O . LYS B 1 30 ? -9.266 -19.672 9.18 1 96.94 30 LYS B O 1
ATOM 1954 N N . CYS B 1 31 ? -8.773 -17.906 7.918 1 97.25 31 CYS B N 1
ATOM 1955 C CA . CYS B 1 31 ? -9.789 -18.219 6.922 1 97.25 31 CYS B CA 1
ATOM 1956 C C . CYS B 1 31 ? -9.156 -18.594 5.594 1 97.25 31 CYS B C 1
ATOM 1958 O O . CYS B 1 31 ? -7.938 -18.5 5.43 1 97.25 31 CYS B O 1
ATOM 1960 N N . CYS B 1 32 ? -10.008 -19.109 4.672 1 96.38 32 CYS B N 1
ATOM 1961 C CA . CYS B 1 32 ? -9.594 -19.484 3.322 1 96.38 32 CYS B CA 1
ATOM 1962 C C . CYS B 1 32 ? -10.547 -18.922 2.279 1 96.38 32 CYS B C 1
ATOM 1964 O O . CYS B 1 32 ? -11.719 -18.656 2.578 1 96.38 32 CYS B O 1
ATOM 1966 N N . LEU B 1 33 ? -10 -18.719 1.113 1 95.31 33 LEU B N 1
ATOM 1967 C CA . LEU B 1 33 ? -10.805 -18.375 -0.056 1 95.31 33 LEU B CA 1
ATOM 1968 C C . LEU B 1 33 ? -11.148 -19.625 -0.866 1 95.31 33 LEU B C 1
ATOM 1970 O O . LEU B 1 33 ? -10.547 -20.672 -0.672 1 95.31 33 LEU B O 1
ATOM 1974 N N . ASP B 1 34 ? -12.141 -19.25 -1.733 1 92.06 34 ASP B N 1
ATOM 1975 C CA . ASP B 1 34 ? -12.352 -20.297 -2.729 1 92.06 34 ASP B CA 1
ATOM 1976 C C . ASP B 1 34 ? -11.07 -20.578 -3.51 1 92.06 34 ASP B C 1
ATOM 1978 O O . ASP B 1 34 ? -10.289 -19.672 -3.781 1 92.06 34 ASP B O 1
ATOM 1982 N N . ARG B 1 35 ? -10.969 -21.75 -3.953 1 95.88 35 ARG B N 1
ATOM 1983 C CA . ARG B 1 35 ? -9.703 -22.266 -4.473 1 95.88 35 ARG B CA 1
ATOM 1984 C C . ARG B 1 35 ? -9.531 -21.906 -5.945 1 95.88 35 ARG B C 1
ATOM 1986 O O . ARG B 1 35 ? -8.531 -22.281 -6.57 1 95.88 35 ARG B O 1
ATOM 1993 N N . GLN B 1 36 ? -10.445 -21.266 -6.551 1 95.88 36 GLN B N 1
ATOM 1994 C CA . GLN B 1 36 ? -10.344 -20.766 -7.918 1 95.88 36 GLN B CA 1
ATOM 1995 C C . GLN B 1 36 ? -10.828 -19.328 -8.016 1 95.88 36 GLN B C 1
ATOM 1997 O O . GLN B 1 36 ? -11.969 -19.031 -7.66 1 95.88 36 GLN B O 1
ATOM 2002 N N . PHE B 1 37 ? -9.938 -18.438 -8.531 1 96.44 37 PHE B N 1
ATOM 2003 C CA . PHE B 1 37 ? -10.328 -17.031 -8.633 1 96.44 37 PHE B CA 1
ATOM 2004 C C . PHE B 1 37 ? -9.398 -16.281 -9.57 1 96.44 37 PHE B C 1
ATOM 2006 O O . PHE B 1 37 ? -8.352 -16.797 -9.969 1 96.44 37 PHE B O 1
ATOM 2013 N N . SER B 1 38 ? -9.812 -15.117 -9.992 1 95.12 38 SER B N 1
ATOM 2014 C CA . SER B 1 38 ? -8.984 -14.133 -10.68 1 95.12 38 SER B CA 1
ATOM 2015 C C . SER B 1 38 ? -8.93 -12.812 -9.914 1 95.12 38 SER B C 1
ATOM 2017 O O . SER B 1 38 ? -9.859 -12.484 -9.18 1 95.12 38 SER B O 1
ATOM 2019 N N . VAL B 1 39 ? -7.824 -12.141 -10.109 1 95 39 VAL B N 1
ATOM 2020 C CA . VAL B 1 39 ? -7.625 -10.898 -9.367 1 95 39 VAL B CA 1
ATOM 2021 C C . VAL B 1 39 ? -6.605 -10.023 -10.094 1 95 39 VAL B C 1
ATOM 2023 O O . VAL B 1 39 ? -5.75 -10.523 -10.828 1 95 39 VAL B O 1
ATOM 2026 N N . SER B 1 40 ? -6.781 -8.719 -9.977 1 94.5 40 SER B N 1
ATOM 2027 C CA . SER B 1 40 ? -5.746 -7.773 -10.383 1 94.5 40 SER B CA 1
ATOM 2028 C C . SER B 1 40 ? -4.918 -7.312 -9.188 1 94.5 40 SER B C 1
ATOM 2030 O O . SER B 1 40 ? -5.465 -7.016 -8.125 1 94.5 40 SER B O 1
ATOM 2032 N N . ILE B 1 41 ? -3.648 -7.285 -9.383 1 95 41 ILE B N 1
ATOM 2033 C CA . ILE B 1 41 ? -2.746 -6.91 -8.297 1 95 41 ILE B CA 1
ATOM 2034 C C . ILE B 1 41 ? -1.938 -5.68 -8.703 1 95 41 ILE B C 1
ATOM 2036 O O . ILE B 1 41 ? -1.033 -5.773 -9.539 1 95 41 ILE B O 1
ATOM 2040 N N . GLY B 1 42 ? -2.344 -4.535 -8.117 1 91.06 42 GLY B N 1
ATOM 2041 C CA . GLY B 1 42 ? -1.452 -3.391 -8.242 1 91.06 42 GLY B CA 1
ATOM 2042 C C . GLY B 1 42 ? -0.176 -3.539 -7.438 1 91.06 42 GLY B C 1
ATOM 2043 O O . GLY B 1 42 ? -0.2 -4.047 -6.316 1 91.06 42 GLY B O 1
ATOM 2044 N N . GLU B 1 43 ? 0.918 -3.053 -8.008 1 91.75 43 GLU B N 1
ATOM 2045 C CA . GLU B 1 43 ? 2.221 -3.188 -7.359 1 91.75 43 GLU B CA 1
ATOM 2046 C C . GLU B 1 43 ? 2.963 -1.854 -7.336 1 91.75 43 GLU B C 1
ATOM 2048 O O . GLU B 1 43 ? 3.068 -1.177 -8.359 1 91.75 43 GLU B O 1
ATOM 2053 N N . ILE B 1 44 ? 3.369 -1.487 -6.18 1 86.06 44 ILE B N 1
ATOM 2054 C CA . ILE B 1 44 ? 4.297 -0.373 -6.023 1 86.06 44 ILE B CA 1
ATOM 2055 C C . ILE B 1 44 ? 5.426 -0.771 -5.074 1 86.06 44 ILE B C 1
ATOM 2057 O O . ILE B 1 44 ? 5.211 -1.536 -4.129 1 86.06 44 ILE B O 1
ATOM 2061 N N . GLY B 1 45 ? 6.617 -0.238 -5.398 1 86.88 45 GLY B N 1
ATOM 2062 C CA . GLY B 1 45 ? 7.715 -0.567 -4.504 1 86.88 45 GLY B CA 1
ATOM 2063 C C . GLY B 1 45 ? 9.055 -0.038 -4.984 1 86.88 45 GLY B C 1
ATOM 2064 O O . GLY B 1 45 ? 9.109 0.857 -5.832 1 86.88 45 GLY B O 1
ATOM 2065 N N . GLY B 1 46 ? 10.055 -0.543 -4.273 1 83.62 46 GLY B N 1
ATOM 2066 C CA . GLY B 1 46 ? 11.414 -0.15 -4.613 1 83.62 46 GLY B CA 1
ATOM 2067 C C . GLY B 1 46 ? 12.438 -1.234 -4.336 1 83.62 46 GLY B C 1
ATOM 2068 O O . GLY B 1 46 ? 12.242 -2.066 -3.447 1 83.62 46 GLY B O 1
ATOM 2069 N N . LYS B 1 47 ? 13.398 -1.179 -5.121 1 83.56 47 LYS B N 1
ATOM 2070 C CA . LYS B 1 47 ? 14.586 -2.002 -4.922 1 83.56 47 LYS B CA 1
ATOM 2071 C C . LYS B 1 47 ? 15.844 -1.145 -4.863 1 83.56 47 LYS B C 1
ATOM 2073 O O . LYS B 1 47 ? 16.031 -0.239 -5.684 1 83.56 47 LYS B O 1
ATOM 2078 N N . ALA B 1 48 ? 16.609 -1.416 -3.846 1 82.38 48 ALA B N 1
ATOM 2079 C CA . ALA B 1 48 ? 17.891 -0.729 -3.725 1 82.38 48 ALA B CA 1
ATOM 2080 C C . ALA B 1 48 ? 19.047 -1.725 -3.727 1 82.38 48 ALA B C 1
ATOM 2082 O O . ALA B 1 48 ? 19.062 -2.664 -2.928 1 82.38 48 ALA B O 1
ATOM 2083 N N . TYR B 1 49 ? 19.906 -1.456 -4.621 1 80.44 49 TYR B N 1
ATOM 2084 C CA . TYR B 1 49 ? 21.078 -2.314 -4.738 1 80.44 49 TYR B CA 1
ATOM 2085 C C . TYR B 1 49 ? 22.281 -1.702 -4.02 1 80.44 49 TYR B C 1
ATOM 2087 O O . TYR B 1 49 ? 22.875 -0.73 -4.496 1 80.44 49 TYR B O 1
ATOM 2095 N N . PRO B 1 50 ? 22.656 -2.268 -2.938 1 73 50 PRO B N 1
ATOM 2096 C CA . PRO B 1 50 ? 23.656 -1.618 -2.092 1 73 50 PRO B CA 1
ATOM 2097 C C . PRO B 1 50 ? 25.031 -1.533 -2.76 1 73 50 PRO B C 1
ATOM 2099 O O . PRO B 1 50 ? 25.797 -0.61 -2.482 1 73 50 PRO B O 1
ATOM 2102 N N . ILE B 1 51 ? 25.312 -2.504 -3.568 1 73.25 51 ILE B N 1
ATOM 2103 C CA . ILE B 1 51 ? 26.641 -2.553 -4.16 1 73.25 51 ILE B CA 1
ATOM 2104 C C . ILE B 1 51 ? 26.781 -1.449 -5.207 1 73.25 51 ILE B C 1
ATOM 2106 O O . ILE B 1 51 ? 27.766 -0.699 -5.203 1 73.25 51 ILE B O 1
ATOM 2110 N N . THR B 1 52 ? 25.812 -1.232 -6.043 1 74.62 52 THR B N 1
ATOM 2111 C CA . THR B 1 52 ? 25.922 -0.271 -7.137 1 74.62 52 THR B CA 1
ATOM 2112 C C . THR B 1 52 ? 25.328 1.077 -6.727 1 74.62 52 THR B C 1
ATOM 2114 O O . THR B 1 52 ? 25.594 2.094 -7.371 1 74.62 52 THR B O 1
ATOM 2117 N N . GLY B 1 53 ? 24.562 1.048 -5.695 1 72.69 53 GLY B N 1
ATOM 2118 C CA . GLY B 1 53 ? 23.891 2.262 -5.27 1 72.69 53 GLY B CA 1
ATOM 2119 C C . GLY B 1 53 ? 22.656 2.582 -6.102 1 72.69 53 GLY B C 1
ATOM 2120 O O . GLY B 1 53 ? 22.016 3.611 -5.895 1 72.69 53 GLY B O 1
ATOM 2121 N N . ASN B 1 54 ? 22.312 1.694 -7.07 1 78.44 54 ASN B N 1
ATOM 2122 C CA . ASN B 1 54 ? 21.156 1.906 -7.938 1 78.44 54 ASN B CA 1
ATOM 2123 C C . ASN B 1 54 ? 19.859 1.569 -7.223 1 78.44 54 ASN B C 1
ATOM 2125 O O . ASN B 1 54 ? 19.812 0.674 -6.379 1 78.44 54 ASN B O 1
ATOM 2129 N N . SER B 1 55 ? 18.828 2.447 -7.414 1 82.06 55 SER B N 1
ATOM 2130 C CA . SER B 1 55 ? 17.5 2.133 -6.938 1 82.06 55 SER B CA 1
ATOM 2131 C C . SER B 1 55 ? 16.5 2.084 -8.086 1 82.06 55 SER B C 1
ATOM 2133 O O . SER B 1 55 ? 16.594 2.871 -9.031 1 82.06 55 SER B O 1
ATOM 2135 N N . VAL B 1 56 ? 15.578 1.135 -8.055 1 82.44 56 VAL B N 1
ATOM 2136 C CA . VAL B 1 56 ? 14.523 0.957 -9.047 1 82.44 56 VAL B CA 1
ATOM 2137 C C . VAL B 1 56 ? 13.156 1.074 -8.375 1 82.44 56 VAL B C 1
ATOM 2139 O O . VAL B 1 56 ? 12.938 0.517 -7.301 1 82.44 56 VAL B O 1
ATOM 2142 N N . PHE B 1 57 ? 12.359 1.864 -8.977 1 84.19 57 PHE B N 1
ATOM 2143 C CA . PHE B 1 57 ? 10.977 1.953 -8.531 1 84.19 57 PHE B CA 1
ATOM 2144 C C . PHE B 1 57 ? 10.094 0.966 -9.289 1 84.19 57 PHE B C 1
ATOM 2146 O O . PHE B 1 57 ? 10.227 0.816 -10.508 1 84.19 57 PHE B O 1
ATOM 2153 N N . LEU B 1 58 ? 9.312 0.255 -8.555 1 88.69 58 LEU B N 1
ATOM 2154 C CA . LEU B 1 58 ? 8.375 -0.697 -9.148 1 88.69 58 LEU B CA 1
ATOM 2155 C C . LEU B 1 58 ? 6.973 -0.105 -9.219 1 88.69 58 LEU B C 1
ATOM 2157 O O . LEU B 1 58 ? 6.504 0.516 -8.266 1 88.69 58 LEU B O 1
ATOM 2161 N N . ASP B 1 59 ? 6.402 -0.173 -10.289 1 88.19 59 ASP B N 1
ATOM 2162 C CA . ASP B 1 59 ? 5.035 0.269 -10.555 1 88.19 59 ASP B CA 1
ATOM 2163 C C . ASP B 1 59 ? 4.387 -0.583 -11.641 1 88.19 59 ASP B C 1
ATOM 2165 O O . ASP B 1 59 ? 4.852 -0.605 -12.781 1 88.19 59 ASP B O 1
ATOM 2169 N N . GLY B 1 60 ? 3.322 -1.262 -11.25 1 91.62 60 GLY B N 1
ATOM 2170 C CA . GLY B 1 60 ? 2.721 -2.119 -12.258 1 91.62 60 GLY B CA 1
ATOM 2171 C C . GLY B 1 60 ? 1.444 -2.789 -11.789 1 91.62 60 GLY B C 1
ATOM 2172 O O . GLY B 1 60 ? 0.951 -2.498 -10.695 1 91.62 60 GLY B O 1
ATOM 2173 N N . VAL B 1 61 ? 0.905 -3.615 -12.703 1 92.06 61 VAL B N 1
ATOM 2174 C CA . VAL B 1 61 ? -0.287 -4.406 -12.414 1 92.06 61 VAL B CA 1
ATOM 2175 C C . VAL B 1 61 ? -0.101 -5.828 -12.93 1 92.06 61 VAL B C 1
ATOM 2177 O O . VAL B 1 61 ? 0.507 -6.039 -13.984 1 92.06 61 VAL B O 1
ATOM 2180 N N . THR B 1 62 ? -0.542 -6.719 -12.18 1 92.88 62 THR B N 1
ATOM 2181 C CA . THR B 1 62 ? -0.558 -8.125 -12.586 1 92.88 62 THR B CA 1
ATOM 2182 C C . THR B 1 62 ? -1.985 -8.664 -12.609 1 92.88 62 THR B C 1
ATOM 2184 O O . THR B 1 62 ? -2.723 -8.531 -11.625 1 92.88 62 THR B O 1
ATOM 2187 N N . TYR B 1 63 ? -2.359 -9.211 -13.719 1 92.94 63 TYR B N 1
ATOM 2188 C CA . TYR B 1 63 ? -3.6 -9.977 -13.812 1 92.94 63 TYR B CA 1
ATOM 2189 C C . TYR B 1 63 ? -3.354 -11.445 -13.516 1 92.94 63 TYR B C 1
ATOM 2191 O O . TYR B 1 63 ? -2.621 -12.125 -14.242 1 92.94 63 TYR B O 1
ATOM 2199 N N . LEU B 1 64 ? -3.998 -11.906 -12.484 1 94.12 64 LEU B N 1
ATOM 2200 C CA . LEU B 1 64 ? -3.654 -13.234 -11.977 1 94.12 64 LEU B CA 1
ATOM 2201 C C . LEU B 1 64 ? -4.871 -14.156 -12 1 94.12 64 LEU B C 1
ATOM 2203 O O . LEU B 1 64 ? -5.973 -13.742 -11.625 1 94.12 64 LEU B O 1
ATOM 2207 N N . ALA B 1 65 ? -4.625 -15.344 -12.461 1 94.62 65 ALA B N 1
ATOM 2208 C CA . ALA B 1 65 ? -5.574 -16.453 -12.352 1 94.62 65 ALA B CA 1
ATOM 2209 C C . ALA B 1 65 ? -5.035 -17.547 -11.422 1 94.62 65 ALA B C 1
ATOM 2211 O O . ALA B 1 65 ? -3.934 -18.062 -11.641 1 94.62 65 ALA B O 1
ATOM 2212 N N . TYR B 1 66 ? -5.77 -17.844 -10.438 1 95.38 66 TYR B N 1
ATOM 2213 C CA . TYR B 1 66 ? -5.414 -18.859 -9.438 1 95.38 66 TYR B CA 1
ATOM 2214 C C . TYR B 1 66 ? -6.355 -20.047 -9.516 1 95.38 66 TYR B C 1
ATOM 2216 O O . TYR B 1 66 ? -7.547 -19.922 -9.219 1 95.38 66 TYR B O 1
ATOM 2224 N N . ASP B 1 67 ? -5.812 -21.188 -9.867 1 95.56 67 ASP B N 1
ATOM 2225 C CA . ASP B 1 67 ? -6.617 -22.391 -9.977 1 95.56 67 ASP B CA 1
ATOM 2226 C C . ASP B 1 67 ? -5.98 -23.547 -9.195 1 95.56 67 ASP B C 1
ATOM 2228 O O . ASP B 1 67 ? -5.234 -24.344 -9.758 1 95.56 67 ASP B O 1
ATOM 2232 N N . PHE B 1 68 ? -6.379 -23.625 -7.98 1 95.56 68 PHE B N 1
ATOM 2233 C CA . PHE B 1 68 ? -5.805 -24.656 -7.121 1 95.56 68 PHE B CA 1
ATOM 2234 C C . PHE B 1 68 ? -6.266 -26.047 -7.559 1 95.56 68 PHE B C 1
ATOM 2236 O O . PHE B 1 68 ? -5.535 -27.016 -7.391 1 95.56 68 PHE B O 1
ATOM 2243 N N . TYR B 1 69 ? -7.461 -26.172 -8.062 1 94.62 69 TYR B N 1
ATOM 2244 C CA . TYR B 1 69 ? -7.949 -27.469 -8.516 1 94.62 69 TYR B CA 1
ATOM 2245 C C . TYR B 1 69 ? -7.086 -28.016 -9.648 1 94.62 69 TYR B C 1
ATOM 2247 O O . TYR B 1 69 ? -6.801 -29.219 -9.703 1 94.62 69 TYR B O 1
ATOM 2255 N N . LYS B 1 70 ? -6.625 -27.109 -10.484 1 94.25 70 LYS B N 1
ATOM 2256 C CA . LYS B 1 70 ? -5.77 -27.516 -11.594 1 94.25 70 LYS B CA 1
ATOM 2257 C C . LYS B 1 70 ? -4.293 -27.453 -11.211 1 94.25 70 LYS B C 1
ATOM 2259 O O . LYS B 1 70 ? -3.422 -27.812 -11.992 1 94.25 70 LYS B O 1
ATOM 2264 N N . GLN B 1 71 ? -4.027 -26.922 -10.023 1 94.88 71 GLN B N 1
ATOM 2265 C CA . GLN B 1 71 ? -2.658 -26.734 -9.555 1 94.88 71 GLN B CA 1
ATOM 2266 C C . GLN B 1 71 ? -1.858 -25.859 -10.523 1 94.88 71 GLN B C 1
ATOM 2268 O O . GLN B 1 71 ? -0.75 -26.234 -10.922 1 94.88 71 GLN B O 1
ATOM 2273 N N . MET B 1 72 ? -2.48 -24.688 -10.906 1 94.25 72 MET B N 1
ATOM 2274 C CA . MET B 1 72 ? -1.85 -23.766 -11.844 1 94.25 72 MET B CA 1
ATOM 2275 C C . MET B 1 72 ? -2.123 -22.312 -11.453 1 94.25 72 MET B C 1
ATOM 2277 O O . MET B 1 72 ? -3.209 -22 -10.969 1 94.25 72 MET B O 1
ATOM 2281 N N . ILE B 1 73 ? -1.167 -21.484 -11.734 1 94.69 73 ILE B N 1
ATOM 2282 C CA . ILE B 1 73 ? -1.322 -20.031 -11.633 1 94.69 73 ILE B CA 1
ATOM 2283 C C . ILE B 1 73 ? -0.872 -19.375 -12.93 1 94.69 73 ILE B C 1
ATOM 2285 O O . ILE B 1 73 ? 0.206 -19.688 -13.445 1 94.69 73 ILE B O 1
ATOM 2289 N N . GLY B 1 74 ? -1.691 -18.641 -13.5 1 93.12 74 GLY B N 1
ATOM 2290 C CA . GLY B 1 74 ? -1.332 -17.812 -14.641 1 93.12 74 GLY B CA 1
ATOM 2291 C C . GLY B 1 74 ? -1.302 -16.328 -14.305 1 93.12 74 GLY B C 1
ATOM 2292 O O . GLY B 1 74 ? -2.145 -15.836 -13.555 1 93.12 74 GLY B O 1
ATOM 2293 N N . ALA B 1 75 ? -0.33 -15.625 -14.906 1 93 75 ALA B N 1
ATOM 2294 C CA . ALA B 1 75 ? -0.204 -14.203 -14.602 1 93 75 ALA B CA 1
ATOM 2295 C C . ALA B 1 75 ? 0.305 -13.43 -15.812 1 93 75 ALA B C 1
ATOM 2297 O O . ALA B 1 75 ? 1.176 -13.906 -16.547 1 93 75 ALA B O 1
ATOM 2298 N N . GLU B 1 76 ? -0.267 -12.312 -16.031 1 90.75 76 GLU B N 1
ATOM 2299 C CA . GLU B 1 76 ? 0.248 -11.312 -16.953 1 90.75 76 GLU B CA 1
ATOM 2300 C C . GLU B 1 76 ? 0.563 -10.008 -16.234 1 90.75 76 GLU B C 1
ATOM 2302 O O . GLU B 1 76 ? -0.327 -9.383 -15.648 1 90.75 76 GLU B O 1
ATOM 2307 N N . SER B 1 77 ? 1.812 -9.641 -16.297 1 91.88 77 SER B N 1
ATOM 2308 C CA . SER B 1 77 ? 2.26 -8.461 -15.562 1 91.88 77 SER B CA 1
ATOM 2309 C C . SER B 1 77 ? 2.621 -7.328 -16.516 1 91.88 77 SER B C 1
ATOM 2311 O O . SER B 1 77 ? 3.27 -7.555 -17.547 1 91.88 77 SER B O 1
ATOM 2313 N N . HIS B 1 78 ? 2.141 -6.18 -16.219 1 91.12 78 HIS B N 1
ATOM 2314 C CA . HIS B 1 78 ? 2.5 -4.93 -16.875 1 91.12 78 HIS B CA 1
ATOM 2315 C C . HIS B 1 78 ? 3.271 -4.012 -15.938 1 91.12 78 HIS B C 1
ATOM 2317 O O . HIS B 1 78 ? 2.703 -3.469 -14.984 1 91.12 78 HIS B O 1
ATOM 2323 N N . MET B 1 79 ? 4.586 -3.877 -16.156 1 90.94 79 MET B N 1
ATOM 2324 C CA . MET B 1 79 ? 5.422 -3.041 -15.305 1 90.94 79 MET B CA 1
ATOM 2325 C C . MET B 1 79 ? 5.832 -1.763 -16.031 1 90.94 79 MET B C 1
ATOM 2327 O O . MET B 1 79 ? 6.391 -1.818 -17.125 1 90.94 79 MET B O 1
ATOM 2331 N N . ARG B 1 80 ? 5.625 -0.724 -15.367 1 88.75 80 ARG B N 1
ATOM 2332 C CA . ARG B 1 80 ? 5.945 0.57 -15.961 1 88.75 80 ARG B CA 1
ATOM 2333 C C . ARG B 1 80 ? 7.453 0.789 -16.016 1 88.75 80 ARG B C 1
ATOM 2335 O O . ARG B 1 80 ? 8.156 0.559 -15.039 1 88.75 80 ARG B O 1
ATOM 2342 N N . GLN B 1 81 ? 7.855 1.32 -17.172 1 87.06 81 GLN B N 1
ATOM 2343 C CA . GLN B 1 81 ? 9.266 1.624 -17.375 1 87.06 81 GLN B CA 1
ATOM 2344 C C . GLN B 1 81 ? 9.523 3.125 -17.281 1 87.06 81 GLN B C 1
ATOM 2346 O O . GLN B 1 81 ? 8.594 3.928 -17.406 1 87.06 81 GLN B O 1
ATOM 2351 N N . PRO B 1 82 ? 10.773 3.498 -17.078 1 79.62 82 PRO B N 1
ATOM 2352 C CA . PRO B 1 82 ? 11.094 4.922 -16.938 1 79.62 82 PRO B CA 1
ATOM 2353 C C . PRO B 1 82 ? 10.672 5.738 -18.156 1 79.62 82 PRO B C 1
ATOM 2355 O O . PRO B 1 82 ? 10.344 6.922 -18.031 1 79.62 82 PRO B O 1
ATOM 2358 N N . ASP B 1 83 ? 10.602 5.141 -19.312 1 85.06 83 ASP B N 1
ATOM 2359 C CA . ASP B 1 83 ? 10.273 5.879 -20.531 1 85.06 83 ASP B CA 1
ATOM 2360 C C . ASP B 1 83 ? 8.766 5.953 -20.734 1 85.06 83 ASP B C 1
ATOM 2362 O O . ASP B 1 83 ? 8.297 6.434 -21.766 1 85.06 83 ASP B O 1
ATOM 2366 N N . GLY B 1 84 ? 8.086 5.375 -19.844 1 82.56 84 GLY B N 1
ATOM 2367 C CA . GLY B 1 84 ? 6.633 5.469 -19.875 1 82.56 84 GLY B CA 1
ATOM 2368 C C . GLY B 1 84 ? 5.969 4.25 -20.5 1 82.56 84 GLY B C 1
ATOM 2369 O O . GLY B 1 84 ? 4.75 4.094 -20.406 1 82.56 84 GLY B O 1
ATOM 2370 N N . SER B 1 85 ? 6.738 3.422 -21.047 1 89.12 85 SER B N 1
ATOM 2371 C CA . SER B 1 85 ? 6.18 2.197 -21.609 1 89.12 85 SER B CA 1
ATOM 2372 C C . SER B 1 85 ? 6.004 1.127 -20.531 1 89.12 85 SER B C 1
ATOM 2374 O O . SER B 1 85 ? 6.461 1.296 -19.406 1 89.12 85 SER B O 1
ATOM 2376 N N . ASP B 1 86 ? 5.246 0.063 -20.953 1 89.69 86 ASP B N 1
ATOM 2377 C CA . ASP B 1 86 ? 5.098 -1.078 -20.047 1 89.69 86 ASP B CA 1
ATOM 2378 C C . ASP B 1 86 ? 5.887 -2.283 -20.562 1 89.69 86 ASP B C 1
ATOM 2380 O O . ASP B 1 86 ? 5.855 -2.598 -21.75 1 89.69 86 ASP B O 1
ATOM 2384 N N . LYS B 1 87 ? 6.586 -2.824 -19.719 1 91.62 87 LYS B N 1
ATOM 2385 C CA . LYS B 1 87 ? 7.105 -4.164 -19.984 1 91.62 87 LYS B CA 1
ATOM 2386 C C . LYS B 1 87 ? 6.086 -5.234 -19.609 1 91.62 87 LYS B C 1
ATOM 2388 O O . LYS B 1 87 ? 5.625 -5.289 -18.469 1 91.62 87 LYS B O 1
ATOM 2393 N N . VAL B 1 88 ? 5.746 -6.117 -20.562 1 90.5 88 VAL B N 1
ATOM 2394 C CA . VAL B 1 88 ? 4.734 -7.137 -20.328 1 90.5 88 VAL B CA 1
ATOM 2395 C C . VAL B 1 88 ? 5.402 -8.5 -20.141 1 90.5 88 VAL B C 1
ATOM 2397 O O . VAL B 1 88 ? 6.234 -8.906 -20.953 1 90.5 88 VAL B O 1
ATOM 2400 N N . THR B 1 89 ? 5.074 -9.203 -19.094 1 91.19 89 THR B N 1
ATOM 2401 C CA . THR B 1 89 ? 5.566 -10.547 -18.812 1 91.19 89 THR B CA 1
ATOM 2402 C C . THR B 1 89 ? 4.406 -11.5 -18.531 1 91.19 89 THR B C 1
ATOM 2404 O O . THR B 1 89 ? 3.529 -11.188 -17.719 1 91.19 89 THR B O 1
ATOM 2407 N N . ARG B 1 90 ? 4.488 -12.609 -19.188 1 91.25 90 ARG B N 1
ATOM 2408 C CA . ARG B 1 90 ? 3.508 -13.656 -18.906 1 91.25 90 ARG B CA 1
ATOM 2409 C C . ARG B 1 90 ? 4.164 -14.852 -18.219 1 91.25 90 ARG B C 1
ATOM 2411 O O . ARG B 1 90 ? 5.273 -15.25 -18.594 1 91.25 90 ARG B O 1
ATOM 2418 N N . THR B 1 91 ? 3.457 -15.352 -17.266 1 91.88 91 THR B N 1
ATOM 2419 C CA . THR B 1 91 ? 3.99 -16.469 -16.5 1 91.88 91 THR B CA 1
ATOM 2420 C C . THR B 1 91 ? 2.918 -17.531 -16.266 1 91.88 91 THR B C 1
ATOM 2422 O O . THR B 1 91 ? 1.759 -17.203 -16.016 1 91.88 91 THR B O 1
ATOM 2425 N N . LEU B 1 92 ? 3.365 -18.734 -16.375 1 91.81 92 LEU B N 1
ATOM 2426 C CA . LEU B 1 92 ? 2.539 -19.875 -15.977 1 91.81 92 LEU B CA 1
ATOM 2427 C C . LEU B 1 92 ? 3.266 -20.75 -14.961 1 91.81 92 LEU B C 1
ATOM 2429 O O . LEU B 1 92 ? 4.363 -21.234 -15.227 1 91.81 92 LEU B O 1
ATOM 2433 N N . LEU B 1 93 ? 2.688 -20.875 -13.828 1 92.94 93 LEU B N 1
ATOM 2434 C CA . LEU B 1 93 ? 3.158 -21.844 -12.844 1 92.94 93 LEU B CA 1
ATOM 2435 C C . LEU B 1 93 ? 2.334 -23.125 -12.906 1 92.94 93 LEU B C 1
ATOM 2437 O O . LEU B 1 93 ? 1.132 -23.109 -12.633 1 92.94 93 LEU B O 1
ATOM 2441 N N . ASP B 1 94 ? 2.979 -24.125 -13.258 1 92.31 94 ASP B N 1
ATOM 2442 C CA . ASP B 1 94 ? 2.357 -25.438 -13.312 1 92.31 94 ASP B CA 1
ATOM 2443 C C . ASP B 1 94 ? 2.896 -26.344 -12.211 1 92.31 94 ASP B C 1
ATOM 2445 O O . ASP B 1 94 ? 3.979 -26.922 -12.344 1 92.31 94 ASP B O 1
ATOM 2449 N N . TYR B 1 95 ? 2.1 -26.562 -11.203 1 92.94 95 TYR B N 1
ATOM 2450 C CA . TYR B 1 95 ? 2.555 -27.297 -10.023 1 92.94 95 TYR B CA 1
ATOM 2451 C C . TYR B 1 95 ? 2.439 -28.797 -10.227 1 92.94 95 TYR B C 1
ATOM 2453 O O . TYR B 1 95 ? 2.951 -29.578 -9.422 1 92.94 95 TYR B O 1
ATOM 2461 N N . ASN B 1 96 ? 1.812 -29.188 -11.32 1 93.88 96 ASN B N 1
ATOM 2462 C CA . ASN B 1 96 ? 1.821 -30.609 -11.664 1 93.88 96 ASN B CA 1
ATOM 2463 C C . ASN B 1 96 ? 3.203 -31.062 -12.125 1 93.88 96 ASN B C 1
ATOM 2465 O O . ASN B 1 96 ? 3.664 -32.156 -11.75 1 93.88 96 ASN B O 1
ATOM 2469 N N . THR B 1 97 ? 3.807 -30.25 -12.898 1 90.94 97 THR B N 1
ATOM 2470 C CA . THR B 1 97 ? 5.125 -30.594 -13.43 1 90.94 97 THR B CA 1
ATOM 2471 C C . THR B 1 97 ? 6.223 -29.891 -12.641 1 90.94 97 THR B C 1
ATOM 2473 O O . THR B 1 97 ? 7.41 -30.109 -12.891 1 90.94 97 THR B O 1
ATOM 2476 N N . MET B 1 98 ? 5.75 -28.984 -11.742 1 91.12 98 MET B N 1
ATOM 2477 C CA . MET B 1 98 ? 6.668 -28.188 -10.93 1 91.12 98 MET B CA 1
ATOM 2478 C C . MET B 1 98 ? 7.562 -27.328 -11.805 1 91.12 98 MET B C 1
ATOM 2480 O O . MET B 1 98 ? 8.773 -27.266 -11.594 1 91.12 98 MET B O 1
ATOM 2484 N N . ARG B 1 99 ? 6.914 -26.75 -12.82 1 89.25 99 ARG B N 1
ATOM 2485 C CA . ARG B 1 99 ? 7.625 -25.875 -13.75 1 89.25 99 ARG B CA 1
ATOM 2486 C C . ARG B 1 99 ? 6.945 -24.516 -13.852 1 89.25 99 ARG B C 1
ATOM 2488 O O . ARG B 1 99 ? 5.719 -24.422 -13.773 1 89.25 99 ARG B O 1
ATOM 2495 N N . MET B 1 100 ? 7.789 -23.531 -14.062 1 91.12 100 MET B N 1
ATOM 2496 C CA . MET B 1 100 ? 7.352 -22.172 -14.359 1 91.12 100 MET B CA 1
ATOM 2497 C C . MET B 1 100 ? 7.766 -21.766 -15.773 1 91.12 100 MET B C 1
ATOM 2499 O O . MET B 1 100 ? 8.93 -21.922 -16.141 1 91.12 100 MET B O 1
ATOM 2503 N N . TYR B 1 101 ? 6.836 -21.312 -16.484 1 89.69 101 TYR B N 1
ATOM 2504 C CA . TYR B 1 101 ? 7.082 -20.797 -17.828 1 89.69 101 TYR B CA 1
ATOM 2505 C C . TYR B 1 101 ? 6.961 -19.281 -17.859 1 89.69 101 TYR B C 1
ATOM 2507 O O . TYR B 1 101 ? 5.961 -18.719 -17.406 1 89.69 101 TYR B O 1
ATOM 2515 N N . VAL B 1 102 ? 7.961 -18.641 -18.391 1 89.62 102 VAL B N 1
ATOM 2516 C CA . VAL B 1 102 ? 7.969 -17.188 -18.422 1 89.62 102 VAL B CA 1
ATOM 2517 C C . VAL B 1 102 ? 8.172 -16.688 -19.844 1 89.62 102 VAL B C 1
ATOM 2519 O O . VAL B 1 102 ? 9.07 -17.156 -20.547 1 89.62 102 VAL B O 1
ATOM 2522 N N . ASP B 1 103 ? 7.344 -15.836 -20.281 1 88.94 103 ASP B N 1
ATOM 2523 C CA . ASP B 1 103 ? 7.516 -15.078 -21.516 1 88.94 103 ASP B CA 1
ATOM 2524 C C . ASP B 1 103 ? 7.785 -13.602 -21.219 1 88.94 103 ASP B C 1
ATOM 2526 O O . ASP B 1 103 ? 6.867 -12.859 -20.859 1 88.94 103 ASP B O 1
ATOM 2530 N N . ASP B 1 104 ? 8.977 -13.266 -21.312 1 87.88 104 ASP B N 1
ATOM 2531 C CA . ASP B 1 104 ? 9.406 -11.891 -21.062 1 87.88 104 ASP B CA 1
ATOM 2532 C C . ASP B 1 104 ? 9.57 -11.133 -22.375 1 87.88 104 ASP B C 1
ATOM 2534 O O . ASP B 1 104 ? 10.688 -10.992 -22.891 1 87.88 104 ASP B O 1
ATOM 2538 N N . SER B 1 105 ? 8.445 -10.469 -22.734 1 80.44 105 SER B N 1
ATOM 2539 C CA . SER B 1 105 ? 8.422 -9.703 -23.984 1 80.44 105 SER B CA 1
ATOM 2540 C C . SER B 1 105 ? 9 -10.508 -25.141 1 80.44 105 SER B C 1
ATOM 2542 O O . SER B 1 105 ? 9.867 -10.031 -25.875 1 80.44 105 SER B O 1
ATOM 2544 N N . GLY B 1 106 ? 8.672 -11.742 -25.25 1 79.31 106 GLY B N 1
ATOM 2545 C CA . GLY B 1 106 ? 9.023 -12.586 -26.375 1 79.31 106 GLY B CA 1
ATOM 2546 C C . GLY B 1 106 ? 10.133 -13.57 -26.062 1 79.31 106 GLY B C 1
ATOM 2547 O O . GLY B 1 106 ? 10.406 -14.477 -26.859 1 79.31 106 GLY B O 1
ATOM 2548 N N . VAL B 1 107 ? 10.844 -13.398 -24.984 1 83.19 107 VAL B N 1
ATOM 2549 C CA . VAL B 1 107 ? 11.891 -14.32 -24.578 1 83.19 107 VAL B CA 1
ATOM 2550 C C . VAL B 1 107 ? 11.336 -15.344 -23.594 1 83.19 107 VAL B C 1
ATOM 2552 O O . VAL B 1 107 ? 10.898 -14.984 -22.5 1 83.19 107 VAL B O 1
ATOM 2555 N N . CYS B 1 108 ? 11.414 -16.578 -23.984 1 86.19 108 CYS B N 1
ATOM 2556 C CA . CYS B 1 108 ? 10.828 -17.641 -23.172 1 86.19 108 CYS B CA 1
ATOM 2557 C C . CYS B 1 108 ? 11.867 -18.281 -22.266 1 86.19 108 CYS B C 1
ATOM 2559 O O . CYS B 1 108 ? 13.008 -18.5 -22.688 1 86.19 108 CYS B O 1
ATOM 2561 N N . SER B 1 109 ? 11.477 -18.547 -21.031 1 87.62 109 SER B N 1
ATOM 2562 C CA . SER B 1 109 ? 12.305 -19.266 -20.078 1 87.62 109 SER B CA 1
ATOM 2563 C C . SER B 1 109 ? 11.484 -20.281 -19.281 1 87.62 109 SER B C 1
ATOM 2565 O O . SER B 1 109 ? 10.289 -20.078 -19.047 1 87.62 109 SER B O 1
ATOM 2567 N N . ILE B 1 110 ? 12.203 -21.312 -18.906 1 87.94 110 ILE B N 1
ATOM 2568 C CA . ILE B 1 110 ? 11.602 -22.312 -18.047 1 87.94 110 ILE B CA 1
ATOM 2569 C C . ILE B 1 110 ? 12.414 -22.453 -16.75 1 87.94 110 ILE B C 1
ATOM 2571 O O . ILE B 1 110 ? 13.641 -22.516 -16.797 1 87.94 110 ILE B O 1
ATOM 2575 N N . LEU B 1 111 ? 11.688 -22.422 -15.664 1 87.75 111 LEU B N 1
ATOM 2576 C CA . LEU B 1 111 ? 12.32 -22.578 -14.359 1 87.75 111 LEU B CA 1
ATOM 2577 C C . LEU B 1 111 ? 11.625 -23.672 -13.555 1 87.75 111 LEU B C 1
ATOM 2579 O O . LEU B 1 111 ? 10.523 -24.094 -13.898 1 87.75 111 LEU B O 1
ATOM 2583 N N . ASN B 1 112 ? 12.312 -24.125 -12.477 1 88.12 112 ASN B N 1
ATOM 2584 C CA . ASN B 1 112 ? 11.695 -25.078 -11.562 1 88.12 112 ASN B CA 1
ATOM 2585 C C . ASN B 1 112 ? 10.945 -24.375 -10.438 1 88.12 112 ASN B C 1
ATOM 2587 O O . ASN B 1 112 ? 11.406 -23.344 -9.93 1 88.12 112 ASN B O 1
ATOM 2591 N N . ILE B 1 113 ? 9.789 -24.953 -10.133 1 85.81 113 ILE B N 1
ATOM 2592 C CA . ILE B 1 113 ? 9.094 -24.578 -8.906 1 85.81 113 ILE B CA 1
ATOM 2593 C C . ILE B 1 113 ? 9.531 -25.516 -7.77 1 85.81 113 ILE B C 1
ATOM 2595 O O . ILE B 1 113 ? 9.648 -26.719 -7.965 1 85.81 113 ILE B O 1
ATOM 2599 N N . THR B 1 114 ? 9.836 -25.016 -6.594 1 83.56 114 THR B N 1
ATOM 2600 C CA . THR B 1 114 ? 10.445 -25.844 -5.555 1 83.56 114 THR B CA 1
ATOM 2601 C C . THR B 1 114 ? 9.445 -26.109 -4.43 1 83.56 114 THR B C 1
ATOM 2603 O O . THR B 1 114 ? 9.688 -26.969 -3.572 1 83.56 114 THR B O 1
ATOM 2606 N N . GLU B 1 115 ? 8.336 -25.406 -4.441 1 83.38 115 GLU B N 1
ATOM 2607 C CA . GLU B 1 115 ? 7.32 -25.594 -3.408 1 83.38 115 GLU B CA 1
ATOM 2608 C C . GLU B 1 115 ? 5.953 -25.875 -4.023 1 83.38 115 GLU B C 1
ATOM 2610 O O . GLU B 1 115 ? 5.629 -25.344 -5.094 1 83.38 115 GLU B O 1
ATOM 2615 N N . PRO B 1 116 ? 5.191 -26.656 -3.307 1 89.06 116 PRO B N 1
ATOM 2616 C CA . PRO B 1 116 ? 3.855 -26.922 -3.842 1 89.06 116 PRO B CA 1
ATOM 2617 C C . PRO B 1 116 ? 2.955 -25.688 -3.836 1 89.06 116 PRO B C 1
ATOM 2619 O O . PRO B 1 116 ? 3.238 -24.719 -3.131 1 89.06 116 PRO B O 1
ATOM 2622 N N . MET B 1 117 ? 1.946 -25.812 -4.609 1 92.56 117 MET B N 1
ATOM 2623 C CA . MET B 1 117 ? 0.954 -24.75 -4.609 1 92.56 117 MET B CA 1
ATOM 2624 C C . MET B 1 117 ? 0.278 -24.625 -3.248 1 92.56 117 MET B C 1
ATOM 2626 O O . MET B 1 117 ? -0.01 -25.641 -2.605 1 92.56 117 MET B O 1
ATOM 2630 N N . GLU B 1 118 ? -0.035 -23.453 -2.859 1 89.81 118 GLU B N 1
ATOM 2631 C CA . GLU B 1 118 ? -0.632 -23.234 -1.545 1 89.81 118 GLU B CA 1
ATOM 2632 C C . GLU B 1 118 ? -2.137 -23.016 -1.653 1 89.81 118 GLU B C 1
ATOM 2634 O O . GLU B 1 118 ? -2.605 -22.359 -2.594 1 89.81 118 GLU B O 1
ATOM 2639 N N . ASP B 1 119 ? -2.771 -23.562 -0.59 1 94 119 ASP B N 1
ATOM 2640 C CA . ASP B 1 119 ? -4.172 -23.172 -0.44 1 94 119 ASP B CA 1
ATOM 2641 C C . ASP B 1 119 ? -4.297 -21.688 -0.167 1 94 119 ASP B C 1
ATOM 2643 O O . ASP B 1 119 ? -3.494 -21.109 0.574 1 94 119 ASP B O 1
ATOM 2647 N N . PRO B 1 120 ? -5.25 -21.078 -0.853 1 96.12 120 PRO B N 1
ATOM 2648 C CA . PRO B 1 120 ? -5.395 -19.641 -0.628 1 96.12 120 PRO B CA 1
ATOM 2649 C C . PRO B 1 120 ? -6.027 -19.312 0.722 1 96.12 120 PRO B C 1
ATOM 2651 O O . PRO B 1 120 ? -7.156 -18.812 0.774 1 96.12 120 PRO B O 1
ATOM 2654 N N . CYS B 1 121 ? -5.25 -19.609 1.788 1 96.88 121 CYS B N 1
ATOM 2655 C CA . CYS B 1 121 ? -5.645 -19.359 3.172 1 96.88 121 CYS B CA 1
ATOM 2656 C C . CYS B 1 121 ? -4.684 -18.406 3.855 1 96.88 121 CYS B C 1
ATOM 2658 O O . CYS B 1 121 ? -3.574 -18.172 3.369 1 96.88 121 CYS B O 1
ATOM 2660 N N . VAL B 1 122 ? -5.172 -17.781 4.91 1 97.06 122 VAL B N 1
ATOM 2661 C CA . VAL B 1 122 ? -4.211 -17.156 5.816 1 97.06 122 VAL B CA 1
ATOM 2662 C C . VAL B 1 122 ? -3.16 -18.172 6.238 1 97.06 122 VAL B C 1
ATOM 2664 O O . VAL B 1 122 ? -3.498 -19.266 6.703 1 97.06 122 VAL B O 1
ATOM 2667 N N . PRO B 1 123 ? -1.907 -17.844 6 1 94.81 123 PRO B N 1
ATOM 2668 C CA . PRO B 1 123 ? -0.868 -18.828 6.309 1 94.81 123 PRO B CA 1
ATOM 2669 C C . PRO B 1 123 ? -0.918 -19.297 7.758 1 94.81 123 PRO B C 1
ATOM 2671 O O . PRO B 1 123 ? -1.224 -18.516 8.656 1 94.81 123 PRO B O 1
ATOM 2674 N N . ALA B 1 124 ? -0.5 -20.516 7.98 1 94.31 124 ALA B N 1
ATOM 2675 C CA . ALA B 1 124 ? -0.558 -21.125 9.305 1 94.31 124 ALA B CA 1
ATOM 2676 C C . ALA B 1 124 ? 0.355 -20.391 10.289 1 94.31 124 ALA B C 1
ATOM 2678 O O . ALA B 1 124 ? 0.046 -20.297 11.477 1 94.31 124 ALA B O 1
ATOM 2679 N N . ASN B 1 125 ? 1.438 -19.891 9.859 1 93.62 125 ASN B N 1
ATOM 2680 C CA . ASN B 1 125 ? 2.416 -19.25 10.734 1 93.62 125 ASN B CA 1
ATOM 2681 C C . ASN B 1 125 ? 2.129 -17.766 10.906 1 93.62 125 ASN B C 1
ATOM 2683 O O . ASN B 1 125 ? 2.965 -17.016 11.422 1 93.62 125 ASN B O 1
ATOM 2687 N N . ALA B 1 126 ? 0.943 -17.328 10.453 1 95.75 126 ALA B N 1
ATOM 2688 C CA . ALA B 1 126 ? 0.638 -15.906 10.492 1 95.75 126 ALA B CA 1
ATOM 2689 C C . ALA B 1 126 ? 0.207 -15.477 11.898 1 95.75 126 ALA B C 1
ATOM 2691 O O . ALA B 1 126 ? -0.517 -16.203 12.578 1 95.75 126 ALA B O 1
ATOM 2692 N N . THR B 1 127 ? 0.661 -14.312 12.367 1 94.38 127 THR B N 1
ATOM 2693 C CA . THR B 1 127 ? 0.274 -13.688 13.625 1 94.38 127 THR B CA 1
ATOM 2694 C C . THR B 1 127 ? -0.747 -12.578 13.383 1 94.38 127 THR B C 1
ATOM 2696 O O . THR B 1 127 ? -0.56 -11.734 12.508 1 94.38 127 THR B O 1
ATOM 2699 N N . TYR B 1 128 ? -1.74 -12.609 14.156 1 95.31 128 TYR B N 1
ATOM 2700 C CA . TYR B 1 128 ? -2.803 -11.617 14.008 1 95.31 128 TYR B CA 1
ATOM 2701 C C . TYR B 1 128 ? -2.342 -10.25 14.492 1 95.31 128 TYR B C 1
ATOM 2703 O O . TYR B 1 128 ? -1.837 -10.109 15.609 1 95.31 128 TYR B O 1
ATOM 2711 N N . MET B 1 129 ? -2.51 -9.25 13.641 1 91.69 129 MET B N 1
ATOM 2712 C CA . MET B 1 129 ? -2.047 -7.906 13.961 1 91.69 129 MET B CA 1
ATOM 2713 C C . MET B 1 129 ? -3.209 -7.02 14.398 1 91.69 129 MET B C 1
ATOM 2715 O O . MET B 1 129 ? -3.016 -6.059 15.141 1 91.69 129 MET B O 1
ATOM 2719 N N . GLY B 1 130 ? -4.422 -7.293 13.859 1 92.56 130 GLY B N 1
ATOM 2720 C CA . GLY B 1 130 ? -5.566 -6.492 14.258 1 92.56 130 GLY B CA 1
ATOM 2721 C C . GLY B 1 130 ? -6.559 -6.262 13.133 1 92.56 130 GLY B C 1
ATOM 2722 O O . GLY B 1 130 ? -6.371 -6.766 12.023 1 92.56 130 GLY B O 1
ATOM 2723 N N . GLU B 1 131 ? -7.621 -5.547 13.555 1 94.38 131 GLU B N 1
ATOM 2724 C CA . GLU B 1 131 ? -8.703 -5.199 12.633 1 94.38 131 GLU B CA 1
ATOM 2725 C C . GLU B 1 131 ? -8.742 -3.697 12.367 1 94.38 131 GLU B C 1
ATOM 2727 O O . GLU B 1 131 ? -8.562 -2.895 13.289 1 94.38 131 GLU B O 1
ATOM 2732 N N . VAL B 1 132 ? -8.883 -3.391 11.086 1 94.44 132 VAL B N 1
ATOM 2733 C CA . VAL B 1 132 ? -9.07 -1.981 10.75 1 94.44 132 VAL B CA 1
ATOM 2734 C C . VAL B 1 132 ? -10.188 -1.839 9.719 1 94.44 132 VAL B C 1
ATOM 2736 O O . VAL B 1 132 ? -10.641 -2.83 9.141 1 94.44 132 VAL B O 1
ATOM 2739 N N . ARG B 1 133 ? -10.625 -0.589 9.617 1 96.5 133 ARG B N 1
ATOM 2740 C CA . ARG B 1 133 ? -11.688 -0.272 8.664 1 96.5 133 ARG B CA 1
ATOM 2741 C C . ARG B 1 133 ? -11.227 0.766 7.648 1 96.5 133 ARG B C 1
ATOM 2743 O O . ARG B 1 133 ? -10.773 1.851 8.023 1 96.5 133 ARG B O 1
ATOM 2750 N N . PHE B 1 134 ? -11.328 0.411 6.363 1 96.88 134 PHE B N 1
ATOM 2751 C CA . PHE B 1 134 ? -11.156 1.378 5.285 1 96.88 134 PHE B CA 1
ATOM 2752 C C . PHE B 1 134 ? -12.469 2.096 4.992 1 96.88 134 PHE B C 1
ATOM 2754 O O . PHE B 1 134 ? -13.547 1.494 5.066 1 96.88 134 PHE B O 1
ATOM 2761 N N . GLY B 1 135 ? -12.336 3.346 4.633 1 96.56 135 GLY B N 1
ATOM 2762 C CA . GLY B 1 135 ? -13.531 4.102 4.293 1 96.56 135 GLY B CA 1
ATOM 2763 C C . GLY B 1 135 ? -14.336 4.516 5.512 1 96.56 135 GLY B C 1
ATOM 2764 O O . GLY B 1 135 ? -13.789 4.641 6.609 1 96.56 135 GLY B O 1
ATOM 2765 N N . TYR B 1 136 ? -15.578 4.758 5.203 1 95.44 136 TYR B N 1
ATOM 2766 C CA . TYR B 1 136 ? -16.453 5.246 6.262 1 95.44 136 TYR B CA 1
ATOM 2767 C C . TYR B 1 136 ? -17.922 5.016 5.902 1 95.44 136 TYR B C 1
ATOM 2769 O O . TYR B 1 136 ? -18.281 5.016 4.727 1 95.44 136 TYR B O 1
ATOM 2777 N N . GLY B 1 137 ? -18.719 4.797 6.98 1 93.12 137 GLY B N 1
ATOM 2778 C CA . GLY B 1 137 ? -20.156 4.602 6.773 1 93.12 137 GLY B CA 1
ATOM 2779 C C . GLY B 1 137 ? -20.469 3.375 5.941 1 93.12 137 GLY B C 1
ATOM 2780 O O . GLY B 1 137 ? -19.953 2.285 6.211 1 93.12 137 GLY B O 1
ATOM 2781 N N . THR B 1 138 ? -21.281 3.566 4.902 1 91.44 138 THR B N 1
ATOM 2782 C CA . THR B 1 138 ? -21.703 2.439 4.078 1 91.44 138 THR B CA 1
ATOM 2783 C C . THR B 1 138 ? -20.625 2.086 3.053 1 91.44 138 THR B C 1
ATOM 2785 O O . THR B 1 138 ? -20.625 0.99 2.488 1 91.44 138 THR B O 1
ATOM 2788 N N . ALA B 1 139 ? -19.828 3.057 2.812 1 93.19 139 ALA B N 1
ATOM 2789 C CA . ALA B 1 139 ? -18.688 2.811 1.933 1 93.19 139 ALA B CA 1
ATOM 2790 C C . ALA B 1 139 ? -17.438 2.473 2.738 1 93.19 139 ALA B C 1
ATOM 2792 O O . ALA B 1 139 ? -16.531 3.301 2.867 1 93.19 139 ALA B O 1
ATOM 2793 N N . SER B 1 140 ? -17.484 1.235 3.275 1 95.94 140 SER B N 1
ATOM 2794 C CA . SER B 1 140 ? -16.375 0.827 4.121 1 95.94 140 SER B CA 1
ATOM 2795 C C . SER B 1 140 ? -16.078 -0.66 3.965 1 95.94 140 SER B C 1
ATOM 2797 O O . SER B 1 140 ? -16.906 -1.413 3.447 1 95.94 140 SER B O 1
ATOM 2799 N N . LEU B 1 141 ? -14.953 -1.019 4.309 1 97.31 141 LEU B N 1
ATOM 2800 C CA . LEU B 1 141 ? -14.461 -2.389 4.23 1 97.31 141 LEU B CA 1
ATOM 2801 C C . LEU B 1 141 ? -13.617 -2.736 5.453 1 97.31 141 LEU B C 1
ATOM 2803 O O . LEU B 1 141 ? -12.578 -2.117 5.691 1 97.31 141 LEU B O 1
ATOM 2807 N N . GLU B 1 142 ? -14.062 -3.676 6.223 1 96.62 142 GLU B N 1
ATOM 2808 C CA . GLU B 1 142 ? -13.297 -4.145 7.375 1 96.62 142 GLU B CA 1
ATOM 2809 C C . GLU B 1 142 ? -12.352 -5.273 6.98 1 96.62 142 GLU B C 1
ATOM 2811 O O . GLU B 1 142 ? -12.734 -6.188 6.246 1 96.62 142 GLU B O 1
ATOM 2816 N N . VAL B 1 143 ? -11.125 -5.125 7.5 1 97.06 143 VAL B N 1
ATOM 2817 C CA . VAL B 1 143 ? -10.125 -6.133 7.145 1 97.06 143 VAL B CA 1
ATOM 2818 C C . VAL B 1 143 ? -9.383 -6.594 8.398 1 97.06 143 VAL B C 1
ATOM 2820 O O . VAL B 1 143 ? -9.273 -5.848 9.367 1 97.06 143 VAL B O 1
ATOM 2823 N N . ASN B 1 144 ? -8.945 -7.848 8.391 1 96.06 144 ASN B N 1
ATOM 2824 C CA . ASN B 1 144 ? -7.988 -8.398 9.352 1 96.06 144 ASN B CA 1
ATOM 2825 C C . ASN B 1 144 ? -6.586 -8.469 8.758 1 96.06 144 ASN B C 1
ATOM 2827 O O . ASN B 1 144 ? -6.41 -8.938 7.629 1 96.06 144 ASN B O 1
ATOM 2831 N N . THR B 1 145 ? -5.676 -8.023 9.523 1 95.06 145 THR B N 1
ATOM 2832 C CA . THR B 1 145 ? -4.301 -8.039 9.039 1 95.06 145 THR B CA 1
ATOM 2833 C C . THR B 1 145 ? -3.469 -9.07 9.789 1 95.06 145 THR B C 1
ATOM 2835 O O . THR B 1 145 ? -3.6 -9.211 11.008 1 95.06 145 THR B O 1
ATOM 2838 N N . TRP B 1 146 ? -2.643 -9.75 9.008 1 95.5 146 TRP B N 1
ATOM 2839 C CA . TRP B 1 146 ? -1.761 -10.797 9.523 1 95.5 146 TRP B CA 1
ATOM 2840 C C . TRP B 1 146 ? -0.319 -10.555 9.086 1 95.5 146 TRP B C 1
ATOM 2842 O O . TRP B 1 146 ? -0.072 -10.039 7.996 1 95.5 146 TRP B O 1
ATOM 2852 N N . GLU B 1 147 ? 0.597 -10.977 9.93 1 92.56 147 GLU B N 1
ATOM 2853 C CA . GLU B 1 147 ? 2.023 -10.906 9.625 1 92.56 147 GLU B CA 1
ATOM 2854 C C . GLU B 1 147 ? 2.658 -12.289 9.641 1 92.56 147 GLU B C 1
ATOM 2856 O O . GLU B 1 147 ? 2.365 -13.102 10.523 1 92.56 147 GLU B O 1
ATOM 2861 N N . PHE B 1 148 ? 3.508 -12.539 8.648 1 92.75 148 PHE B N 1
ATOM 2862 C CA . PHE B 1 148 ? 4.176 -13.836 8.578 1 92.75 148 PHE B CA 1
ATOM 2863 C C . PHE B 1 148 ? 5.465 -13.734 7.77 1 92.75 148 PHE B C 1
ATOM 2865 O O . PHE B 1 148 ? 5.684 -12.758 7.055 1 92.75 148 PHE B O 1
ATOM 2872 N N . GLU B 1 149 ? 6.273 -14.75 7.922 1 88.25 149 GLU B N 1
ATOM 2873 C CA . GLU B 1 149 ? 7.5 -14.852 7.133 1 88.25 149 GLU B CA 1
ATOM 2874 C C . GLU B 1 149 ? 7.32 -15.812 5.957 1 88.25 149 GLU B C 1
ATOM 2876 O O . GLU B 1 149 ? 6.613 -16.812 6.07 1 88.25 149 GLU B O 1
ATOM 2881 N N . ARG B 1 150 ? 7.898 -15.391 4.859 1 84.38 150 ARG B N 1
ATOM 2882 C CA . ARG B 1 150 ? 7.914 -16.25 3.68 1 84.38 150 ARG B CA 1
ATOM 2883 C C . ARG B 1 150 ? 9.328 -16.422 3.148 1 84.38 150 ARG B C 1
ATOM 2885 O O . ARG B 1 150 ? 10.156 -15.516 3.256 1 84.38 150 ARG B O 1
ATOM 2892 N N . ALA B 1 151 ? 9.562 -17.609 2.664 1 76.19 151 ALA B N 1
ATOM 2893 C CA . ALA B 1 151 ? 10.875 -17.875 2.072 1 76.19 151 ALA B CA 1
ATOM 2894 C C . ALA B 1 151 ? 11.055 -17.094 0.772 1 76.19 151 ALA B C 1
ATOM 2896 O O . ALA B 1 151 ? 10.117 -16.969 -0.02 1 76.19 151 ALA B O 1
ATOM 2897 N N . SER B 1 152 ? 12.109 -16.453 0.592 1 73.88 152 SER B N 1
ATOM 2898 C CA . SER B 1 152 ? 12.547 -15.797 -0.635 1 73.88 152 SER B CA 1
ATOM 2899 C C . SER B 1 152 ? 13.992 -16.156 -0.964 1 73.88 152 SER B C 1
ATOM 2901 O O . SER B 1 152 ? 14.922 -15.477 -0.507 1 73.88 152 SER B O 1
ATOM 2903 N N . GLY B 1 153 ? 14.102 -17.094 -1.873 1 68.25 153 GLY B N 1
ATOM 2904 C CA . GLY B 1 153 ? 15.438 -17.609 -2.088 1 68.25 153 GLY B CA 1
ATOM 2905 C C . GLY B 1 153 ? 16.094 -18.109 -0.813 1 68.25 153 GLY B C 1
ATOM 2906 O O . GLY B 1 153 ? 15.547 -18.953 -0.111 1 68.25 153 GLY B O 1
ATOM 2907 N N . ASN B 1 154 ? 17.328 -17.469 -0.569 1 67 154 ASN B N 1
ATOM 2908 C CA . ASN B 1 154 ? 18.094 -17.859 0.613 1 67 154 ASN B CA 1
ATOM 2909 C C . ASN B 1 154 ? 17.766 -16.984 1.811 1 67 154 ASN B C 1
ATOM 2911 O O . ASN B 1 154 ? 18.422 -17.047 2.844 1 67 154 ASN B O 1
ATOM 2915 N N . SER B 1 155 ? 16.734 -16.203 1.579 1 75.25 155 SER B N 1
ATOM 2916 C CA . SER B 1 155 ? 16.375 -15.273 2.65 1 75.25 155 SER B CA 1
ATOM 2917 C C . SER B 1 155 ? 14.898 -15.414 3.018 1 75.25 155 SER B C 1
ATOM 2919 O O . SER B 1 155 ? 14.211 -16.297 2.52 1 75.25 155 SER B O 1
ATOM 2921 N N . ARG B 1 156 ? 14.625 -14.805 4.09 1 79.81 156 ARG B N 1
ATOM 2922 C CA . ARG B 1 156 ? 13.227 -14.695 4.492 1 79.81 156 ARG B CA 1
ATOM 2923 C C . ARG B 1 156 ? 12.758 -13.242 4.457 1 79.81 156 ARG B C 1
ATOM 2925 O O . ARG B 1 156 ? 13.531 -12.328 4.746 1 79.81 156 ARG B O 1
ATOM 2932 N N . ILE B 1 157 ? 11.445 -13.125 4.023 1 85.31 157 ILE B N 1
ATOM 2933 C CA . ILE B 1 157 ? 10.898 -11.773 4.008 1 85.31 157 ILE B CA 1
ATOM 2934 C C . ILE B 1 157 ? 9.68 -11.703 4.926 1 85.31 157 ILE B C 1
ATOM 2936 O O . ILE B 1 157 ? 8.984 -12.703 5.121 1 85.31 157 ILE B O 1
ATOM 2940 N N . LEU B 1 158 ? 9.555 -10.586 5.543 1 86.25 158 LEU B N 1
ATOM 2941 C CA . LEU B 1 158 ? 8.391 -10.305 6.375 1 86.25 158 LEU B CA 1
ATOM 2942 C C . LEU B 1 158 ? 7.23 -9.781 5.531 1 86.25 158 LEU B C 1
ATOM 2944 O O . LEU B 1 158 ? 7.387 -8.805 4.793 1 86.25 158 LEU B O 1
ATOM 2948 N N . VAL B 1 159 ? 6.094 -10.461 5.664 1 91.69 159 VAL B N 1
ATOM 2949 C CA . VAL B 1 159 ? 4.922 -10.125 4.863 1 91.69 159 VAL B CA 1
ATOM 2950 C C . VAL B 1 159 ? 3.766 -9.727 5.781 1 91.69 159 VAL B C 1
ATOM 2952 O O . VAL B 1 159 ? 3.531 -10.375 6.809 1 91.69 159 VAL B O 1
ATOM 2955 N N . ARG B 1 160 ? 3.172 -8.703 5.492 1 91.94 160 ARG B N 1
ATOM 2956 C CA . ARG B 1 160 ? 1.886 -8.344 6.082 1 91.94 160 ARG B CA 1
ATOM 2957 C C . ARG B 1 160 ? 0.781 -8.344 5.031 1 91.94 160 ARG B C 1
ATOM 2959 O O . ARG B 1 160 ? 0.936 -7.754 3.959 1 91.94 160 ARG B O 1
ATOM 2966 N N . ARG B 1 161 ? -0.246 -9.055 5.383 1 95.81 161 ARG B N 1
ATOM 2967 C CA . ARG B 1 161 ? -1.358 -9.141 4.441 1 95.81 161 ARG B CA 1
ATOM 2968 C C . ARG B 1 161 ? -2.693 -8.938 5.148 1 95.81 161 ARG B C 1
ATOM 2970 O O . ARG B 1 161 ? -2.9 -9.461 6.25 1 95.81 161 ARG B O 1
ATOM 2977 N N . SER B 1 162 ? -3.537 -8.195 4.523 1 96.25 162 SER B N 1
ATOM 2978 C CA . SER B 1 162 ? -4.887 -7.98 5.031 1 96.25 162 SER B CA 1
ATOM 2979 C C . SER B 1 162 ? -5.918 -8.734 4.199 1 96.25 162 SER B C 1
ATOM 2981 O O . SER B 1 162 ? -5.801 -8.805 2.973 1 96.25 162 SER B O 1
ATOM 2983 N N . TYR B 1 163 ? -6.875 -9.219 4.902 1 97.5 163 TYR B N 1
ATOM 2984 C CA . TYR B 1 163 ? -8 -9.914 4.293 1 97.5 163 TYR B CA 1
ATOM 2985 C C . TYR B 1 163 ? -9.32 -9.297 4.73 1 97.5 163 TYR B C 1
ATOM 2987 O O . TYR B 1 163 ? -9.461 -8.867 5.879 1 97.5 163 TYR B O 1
ATOM 2995 N N . THR B 1 164 ? -10.258 -9.32 3.748 1 97.81 164 THR B N 1
ATOM 2996 C CA . THR B 1 164 ? -11.586 -8.906 4.191 1 97.81 164 THR B CA 1
ATOM 2997 C C . THR B 1 164 ? -12.062 -9.773 5.352 1 97.81 164 THR B C 1
ATOM 2999 O O . THR B 1 164 ? -11.836 -10.984 5.363 1 97.81 164 THR B O 1
ATOM 3002 N N . LYS B 1 165 ? -12.688 -9.148 6.273 1 94.56 165 LYS B N 1
ATOM 3003 C CA . LYS B 1 165 ? -13.125 -9.828 7.488 1 94.56 165 LYS B CA 1
ATOM 3004 C C . LYS B 1 165 ? -14.148 -10.914 7.176 1 94.56 165 LYS B C 1
ATOM 3006 O O . LYS B 1 165 ? -14.125 -11.984 7.785 1 94.56 165 LYS B O 1
ATOM 3011 N N . THR B 1 166 ? -14.992 -10.742 6.203 1 91.94 166 THR B N 1
ATOM 3012 C CA . THR B 1 166 ? -16.125 -11.641 6.02 1 91.94 166 THR B CA 1
ATOM 3013 C C . THR B 1 166 ? -15.852 -12.641 4.895 1 91.94 166 THR B C 1
ATOM 3015 O O . THR B 1 166 ? -16.25 -13.805 4.977 1 91.94 166 THR B O 1
ATOM 3018 N N . SER B 1 167 ? -15.125 -12.242 3.861 1 93.38 167 SER B N 1
ATOM 3019 C CA . SER B 1 167 ? -15 -13.094 2.686 1 93.38 167 SER B CA 1
ATOM 3020 C C . SER B 1 167 ? -13.562 -13.57 2.5 1 93.38 167 SER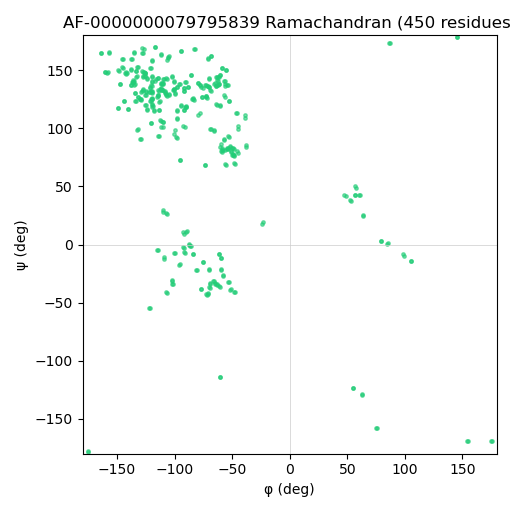 B C 1
ATOM 3022 O O . SER B 1 167 ? -13.266 -14.344 1.587 1 93.38 167 SER B O 1
ATOM 3024 N N . CYS B 1 168 ? -12.703 -13.156 3.227 1 96.88 168 CYS B N 1
ATOM 3025 C CA . CYS B 1 168 ? -11.305 -13.562 3.27 1 96.88 168 CYS B CA 1
ATOM 3026 C C . CYS B 1 168 ? -10.594 -13.219 1.966 1 96.88 168 CYS B C 1
ATOM 3028 O O . CYS B 1 168 ? -9.656 -13.906 1.564 1 96.88 168 CYS B O 1
ATOM 3030 N N . VAL B 1 169 ? -11.078 -12.25 1.252 1 97.5 169 VAL B N 1
ATOM 3031 C CA . VAL B 1 169 ? -10.422 -11.773 0.04 1 97.5 169 VAL B CA 1
ATOM 3032 C C . VAL B 1 169 ? -9.211 -10.914 0.412 1 97.5 169 VAL B C 1
ATOM 3034 O O . VAL B 1 169 ? -9.32 -10 1.235 1 97.5 169 VAL B O 1
ATOM 3037 N N . PRO B 1 170 ? -8.008 -11.234 -0.151 1 97.38 170 PRO B N 1
ATOM 3038 C CA . PRO B 1 170 ? -6.875 -10.352 0.137 1 97.38 170 PRO B CA 1
ATOM 3039 C C . PRO B 1 170 ? -7.102 -8.922 -0.345 1 97.38 170 PRO B C 1
ATOM 3041 O O . PRO B 1 170 ? -7.75 -8.703 -1.372 1 97.38 170 PRO B O 1
ATOM 3044 N N . VAL B 1 171 ? -6.559 -7.996 0.414 1 96.88 171 VAL B N 1
ATOM 3045 C CA . VAL B 1 171 ? -6.785 -6.59 0.089 1 96.88 171 VAL B CA 1
ATOM 3046 C C . VAL B 1 171 ? -5.449 -5.891 -0.138 1 96.88 171 VAL B C 1
ATOM 3048 O O . VAL B 1 171 ? -5.215 -5.312 -1.204 1 96.88 171 VAL B O 1
ATOM 3051 N N . ILE B 1 172 ? -4.543 -5.98 0.839 1 94.94 172 ILE B N 1
ATOM 3052 C CA . ILE B 1 172 ? -3.225 -5.355 0.778 1 94.94 172 ILE B CA 1
ATOM 3053 C C . ILE B 1 172 ? -2.164 -6.336 1.272 1 94.94 172 ILE B C 1
ATOM 3055 O O . ILE B 1 172 ? -2.387 -7.062 2.244 1 94.94 172 ILE B O 1
ATOM 3059 N N . GLU B 1 173 ? -1.045 -6.293 0.597 1 94.19 173 GLU B N 1
ATOM 3060 C CA . GLU B 1 173 ? 0.136 -7.023 1.045 1 94.19 173 GLU B CA 1
ATOM 3061 C C . GLU B 1 173 ? 1.387 -6.152 0.969 1 94.19 173 GLU B C 1
ATOM 3063 O O . GLU B 1 173 ? 1.587 -5.43 -0.009 1 94.19 173 GLU B O 1
ATOM 3068 N N . THR B 1 174 ? 2.086 -6.133 1.988 1 89.81 174 THR B N 1
ATOM 3069 C CA . THR B 1 174 ? 3.385 -5.473 1.975 1 89.81 174 THR B CA 1
ATOM 3070 C C . THR B 1 174 ? 4.488 -6.434 2.406 1 89.81 174 THR B C 1
ATOM 3072 O O . THR B 1 174 ? 4.27 -7.289 3.266 1 89.81 174 THR B O 1
ATOM 3075 N N . TYR B 1 175 ? 5.594 -6.273 1.776 1 87.56 175 TYR B N 1
ATOM 3076 C CA . TYR B 1 175 ? 6.727 -7.047 2.271 1 87.56 175 TYR B CA 1
ATOM 3077 C C . TYR B 1 175 ? 8.023 -6.266 2.119 1 87.56 175 TYR B C 1
ATOM 3079 O O . TYR B 1 175 ? 8.125 -5.371 1.276 1 87.56 175 TYR B O 1
ATOM 3087 N N . TYR B 1 176 ? 8.891 -6.594 2.975 1 82.94 176 TYR B N 1
ATOM 3088 C CA . TYR B 1 176 ? 10.211 -5.984 2.955 1 82.94 176 TYR B CA 1
ATOM 3089 C C . TYR B 1 176 ? 11.289 -7.008 3.311 1 82.94 176 TYR B C 1
ATOM 3091 O O . TYR B 1 176 ? 11.039 -7.934 4.086 1 82.94 176 TYR B O 1
ATOM 3099 N N . GLY B 1 177 ? 12.422 -6.777 2.721 1 81.38 177 GLY B N 1
ATOM 3100 C CA . GLY B 1 177 ? 13.578 -7.633 2.949 1 81.38 177 GLY B CA 1
ATOM 3101 C C . GLY B 1 177 ? 14.562 -7.629 1.795 1 81.38 177 GLY B C 1
ATOM 3102 O O . GLY B 1 177 ? 14.539 -6.73 0.954 1 81.38 177 GLY B O 1
ATOM 3103 N N . THR B 1 178 ? 15.438 -8.539 1.908 1 81.62 178 THR B N 1
ATOM 3104 C CA . THR B 1 178 ? 16.391 -8.695 0.816 1 81.62 178 THR B CA 1
ATOM 3105 C C . THR B 1 178 ? 15.891 -9.711 -0.205 1 81.62 178 THR B C 1
ATOM 3107 O O . THR B 1 178 ? 15.633 -10.867 0.135 1 81.62 178 THR B O 1
ATOM 3110 N N . VAL B 1 179 ? 15.641 -9.219 -1.43 1 80 179 VAL B N 1
ATOM 3111 C CA . VAL B 1 179 ? 15.227 -10.07 -2.543 1 80 179 VAL B CA 1
ATOM 3112 C C . VAL B 1 179 ? 16.25 -9.961 -3.678 1 80 179 VAL B C 1
ATOM 3114 O O . VAL B 1 179 ? 16.5 -8.875 -4.191 1 80 179 VAL B O 1
ATOM 3117 N N . ASP B 1 180 ? 16.812 -11.133 -4.008 1 77.31 180 ASP B N 1
ATOM 3118 C CA . ASP B 1 180 ? 17.812 -11.172 -5.074 1 77.31 180 ASP B CA 1
ATOM 3119 C C . ASP B 1 180 ? 18.922 -10.148 -4.836 1 77.31 180 ASP B C 1
ATOM 3121 O O . ASP B 1 180 ? 19.266 -9.391 -5.742 1 77.31 180 ASP B O 1
ATOM 3125 N N . GLY B 1 181 ? 19.328 -9.953 -3.678 1 76.88 181 GLY B N 1
ATOM 3126 C CA . GLY B 1 181 ? 20.453 -9.117 -3.299 1 76.88 181 GLY B CA 1
ATOM 3127 C C . GLY B 1 181 ? 20.078 -7.652 -3.15 1 76.88 181 GLY B C 1
ATOM 3128 O O . GLY B 1 181 ? 20.938 -6.82 -2.84 1 76.88 181 GLY B O 1
ATOM 3129 N N . ALA B 1 182 ? 18.859 -7.367 -3.359 1 82.38 182 ALA B N 1
ATOM 3130 C CA . ALA B 1 182 ? 18.422 -5.977 -3.273 1 82.38 182 ALA B CA 1
ATOM 3131 C C . ALA B 1 182 ? 17.531 -5.758 -2.057 1 82.38 182 ALA B C 1
ATOM 3133 O O . ALA B 1 182 ? 16.688 -6.605 -1.733 1 82.38 182 ALA B O 1
ATOM 3134 N N . SER B 1 183 ? 17.812 -4.676 -1.296 1 82.5 183 SER B N 1
ATOM 3135 C CA . SER B 1 183 ? 16.812 -4.25 -0.314 1 82.5 183 SER B CA 1
ATOM 3136 C C . SER B 1 183 ? 15.5 -3.881 -0.984 1 82.5 183 SER B C 1
ATOM 3138 O O . SER B 1 183 ? 15.461 -2.996 -1.843 1 82.5 183 SER B O 1
ATOM 3140 N N . THR B 1 184 ? 14.461 -4.59 -0.613 1 85.19 184 THR B N 1
ATOM 3141 C CA . THR B 1 184 ? 13.227 -4.516 -1.379 1 85.19 184 THR B CA 1
ATOM 3142 C C . THR B 1 184 ? 12.047 -4.199 -0.466 1 85.19 184 THR B C 1
ATOM 3144 O O . THR B 1 184 ? 11.945 -4.734 0.64 1 85.19 184 THR B O 1
ATOM 3147 N N . ASP B 1 185 ? 11.234 -3.303 -0.845 1 84.94 185 ASP B N 1
ATOM 3148 C CA . ASP B 1 185 ? 9.93 -3.047 -0.251 1 84.94 185 ASP B CA 1
ATOM 3149 C C . ASP B 1 185 ? 8.844 -2.973 -1.324 1 84.94 185 ASP B C 1
ATOM 3151 O O . ASP B 1 185 ? 8.977 -2.221 -2.293 1 84.94 185 ASP B O 1
ATOM 3155 N N . VAL B 1 186 ? 7.836 -3.77 -1.161 1 89.44 186 VAL B N 1
ATOM 3156 C CA . VAL B 1 186 ? 6.801 -3.834 -2.186 1 89.44 186 VAL B CA 1
ATOM 3157 C C . VAL B 1 186 ? 5.422 -3.871 -1.527 1 89.44 186 VAL B C 1
ATOM 3159 O O . VAL B 1 186 ? 5.238 -4.52 -0.495 1 89.44 186 VAL B O 1
ATOM 3162 N N . SER B 1 187 ? 4.516 -3.145 -2.059 1 89.31 187 SER B N 1
ATOM 3163 C CA . SER B 1 187 ? 3.107 -3.205 -1.68 1 89.31 187 SER B CA 1
ATOM 3164 C C . SER B 1 187 ? 2.246 -3.713 -2.832 1 89.31 187 SER B C 1
ATOM 3166 O O . SER B 1 187 ? 2.391 -3.26 -3.969 1 89.31 187 SER B O 1
ATOM 3168 N N . HIS B 1 188 ? 1.398 -4.629 -2.498 1 93.31 188 HIS B N 1
ATOM 3169 C CA . HIS B 1 188 ? 0.422 -5.168 -3.436 1 93.31 188 HIS B CA 1
ATOM 3170 C C . HIS B 1 188 ? -0.996 -4.758 -3.053 1 93.31 188 HIS B C 1
ATOM 3172 O O . HIS B 1 188 ? -1.359 -4.793 -1.874 1 93.31 188 HIS B O 1
ATOM 3178 N N . PHE B 1 189 ? -1.739 -4.402 -4.043 1 94 189 PHE B N 1
ATOM 3179 C CA . PHE B 1 189 ? -3.154 -4.086 -3.891 1 94 189 PHE B CA 1
ATOM 3180 C C . PHE B 1 189 ? -4.016 -5.047 -4.699 1 94 189 PHE B C 1
ATOM 3182 O O . PHE B 1 189 ? -3.965 -5.047 -5.934 1 94 189 PHE B O 1
ATOM 3189 N N . PHE B 1 190 ? -4.801 -5.812 -3.992 1 96.31 190 PHE B N 1
ATOM 3190 C CA . PHE B 1 190 ? -5.645 -6.793 -4.664 1 96.31 190 PHE B CA 1
ATOM 3191 C C . PHE B 1 190 ? -7.004 -6.191 -5.008 1 96.31 190 PHE B C 1
ATOM 3193 O O . PHE B 1 190 ? -7.789 -5.863 -4.113 1 96.31 190 PHE B O 1
ATOM 3200 N N . VAL B 1 191 ? -7.27 -6.152 -6.297 1 96.06 191 VAL B N 1
ATOM 3201 C CA . VAL B 1 191 ? -8.492 -5.465 -6.695 1 96.06 191 VAL B CA 1
ATOM 3202 C C . VAL B 1 191 ? -9.211 -6.27 -7.777 1 96.06 191 VAL B C 1
ATOM 3204 O O . VAL B 1 191 ? -8.617 -7.148 -8.406 1 96.06 191 VAL B O 1
ATOM 3207 N N . ASN B 1 192 ? -10.461 -6.008 -7.918 1 95.38 192 ASN B N 1
ATOM 3208 C CA . ASN B 1 192 ? -11.312 -6.617 -8.93 1 95.38 192 ASN B CA 1
ATOM 3209 C C . ASN B 1 192 ? -11.305 -8.141 -8.836 1 95.38 192 ASN B C 1
ATOM 3211 O O . ASN B 1 192 ? -11.172 -8.828 -9.844 1 95.38 192 ASN B O 1
ATOM 3215 N N . PHE B 1 193 ? -11.375 -8.531 -7.613 1 96.06 193 PHE B N 1
ATOM 3216 C CA . PHE B 1 193 ? -11.438 -9.961 -7.328 1 96.06 193 PHE B CA 1
ATOM 3217 C C . PHE B 1 193 ? -12.703 -10.578 -7.918 1 96.06 193 PHE B C 1
ATOM 3219 O O . PHE B 1 193 ? -13.781 -9.984 -7.844 1 96.06 193 PHE B O 1
ATOM 3226 N N . LYS B 1 194 ? -12.57 -11.797 -8.453 1 94.88 194 LYS B N 1
ATOM 3227 C CA . LYS B 1 194 ? -13.695 -12.562 -8.977 1 94.88 194 LYS B CA 1
ATOM 3228 C C . LYS B 1 194 ? -13.523 -14.055 -8.711 1 94.88 194 LYS B C 1
ATOM 3230 O O . LYS B 1 194 ? -12.508 -14.641 -9.094 1 94.88 194 LYS B O 1
ATOM 3235 N N . PRO B 1 195 ? -14.57 -14.586 -8.023 1 94.62 195 PRO B N 1
ATOM 3236 C CA . PRO B 1 195 ? -14.516 -16.047 -7.957 1 94.62 195 PRO B CA 1
ATOM 3237 C C . PRO B 1 195 ? -14.57 -16.703 -9.336 1 94.62 195 PRO B C 1
ATOM 3239 O O . PRO B 1 195 ? -15.281 -16.219 -10.227 1 94.62 195 PRO B O 1
ATOM 3242 N N . GLY B 1 196 ? -13.781 -17.672 -9.477 1 93.75 196 GLY B N 1
ATOM 3243 C CA . GLY B 1 196 ? -13.719 -18.359 -10.758 1 93.75 196 GLY B CA 1
ATOM 3244 C C . GLY B 1 196 ? -12.766 -17.703 -11.742 1 93.75 196 GLY B C 1
ATOM 3245 O O . GLY B 1 196 ? -12.102 -16.719 -11.406 1 93.75 196 GLY B O 1
ATOM 3246 N N . ILE B 1 197 ? -12.578 -18.328 -12.812 1 91.5 197 ILE B N 1
ATOM 3247 C CA . ILE B 1 197 ? -11.711 -17.844 -13.883 1 91.5 197 ILE B CA 1
ATOM 3248 C C . ILE B 1 197 ? -12.508 -17.766 -15.188 1 91.5 197 ILE B C 1
ATOM 3250 O O . ILE B 1 197 ? -12.984 -18.781 -15.688 1 91.5 197 ILE B O 1
ATOM 3254 N N . ASP B 1 198 ? -12.656 -16.562 -15.688 1 81.12 198 ASP B N 1
ATOM 3255 C CA . ASP B 1 198 ? -13.469 -16.375 -16.891 1 81.12 198 ASP B CA 1
ATOM 3256 C C . ASP B 1 198 ? -12.711 -16.812 -18.141 1 81.12 198 ASP B C 1
ATOM 3258 O O . ASP B 1 198 ? -13.305 -17.359 -19.078 1 81.12 198 ASP B O 1
ATOM 3262 N N . ASN B 1 199 ? -11.383 -16.516 -18.156 1 77.25 199 ASN B N 1
ATOM 3263 C CA . ASN B 1 199 ? -10.578 -16.797 -19.344 1 77.25 199 ASN B CA 1
ATOM 3264 C C . ASN B 1 199 ? -9.523 -17.875 -19.062 1 77.25 199 ASN B C 1
ATOM 3266 O O . ASN B 1 199 ? -8.398 -17.547 -18.672 1 77.25 199 ASN B O 1
ATOM 3270 N N . PRO B 1 200 ? -9.898 -19.047 -19.344 1 70.31 200 PRO B N 1
ATOM 3271 C CA . PRO B 1 200 ? -8.977 -20.141 -19.047 1 70.31 200 PRO B CA 1
ATOM 3272 C C . PRO B 1 200 ? -7.641 -20 -19.781 1 70.31 200 PRO B C 1
ATOM 3274 O O . PRO B 1 200 ? -6.648 -20.609 -19.375 1 70.31 200 PRO B O 1
ATOM 3277 N N . SER B 1 201 ? -7.668 -19.203 -20.875 1 70.38 201 SER B N 1
ATOM 3278 C CA . SER B 1 201 ? -6.418 -19.016 -21.594 1 70.38 201 SER B CA 1
ATOM 3279 C C . SER B 1 201 ? -5.359 -18.359 -20.734 1 70.38 201 SER B C 1
ATOM 3281 O O . SER B 1 201 ? -4.168 -18.406 -21.031 1 70.38 201 SER B O 1
ATOM 3283 N N . ASP B 1 202 ? -5.836 -17.938 -19.562 1 71.5 202 ASP B N 1
ATOM 3284 C CA . ASP B 1 202 ? -4.895 -17.328 -18.625 1 71.5 202 ASP B CA 1
ATOM 3285 C C . ASP B 1 202 ? -4.016 -18.375 -17.953 1 71.5 202 ASP B C 1
ATOM 3287 O O . ASP B 1 202 ? -2.979 -18.047 -17.375 1 71.5 202 ASP B O 1
ATOM 3291 N N . LEU B 1 203 ? -4.477 -19.625 -18.094 1 77.38 203 LEU B N 1
ATOM 3292 C CA . LEU B 1 203 ? -3.758 -20.719 -17.453 1 77.38 203 LEU B CA 1
ATOM 3293 C C . LEU B 1 203 ? -3.078 -21.594 -18.5 1 77.38 203 LEU B C 1
ATOM 3295 O O . LEU B 1 203 ? -3.012 -22.812 -18.344 1 77.38 203 LEU B O 1
ATOM 3299 N N . VAL B 1 204 ? -2.775 -20.953 -19.594 1 72.81 204 VAL B N 1
ATOM 3300 C CA . VAL B 1 204 ? -2.053 -21.703 -20.609 1 72.81 204 VAL B CA 1
ATOM 3301 C C . VAL B 1 204 ? -0.668 -21.094 -20.812 1 72.81 204 VAL B C 1
ATOM 3303 O O . VAL B 1 204 ? -0.49 -19.875 -20.672 1 72.81 204 VAL B O 1
ATOM 3306 N N . ALA B 1 205 ? 0.215 -22.094 -21.016 1 73.12 205 ALA B N 1
ATOM 3307 C CA . ALA B 1 205 ? 1.584 -21.641 -21.266 1 73.12 205 ALA B CA 1
ATOM 3308 C C . ALA B 1 205 ? 1.636 -20.641 -22.406 1 73.12 205 ALA B C 1
ATOM 3310 O O . ALA B 1 205 ? 0.893 -20.781 -23.391 1 73.12 205 ALA B O 1
ATOM 3311 N N . PRO B 1 206 ? 2.391 -19.672 -22.172 1 71.06 206 PRO B N 1
ATOM 3312 C CA . PRO B 1 206 ? 2.502 -18.703 -23.25 1 71.06 206 PRO B CA 1
ATOM 3313 C C . PRO B 1 206 ? 2.953 -19.328 -24.562 1 71.06 206 PRO B C 1
ATOM 3315 O O . PRO B 1 206 ? 3.67 -20.328 -24.562 1 71.06 206 PRO B O 1
ATOM 3318 N N . SER B 1 207 ? 2.305 -18.875 -25.578 1 61.44 207 SER B N 1
ATOM 3319 C CA . SER B 1 207 ? 2.5 -19.422 -26.906 1 61.44 207 SER B CA 1
ATOM 3320 C C . SER B 1 207 ? 3.98 -19.531 -27.266 1 61.44 207 SER B C 1
ATOM 3322 O O . SER B 1 207 ? 4.402 -20.469 -27.938 1 61.44 207 SER B O 1
ATOM 3324 N N . ALA B 1 208 ? 4.668 -18.531 -26.891 1 56.34 208 ALA B N 1
ATOM 3325 C CA . ALA B 1 208 ? 6.09 -18.594 -27.219 1 56.34 208 ALA B CA 1
ATOM 3326 C C . ALA B 1 208 ? 6.711 -19.891 -26.719 1 56.34 208 ALA B C 1
ATOM 3328 O O . ALA B 1 208 ? 7.648 -20.422 -27.328 1 56.34 208 ALA B O 1
ATOM 3329 N N . VAL B 1 209 ? 6.172 -20.328 -25.641 1 59.69 209 VAL B N 1
ATOM 3330 C CA . VAL B 1 209 ? 6.746 -21.547 -25.094 1 59.69 209 VAL B CA 1
ATOM 3331 C C . VAL B 1 209 ? 6.402 -22.734 -25.984 1 59.69 209 VAL B C 1
ATOM 3333 O O . VAL B 1 209 ? 7.234 -23.609 -26.219 1 59.69 209 VAL B O 1
ATOM 3336 N N . ALA B 1 210 ? 5.219 -22.766 -26.547 1 56.66 210 ALA B N 1
ATOM 3337 C CA . ALA B 1 210 ? 4.797 -23.875 -27.391 1 56.66 210 ALA B CA 1
ATOM 3338 C C . ALA B 1 210 ? 5.555 -23.875 -28.719 1 56.66 210 ALA B C 1
ATOM 3340 O O . ALA B 1 210 ? 5.672 -24.922 -29.375 1 56.66 210 ALA B O 1
ATOM 3341 N N . GLN B 1 211 ? 6.059 -22.75 -29.047 1 53.5 211 GLN B N 1
ATOM 3342 C CA . GLN B 1 211 ? 6.621 -22.703 -30.391 1 53.5 211 GLN B CA 1
ATOM 3343 C C . GLN B 1 211 ? 8.148 -22.703 -30.344 1 53.5 211 GLN B C 1
ATOM 3345 O O . GLN B 1 211 ? 8.805 -23.25 -31.234 1 53.5 211 GLN B O 1
ATOM 3350 N N . SER B 1 212 ? 8.789 -21.906 -29.359 1 60.47 212 SER B N 1
ATOM 3351 C CA . SER B 1 212 ? 10.219 -21.625 -29.453 1 60.47 212 SER B CA 1
ATOM 3352 C C . SER B 1 212 ? 10.984 -22.328 -28.328 1 60.47 212 SER B C 1
ATOM 3354 O O . SER B 1 212 ? 10.383 -22.844 -27.391 1 60.47 212 SER B O 1
ATOM 3356 N N . TYR B 1 213 ? 12.32 -22.391 -28.594 1 69.06 213 TYR B N 1
ATOM 3357 C CA . TYR B 1 213 ? 13.297 -22.875 -27.641 1 69.06 213 TYR B CA 1
ATOM 3358 C C . TYR B 1 213 ? 13.398 -21.953 -26.422 1 69.06 213 TYR B C 1
ATOM 3360 O O . TYR B 1 213 ? 13.727 -20.781 -26.578 1 69.06 213 TYR B O 1
ATOM 3368 N N . CYS B 1 214 ? 12.758 -22.266 -25.375 1 80.62 214 CYS B N 1
ATOM 3369 C CA . CYS B 1 214 ? 12.867 -21.516 -24.125 1 80.62 214 CYS B CA 1
ATOM 3370 C C . CYS B 1 214 ? 14.227 -21.734 -23.484 1 80.62 214 CYS B C 1
ATOM 3372 O O . CYS B 1 214 ? 14.812 -22.812 -23.609 1 80.62 214 CYS B O 1
ATOM 3374 N N . ASN B 1 215 ? 14.75 -20.562 -23.016 1 83.25 215 ASN B N 1
ATOM 3375 C CA . ASN B 1 215 ? 15.906 -20.719 -22.141 1 83.25 215 ASN B CA 1
ATOM 3376 C C . ASN B 1 215 ? 15.594 -21.625 -20.953 1 83.25 215 ASN B C 1
ATOM 3378 O O . ASN B 1 215 ? 14.539 -21.484 -20.328 1 83.25 215 ASN B O 1
ATOM 3382 N N . ASP B 1 216 ? 16.453 -22.641 -20.797 1 79 216 ASP B N 1
ATOM 3383 C CA . ASP B 1 216 ? 16.266 -23.578 -19.688 1 79 216 ASP B CA 1
ATOM 3384 C C . ASP B 1 216 ? 17.047 -23.109 -18.453 1 79 216 ASP B C 1
ATOM 3386 O O . ASP B 1 216 ? 18.281 -23.25 -18.406 1 79 216 ASP B O 1
ATOM 3390 N N . TYR B 1 217 ? 16.297 -22.516 -17.531 1 75.94 217 TYR B N 1
ATOM 3391 C CA . TYR B 1 217 ? 16.906 -22.078 -16.281 1 75.94 217 TYR B CA 1
ATOM 3392 C C . TYR B 1 217 ? 16.5 -22.984 -15.117 1 75.94 217 TYR B C 1
ATOM 3394 O O . TYR B 1 217 ? 16.438 -22.531 -13.969 1 75.94 217 TYR B O 1
ATOM 3402 N N . THR B 1 218 ? 16.172 -24.188 -15.336 1 72.5 218 THR B N 1
ATOM 3403 C CA . THR B 1 218 ? 15.695 -25.125 -14.328 1 72.5 218 THR B CA 1
ATOM 3404 C C . THR B 1 218 ? 16.734 -25.328 -13.234 1 72.5 218 THR B C 1
ATOM 3406 O O . THR B 1 218 ? 16.422 -25.766 -12.133 1 72.5 218 THR B O 1
ATOM 3409 N N . GLY B 1 219 ? 17.875 -24.859 -13.5 1 63.53 219 GLY B N 1
ATOM 3410 C CA . GLY B 1 219 ? 18.891 -24.922 -12.461 1 63.53 219 GLY B CA 1
ATOM 3411 C C . GLY B 1 219 ? 18.938 -23.688 -11.594 1 63.53 219 GLY B C 1
ATOM 3412 O O . GLY B 1 219 ? 19.672 -23.641 -10.602 1 63.53 219 GLY B O 1
ATOM 3413 N N . GLN B 1 220 ? 18.062 -22.703 -11.977 1 61.31 220 GLN B N 1
ATOM 3414 C CA . GLN B 1 220 ? 18.094 -21.438 -11.242 1 61.31 220 GLN B CA 1
ATOM 3415 C C . GLN B 1 220 ? 16.891 -21.312 -10.32 1 61.31 220 GLN B C 1
ATOM 3417 O O . GLN B 1 220 ? 15.922 -22.062 -10.438 1 61.31 220 GLN B O 1
ATOM 3422 N N . LYS B 1 221 ? 17.016 -20.453 -9.352 1 60.69 221 LYS B N 1
ATOM 3423 C CA . LYS B 1 221 ? 15.945 -20.266 -8.367 1 60.69 221 LYS B CA 1
ATOM 3424 C C . LYS B 1 221 ? 14.742 -19.547 -8.992 1 60.69 221 LYS B C 1
ATOM 3426 O O . LYS B 1 221 ? 14.914 -18.641 -9.797 1 60.69 221 LYS B O 1
ATOM 3431 N N . PRO B 1 222 ? 13.633 -20.125 -8.602 1 54.22 222 PRO B N 1
ATOM 3432 C CA . PRO B 1 222 ? 12.414 -19.562 -9.203 1 54.22 222 PRO B CA 1
ATOM 3433 C C . PRO B 1 222 ? 12.195 -18.094 -8.836 1 54.22 222 PRO B C 1
ATOM 3435 O O . PRO B 1 222 ? 12.68 -17.641 -7.805 1 54.22 222 PRO B O 1
ATOM 3438 N N . VAL B 1 223 ? 11.609 -17.328 -9.922 1 51.66 223 VAL B N 1
ATOM 3439 C CA . VAL B 1 223 ? 11.203 -15.945 -9.695 1 51.66 223 VAL B CA 1
ATOM 3440 C C . VAL B 1 223 ? 9.961 -15.906 -8.82 1 51.66 223 VAL B C 1
ATOM 3442 O O . VAL B 1 223 ? 9.055 -16.734 -8.969 1 51.66 223 VAL B O 1
ATOM 3445 N N . GLU B 1 224 ? 10.102 -15.125 -7.734 1 53.09 224 GLU B N 1
ATOM 3446 C CA . GLU B 1 224 ? 8.93 -14.945 -6.887 1 53.09 224 GLU B CA 1
ATOM 3447 C C . GLU B 1 224 ? 7.855 -14.117 -7.594 1 53.09 224 GLU B C 1
ATOM 3449 O O . GLU B 1 224 ? 8.141 -13.031 -8.102 1 53.09 224 GLU B O 1
ATOM 3454 N N . ILE B 1 225 ? 6.906 -14.812 -8.125 1 46.41 225 ILE B N 1
ATOM 3455 C CA . ILE B 1 225 ? 5.848 -13.984 -8.703 1 46.41 225 ILE B CA 1
ATOM 3456 C C . ILE B 1 225 ? 5.219 -13.125 -7.609 1 46.41 225 ILE B C 1
ATOM 3458 O O . ILE B 1 225 ? 5.254 -11.891 -7.688 1 46.41 225 ILE B O 1
ATOM 3462 N N . VAL B 1 226 ? 3.953 -13.234 -7.156 1 43 226 VAL B N 1
ATOM 3463 C CA . VAL B 1 226 ? 3.24 -12.617 -6.043 1 43 226 VAL B CA 1
ATOM 3464 C C . VAL B 1 226 ? 3.191 -13.586 -4.859 1 43 226 VAL B C 1
ATOM 3466 O O . VAL B 1 226 ? 2.98 -14.789 -5.039 1 43 226 VAL B O 1
ATOM 3469 N N . GLY B 1 227 ? 4.129 -13.375 -3.873 1 41.09 227 GLY B N 1
ATOM 3470 C CA . GLY B 1 227 ? 4.031 -14.398 -2.84 1 41.09 227 GLY B CA 1
ATOM 3471 C C . GLY B 1 227 ? 2.754 -14.297 -2.025 1 41.09 227 GLY B C 1
ATOM 3472 O O . GLY B 1 227 ? 2.123 -13.242 -1.977 1 41.09 227 GLY B O 1
#

Radius of gyration: 23.28 Å; Cα contacts (8 Å, |Δi|>4): 1098; chains: 2; bounding box: 62×63×59 Å